Protein AF-0000000067832090 (afdb_homodimer)

InterPro domains:
  IPR000847 LysR, HTH, N-terminal domain [PF00126] (4-63)
  IPR000847 LysR, HTH, N-terminal domain [PR00039] (19-30)
  IPR000847 LysR, HTH, N-terminal domain [PR00039] (30-40)
  IPR000847 LysR, HTH, N-terminal domain [PR00039] (40-51)
  IPR000847 LysR, HTH, N-terminal domain [PS50931] (2-59)
  IPR005119 LysR, substrate-binding [PF03466] (88-282)
  IPR036388 Winged helix-like DNA-binding domain superfamily [G3DSA:1.10.10.10] (2-85)
  IPR036390 Winged helix DNA-binding domain superfamily [SSF46785] (2-112)

Nearest PDB structures (foldseek):
  3hhg-assembly1_D  TM=6.052E-01  e=5.624E-23  Neisseria meningitidis serogroup B
  3szp-assembly1_A-2  TM=5.549E-01  e=7.623E-22  Vibrio cholerae
  3t1b-assembly1_C  TM=5.434E-01  e=3.934E-20  Vibrio cholerae
  3t1b-assembly1_A  TM=5.426E-01  e=7.675E-20  Vibrio cholerae
  3szp-assembly1_B-2  TM=5.367E-01  e=1.310E-19  Vibrio cholerae

Radius of gyration: 25.95 Å; Cα contacts (8 Å, |Δi|>4): 1104; chains: 2; bounding box: 50×81×67 Å

Solvent-accessible surface area (backbone atoms only — not comparable to full-atom values): 29836 Å² total; per-residue (Å²): 131,91,46,70,71,51,42,51,50,53,50,35,28,68,74,52,32,32,56,56,55,19,11,61,72,67,73,51,44,40,70,57,46,51,50,48,48,50,49,49,24,59,76,68,72,42,66,40,62,40,82,50,98,88,33,52,40,70,31,74,60,21,50,56,46,48,55,54,41,52,51,49,48,49,51,51,50,47,48,51,31,56,72,67,66,42,85,58,70,50,66,50,75,46,37,35,37,23,38,58,57,52,37,32,73,57,42,22,52,56,50,21,56,50,35,74,78,27,70,50,37,29,39,32,48,39,59,40,91,66,84,71,44,40,86,75,56,70,29,53,34,38,44,38,73,54,81,57,78,52,88,56,38,45,56,43,81,43,33,73,46,53,31,36,38,29,28,38,63,89,60,79,70,71,52,59,68,38,18,69,90,38,39,24,33,45,55,23,79,93,43,51,80,35,67,57,49,50,48,44,46,64,39,26,61,52,38,41,71,37,35,23,23,74,38,65,57,33,42,50,38,20,14,48,52,67,42,20,34,27,75,34,50,40,85,56,44,76,67,36,80,58,42,35,79,49,80,59,87,62,83,48,63,62,42,53,31,20,39,31,30,31,56,87,49,66,77,38,62,61,55,45,53,49,50,53,51,48,44,70,75,63,42,105,130,89,46,70,71,52,42,50,51,53,50,34,28,68,73,53,32,31,56,56,54,19,12,60,74,68,74,51,44,40,69,58,45,51,51,49,48,50,50,49,24,59,77,68,72,43,66,41,60,41,81,50,97,88,32,53,41,70,30,75,60,21,50,56,46,48,54,54,42,51,53,49,49,49,51,51,50,48,48,52,29,55,71,66,66,41,87,58,70,51,66,51,75,48,38,35,34,22,39,58,55,51,36,30,71,57,43,22,52,56,49,20,55,50,35,73,77,28,69,49,36,30,40,33,48,38,57,40,92,67,83,72,46,40,86,74,56,70,26,54,34,38,43,39,73,54,82,57,77,53,89,56,37,45,55,42,81,44,33,73,46,54,32,35,39,30,29,38,62,89,60,80,70,71,53,61,68,37,18,70,91,37,41,25,33,44,56,23,79,93,43,50,79,36,66,57,47,50,49,44,45,64,39,26,60,51,37,42,70,35,34,23,23,75,39,65,58,33,43,50,39,20,13,48,53,67,40,20,33,27,75,35,50,38,84,56,44,76,68,35,80,60,43,35,78,50,81,59,87,61,83,49,63,63,42,52,32,20,40,30,30,30,55,88,48,67,77,39,61,59,54,46,53,49,51,54,49,48,44,71,74,62,42,105

Structure (mmCIF, N/CA/C/O backbone):
data_AF-0000000067832090-model_v1
#
loop_
_entity.id
_entity.type
_entity.pdbx_description
1 polymer 'Transcriptional regulator, LysR family'
#
loop_
_atom_site.group_PDB
_atom_site.id
_atom_site.type_symbol
_atom_site.label_atom_id
_atom_site.label_alt_id
_atom_site.label_comp_id
_atom_site.label_asym_id
_atom_site.label_entity_id
_atom_site.label_seq_id
_atom_site.pdbx_PDB_ins_code
_atom_site.Cartn_x
_atom_site.Cartn_y
_atom_site.Cartn_z
_atom_site.occupancy
_atom_site.B_iso_or_equiv
_atom_site.auth_seq_id
_atom_site.auth_comp_id
_atom_site.auth_asym_id
_atom_site.auth_atom_id
_atom_site.pdbx_PDB_model_num
ATOM 1 N N . MET A 1 1 ? -3.119 41.625 -11.742 1 54.34 1 MET A N 1
ATOM 2 C CA . MET A 1 1 ? -2.275 41.156 -10.641 1 54.34 1 MET A CA 1
ATOM 3 C C . MET A 1 1 ? -3.053 40.25 -9.703 1 54.34 1 MET A C 1
ATOM 5 O O . MET A 1 1 ? -4.246 40.469 -9.469 1 54.34 1 MET A O 1
ATOM 9 N N . ILE A 1 2 ? -2.529 39.125 -9.422 1 61.38 2 ILE A N 1
ATOM 10 C CA . ILE A 1 2 ? -3.164 38.188 -8.516 1 61.38 2 ILE A CA 1
ATOM 11 C C . ILE A 1 2 ? -3.139 38.719 -7.09 1 61.38 2 ILE A C 1
ATOM 13 O O . ILE A 1 2 ? -2.105 39.219 -6.621 1 61.38 2 ILE A O 1
ATOM 17 N N . GLU A 1 3 ? -4.332 39 -6.59 1 66.62 3 GLU A N 1
ATOM 18 C CA . GLU A 1 3 ? -4.445 39.469 -5.211 1 66.62 3 GLU A CA 1
ATOM 19 C C . GLU A 1 3 ? -4.523 38.281 -4.234 1 66.62 3 GLU A C 1
ATOM 21 O O . GLU A 1 3 ? -5.07 37.219 -4.566 1 66.62 3 GLU A O 1
ATOM 26 N N . TRP A 1 4 ? -3.934 38.594 -3.09 1 67.75 4 TRP A N 1
ATOM 27 C CA . TRP A 1 4 ? -3.943 37.594 -2.033 1 67.75 4 TRP A CA 1
ATOM 28 C C . TRP A 1 4 ? -5.363 37.094 -1.751 1 67.75 4 TRP A C 1
ATOM 30 O O . TRP A 1 4 ? -5.586 35.906 -1.529 1 67.75 4 TRP A O 1
ATOM 40 N N . SER A 1 5 ? -6.23 38 -1.771 1 76 5 SER A N 1
ATOM 41 C CA . SER A 1 5 ? -7.625 37.656 -1.489 1 76 5 SER A CA 1
ATOM 42 C C . SER A 1 5 ? -8.172 36.656 -2.51 1 76 5 SER A C 1
ATOM 44 O O . SER A 1 5 ? -8.969 35.781 -2.166 1 76 5 SER A O 1
ATOM 46 N N . ASP A 1 6 ? -7.66 36.75 -3.711 1 78 6 ASP A N 1
ATOM 47 C CA . ASP A 1 6 ? -8.094 35.844 -4.762 1 78 6 ASP A CA 1
ATOM 48 C C . ASP A 1 6 ? -7.512 34.438 -4.551 1 78 6 ASP A C 1
ATOM 50 O O . ASP A 1 6 ? -8.195 33.438 -4.766 1 78 6 ASP A O 1
ATOM 54 N N . LEU A 1 7 ? -6.328 34.469 -4.082 1 79.31 7 LEU A N 1
ATOM 55 C CA . LEU A 1 7 ? -5.672 33.188 -3.838 1 79.31 7 LEU A CA 1
ATOM 56 C C . LEU A 1 7 ? -6.312 32.438 -2.66 1 79.31 7 LEU A C 1
ATOM 58 O O . LEU A 1 7 ? -6.406 31.219 -2.658 1 79.31 7 LEU A O 1
ATOM 62 N N . ARG A 1 8 ? -6.758 33.188 -1.739 1 79.62 8 ARG A N 1
ATOM 63 C CA . ARG A 1 8 ? -7.465 32.594 -0.601 1 79.62 8 ARG A CA 1
ATOM 64 C C . ARG A 1 8 ? -8.773 31.953 -1.04 1 79.62 8 ARG A C 1
ATOM 66 O O . ARG A 1 8 ? -9.141 30.891 -0.546 1 79.62 8 ARG A O 1
ATOM 73 N N . ILE A 1 9 ? -9.383 32.562 -1.928 1 81.19 9 ILE A N 1
ATOM 74 C CA . ILE A 1 9 ? -10.617 32.031 -2.484 1 81.19 9 ILE A CA 1
ATOM 75 C C . ILE A 1 9 ? -10.328 30.719 -3.223 1 81.19 9 ILE A C 1
ATOM 77 O O . ILE A 1 9 ? -11.023 29.719 -3.023 1 81.19 9 ILE A O 1
ATOM 81 N N . PHE A 1 10 ? -9.336 30.734 -4.043 1 88 10 PHE A N 1
ATOM 82 C CA . PHE A 1 10 ? -8.891 29.562 -4.793 1 88 10 PHE A CA 1
ATOM 83 C C . PHE A 1 10 ? -8.578 28.406 -3.854 1 88 10 PHE A C 1
ATOM 85 O O . PHE A 1 10 ? -9.062 27.297 -4.047 1 88 10 PHE A O 1
ATOM 92 N N . LEU A 1 11 ? -7.844 28.75 -2.842 1 85.5 11 LEU A N 1
ATOM 93 C CA . LEU A 1 11 ? -7.461 27.734 -1.876 1 85.5 11 LEU A CA 1
ATOM 94 C C . LEU A 1 11 ? -8.68 27.203 -1.123 1 85.5 11 LEU A C 1
ATOM 96 O O . LEU A 1 11 ? -8.773 26.016 -0.823 1 85.5 11 LEU A O 1
ATOM 100 N N . GLY A 1 12 ? -9.586 28.062 -0.806 1 84 12 GLY A N 1
ATOM 101 C CA . GLY A 1 12 ? -10.828 27.656 -0.175 1 84 12 GLY A CA 1
ATOM 102 C C . GLY A 1 12 ? -11.617 26.656 -0.999 1 84 12 GLY A C 1
ATOM 103 O O . GLY A 1 12 ? -12.094 25.656 -0.47 1 84 12 GLY A O 1
ATOM 104 N N . ILE A 1 13 ? -11.633 26.906 -2.215 1 86.62 13 ILE A N 1
ATOM 105 C CA . ILE A 1 13 ? -12.367 26.031 -3.113 1 86.62 13 ILE A CA 1
ATOM 106 C C . ILE A 1 13 ? -11.656 24.672 -3.199 1 86.62 13 ILE A C 1
ATOM 108 O O . ILE A 1 13 ? -12.305 23.625 -3.191 1 86.62 13 ILE A O 1
ATOM 112 N N . THR A 1 14 ? -10.406 24.719 -3.279 1 84.25 14 THR A N 1
ATOM 113 C CA . THR A 1 14 ? -9.602 23.5 -3.365 1 84.25 14 THR A CA 1
ATOM 114 C C . THR A 1 14 ? -9.805 22.641 -2.127 1 84.25 14 THR A C 1
ATOM 116 O O . THR A 1 14 ? -9.906 21.406 -2.23 1 84.25 14 THR A O 1
ATOM 119 N N . ARG A 1 15 ? -9.898 23.25 -1.038 1 75.75 15 ARG A N 1
ATOM 120 C CA . ARG A 1 15 ? -9.961 22.562 0.245 1 75.75 15 ARG A CA 1
ATOM 121 C C . ARG A 1 15 ? -11.352 22 0.497 1 75.75 15 ARG A C 1
ATOM 123 O O . ARG A 1 15 ? -11.5 20.906 1.026 1 75.75 15 ARG A O 1
ATOM 130 N N . TYR A 1 16 ? -12.344 22.703 0.043 1 75.25 16 TYR A N 1
ATOM 131 C CA . TYR A 1 16 ? -13.703 22.359 0.428 1 75.25 16 TYR A CA 1
ATOM 132 C C . TYR A 1 16 ? -14.445 21.688 -0.724 1 75.25 16 TYR A C 1
ATOM 134 O O . TYR A 1 16 ? -15.508 21.094 -0.528 1 75.25 16 TYR A O 1
ATOM 142 N N . GLY A 1 17 ? -13.844 21.781 -1.936 1 78.25 17 GLY A N 1
ATOM 143 C CA . GLY A 1 17 ? -14.266 20.953 -3.055 1 78.25 17 GLY A CA 1
ATOM 144 C C . GLY A 1 17 ? -15.406 21.562 -3.848 1 78.25 17 GLY A C 1
ATOM 145 O O . GLY A 1 17 ? -15.664 21.156 -4.984 1 78.25 17 GLY A O 1
ATOM 146 N N . THR A 1 18 ? -16.25 22.391 -3.145 1 82.69 18 THR A N 1
ATOM 147 C CA . THR A 1 18 ? -17.344 23.047 -3.85 1 82.69 18 THR A CA 1
ATOM 148 C C . THR A 1 18 ? -17.328 24.547 -3.578 1 82.69 18 THR A C 1
ATOM 150 O O . THR A 1 18 ? -16.781 25 -2.572 1 82.69 18 THR A O 1
ATOM 153 N N . LEU A 1 19 ? -17.984 25.344 -4.469 1 86.25 19 LEU A N 1
ATOM 154 C CA . LEU A 1 19 ? -18.078 26.797 -4.32 1 86.25 19 LEU A CA 1
ATOM 155 C C . LEU A 1 19 ? -18.891 27.156 -3.076 1 86.25 19 LEU A C 1
ATOM 157 O O . LEU A 1 19 ? -18.531 28.078 -2.342 1 86.25 19 LEU A O 1
ATOM 161 N N . GLY A 1 20 ? -19.922 26.422 -2.951 1 86.25 20 GLY A N 1
ATOM 162 C CA . GLY A 1 20 ? -20.766 26.703 -1.805 1 86.25 20 GLY A CA 1
ATOM 163 C C . GLY A 1 20 ? -20.078 26.438 -0.477 1 86.25 20 GLY A C 1
ATOM 164 O O . GLY A 1 20 ? -20.172 27.25 0.442 1 86.25 20 GLY A O 1
ATOM 165 N N . ALA A 1 21 ? -19.469 25.344 -0.367 1 83.88 21 ALA A N 1
ATOM 166 C CA . ALA A 1 21 ? -18.766 25 0.864 1 83.88 21 ALA A CA 1
ATOM 167 C C . ALA A 1 21 ? -17.641 25.984 1.156 1 83.88 21 ALA A C 1
ATOM 169 O O . ALA A 1 21 ? -17.438 26.391 2.305 1 83.88 21 ALA A O 1
ATOM 170 N N . ALA A 1 22 ? -16.984 26.328 0.171 1 86.31 22 ALA A N 1
ATOM 171 C CA . ALA A 1 22 ? -15.906 27.312 0.306 1 86.31 22 ALA A CA 1
ATOM 172 C C . ALA A 1 22 ? -16.453 28.672 0.738 1 86.31 22 ALA A C 1
ATOM 174 O O . ALA A 1 22 ? -15.875 29.328 1.602 1 86.31 22 ALA A O 1
ATOM 175 N N . ALA A 1 23 ? -17.531 29.047 0.175 1 87.75 23 ALA A N 1
ATOM 176 C CA . ALA A 1 23 ? -18.156 30.328 0.503 1 87.75 23 ALA A CA 1
ATOM 177 C C . ALA A 1 23 ? -18.547 30.391 1.977 1 87.75 23 ALA A C 1
ATOM 179 O O . ALA A 1 23 ? -18.266 31.359 2.666 1 87.75 23 ALA A O 1
ATOM 180 N N . ARG A 1 24 ? -19.094 29.391 2.449 1 83.06 24 ARG A N 1
ATOM 181 C CA . ARG A 1 24 ? -19.5 29.297 3.846 1 83.06 24 ARG A CA 1
ATOM 182 C C . ARG A 1 24 ? -18.297 29.391 4.777 1 83.06 24 ARG A C 1
ATOM 184 O O . ARG A 1 24 ? -18.328 30.109 5.777 1 83.06 24 ARG A O 1
ATOM 191 N N . ALA A 1 25 ? -17.344 28.781 4.367 1 79.56 25 ALA A N 1
ATOM 192 C CA . ALA A 1 25 ? -16.141 28.703 5.211 1 79.56 25 ALA A CA 1
ATOM 193 C C . ALA A 1 25 ? -15.422 30.047 5.258 1 79.56 25 ALA A C 1
ATOM 195 O O . ALA A 1 25 ? -14.82 30.406 6.277 1 79.56 25 ALA A O 1
ATOM 196 N N . LEU A 1 26 ? -15.531 30.797 4.254 1 79.06 26 LEU A N 1
ATOM 197 C CA . LEU A 1 26 ? -14.758 32.031 4.145 1 79.06 26 LEU A CA 1
ATOM 198 C C . LEU A 1 26 ? -15.648 33.25 4.398 1 79.06 26 LEU A C 1
ATOM 200 O O . LEU A 1 26 ? -15.211 34.375 4.215 1 79.06 26 LEU A O 1
ATOM 204 N N . GLY A 1 27 ? -16.828 32.938 4.773 1 82.62 27 GLY A N 1
ATOM 205 C CA . GLY A 1 27 ? -17.734 34.031 5.094 1 82.62 27 GLY A CA 1
ATOM 206 C C . GLY A 1 27 ? -18.156 34.844 3.877 1 82.62 27 GLY A C 1
ATOM 207 O O . GLY A 1 27 ? -18.203 36.062 3.926 1 82.62 27 GLY A O 1
ATOM 208 N N . SER A 1 28 ? -18.297 34.219 2.838 1 85.5 28 SER A N 1
ATOM 209 C CA . SER A 1 28 ? -18.703 34.812 1.58 1 85.5 28 SER A CA 1
ATOM 210 C C . SER A 1 28 ? -19.922 34.094 0.994 1 85.5 28 SER A C 1
ATOM 212 O O . SER A 1 28 ? -20.578 33.312 1.678 1 85.5 28 SER A O 1
ATOM 214 N N . THR A 1 29 ? -20.453 34.562 -0.082 1 88.69 29 THR A N 1
ATOM 215 C CA . THR A 1 29 ? -21.562 33.938 -0.78 1 88.69 29 THR A CA 1
ATOM 216 C C . THR A 1 29 ? -21.062 33.188 -2.016 1 88.69 29 THR A C 1
ATOM 218 O O . THR A 1 29 ? -20 33.5 -2.561 1 88.69 29 THR A O 1
ATOM 221 N N . GLN A 1 30 ? -21.797 32.188 -2.312 1 89.44 30 GLN A N 1
ATOM 222 C CA . GLN A 1 30 ? -21.438 31.359 -3.459 1 89.44 30 GLN A CA 1
ATOM 223 C C . GLN A 1 30 ? -21.328 32.188 -4.727 1 89.44 30 GLN A C 1
ATOM 225 O O . GLN A 1 30 ? -20.375 32.062 -5.496 1 89.44 30 GLN A O 1
ATOM 230 N N . PRO A 1 31 ? -22.266 33.156 -5.012 1 89.31 31 PRO A N 1
ATOM 231 C CA . PRO A 1 31 ? -22.125 33.969 -6.215 1 89.31 31 PRO A CA 1
ATOM 232 C C . PRO A 1 31 ? -20.859 34.844 -6.203 1 89.31 31 PRO A C 1
ATOM 234 O O . PRO A 1 31 ? -20.188 34.969 -7.23 1 89.31 31 PRO A O 1
ATOM 237 N N . THR A 1 32 ? -20.562 35.312 -5.008 1 85.44 32 THR A N 1
ATOM 238 C CA . THR A 1 32 ? -19.344 36.125 -4.863 1 85.44 32 THR A CA 1
ATOM 239 C C . THR A 1 32 ? -18.109 35.25 -5.129 1 85.44 32 THR A C 1
ATOM 241 O O . THR A 1 32 ? -17.188 35.688 -5.848 1 85.44 32 THR A O 1
ATOM 244 N N . MET A 1 33 ? -18.141 34.062 -4.578 1 86.88 33 MET A N 1
ATOM 245 C CA . MET A 1 33 ? -17.031 33.125 -4.762 1 86.88 33 MET A CA 1
ATOM 246 C C . MET A 1 33 ? -16.859 32.781 -6.234 1 86.88 33 MET A C 1
ATOM 248 O O . MET A 1 33 ? -15.734 32.719 -6.734 1 86.88 33 MET A O 1
ATOM 252 N N . GLY A 1 34 ? -17.953 32.562 -6.883 1 89.94 34 GLY A N 1
ATOM 253 C CA . GLY A 1 34 ? -17.922 32.219 -8.305 1 89.94 34 GLY A CA 1
ATOM 254 C C . GLY A 1 34 ? -17.375 33.344 -9.156 1 89.94 34 GLY A C 1
ATOM 255 O O . GLY A 1 34 ? -16.547 33.125 -10.047 1 89.94 34 GLY A O 1
ATOM 256 N N . ARG A 1 35 ? -17.859 34.531 -8.906 1 86.56 35 ARG A N 1
ATOM 257 C CA . ARG A 1 35 ? -17.406 35.688 -9.648 1 86.56 35 ARG A CA 1
ATOM 258 C C . ARG A 1 35 ? -15.914 35.906 -9.461 1 86.56 35 ARG A C 1
ATOM 260 O O . ARG A 1 35 ? -15.195 36.188 -10.422 1 86.56 35 ARG A O 1
ATOM 267 N N . ARG A 1 36 ? -15.492 35.812 -8.258 1 85.31 36 ARG A N 1
ATOM 268 C CA . ARG A 1 36 ? -14.086 36.031 -7.934 1 85.31 36 ARG A CA 1
ATOM 269 C C . ARG A 1 36 ? -13.203 34.969 -8.578 1 85.31 36 ARG A C 1
ATOM 271 O O . ARG A 1 36 ? -12.102 35.25 -9.031 1 85.31 36 ARG A O 1
ATOM 278 N N . LEU A 1 37 ? -13.719 33.781 -8.586 1 89.5 37 LEU A N 1
ATOM 279 C CA . LEU A 1 37 ? -12.984 32.719 -9.258 1 89.5 37 LEU A CA 1
ATOM 280 C C . LEU A 1 37 ? -12.852 33.031 -10.75 1 89.5 37 LEU A C 1
ATOM 282 O O . LEU A 1 37 ? -11.766 32.875 -11.32 1 89.5 37 LEU A O 1
ATOM 286 N N . ARG A 1 38 ? -13.898 33.438 -11.312 1 88.69 38 ARG A N 1
ATOM 287 C CA . ARG A 1 38 ? -13.875 33.781 -12.727 1 88.69 38 ARG A CA 1
ATOM 288 C C . ARG A 1 38 ? -12.906 34.938 -13 1 88.69 38 ARG A C 1
ATOM 290 O O . ARG A 1 38 ? -12.188 34.906 -14 1 88.69 38 ARG A O 1
ATOM 297 N N . THR A 1 39 ? -12.977 35.875 -12.141 1 83.88 39 THR A N 1
ATOM 298 C CA . THR A 1 39 ? -12.055 37 -12.266 1 83.88 39 THR A CA 1
ATOM 299 C C . THR A 1 39 ? -10.602 36.5 -12.195 1 83.88 39 THR A C 1
ATOM 301 O O . THR A 1 39 ? -9.766 36.938 -12.984 1 83.88 39 THR A O 1
ATOM 304 N N . LEU A 1 40 ? -10.32 35.656 -11.25 1 85.31 40 LEU A N 1
ATOM 305 C CA . LEU A 1 40 ? -8.977 35.094 -11.094 1 85.31 40 LEU A CA 1
ATOM 306 C C . LEU A 1 40 ? -8.562 34.312 -12.336 1 85.31 40 LEU A C 1
ATOM 308 O O . LEU A 1 40 ? -7.457 34.5 -12.844 1 85.31 40 LEU A O 1
ATOM 312 N N . GLU A 1 41 ? -9.461 33.5 -12.805 1 89.06 41 GLU A N 1
ATOM 313 C CA . GLU A 1 41 ? -9.195 32.719 -14.008 1 89.06 41 GLU A CA 1
ATOM 314 C C . GLU A 1 41 ? -8.992 33.625 -15.219 1 89.06 41 GLU A C 1
ATOM 316 O O . GLU A 1 41 ? -8.117 33.375 -16.047 1 89.06 41 GLU A O 1
ATOM 321 N N . GLY A 1 42 ? -9.789 34.656 -15.305 1 83.88 42 GLY A N 1
ATOM 322 C CA . GLY A 1 42 ? -9.633 35.625 -16.344 1 83.88 42 GLY A CA 1
ATOM 323 C C . GLY A 1 42 ? -8.289 36.344 -16.312 1 83.88 42 GLY A C 1
ATOM 324 O O . GLY A 1 42 ? -7.645 36.531 -17.344 1 83.88 42 GLY A O 1
ATOM 325 N N . ALA A 1 43 ? -7.902 36.719 -15.148 1 78.62 43 ALA A N 1
ATOM 326 C CA . ALA A 1 43 ? -6.625 37.406 -14.969 1 78.62 43 ALA A CA 1
ATOM 327 C C . ALA A 1 43 ? -5.457 36.5 -15.344 1 78.62 43 ALA A C 1
ATOM 329 O O . ALA A 1 43 ? -4.453 36.969 -15.891 1 78.62 43 ALA A O 1
ATOM 330 N N . LEU A 1 44 ? -5.656 35.219 -15.055 1 80.62 44 LEU A N 1
ATOM 331 C CA . LEU A 1 44 ? -4.59 34.25 -15.297 1 80.62 44 LEU A CA 1
ATOM 332 C C . LEU A 1 44 ? -4.664 33.719 -16.719 1 80.62 44 LEU A C 1
ATOM 334 O O . LEU A 1 44 ? -3.691 33.125 -17.219 1 80.62 44 LEU A O 1
ATOM 338 N N . GLY A 1 45 ? -5.836 33.844 -17.328 1 85 45 GLY A N 1
ATOM 339 C CA . GLY A 1 45 ? -6.051 33.344 -18.672 1 85 45 GLY A CA 1
ATOM 340 C C . GLY A 1 45 ? -6.219 31.844 -18.719 1 85 45 GLY A C 1
ATOM 341 O O . GLY A 1 45 ? -6.012 31.219 -19.766 1 85 45 GLY A O 1
ATOM 342 N N . HIS A 1 46 ? -6.359 31.234 -17.516 1 87.25 46 HIS A N 1
ATOM 343 C CA . HIS A 1 46 ? -6.516 29.797 -17.406 1 87.25 46 HIS A CA 1
ATOM 344 C C . HIS A 1 46 ? -7.703 29.422 -16.516 1 87.25 46 HIS A C 1
ATOM 346 O O . HIS A 1 46 ? -7.992 30.125 -15.547 1 87.25 46 HIS A O 1
ATOM 352 N N . THR A 1 47 ? -8.344 28.344 -16.875 1 91 47 THR A N 1
ATOM 353 C CA . THR A 1 47 ? -9.297 27.719 -15.961 1 91 47 THR A CA 1
ATOM 354 C C . THR A 1 47 ? -8.578 26.891 -14.898 1 91 47 THR A C 1
ATOM 356 O O . THR A 1 47 ? -7.59 26.219 -15.195 1 91 47 THR A O 1
ATOM 359 N N . LEU A 1 48 ? -9.055 27.109 -13.672 1 90.62 48 LEU A N 1
ATOM 360 C CA . LEU A 1 48 ? -8.336 26.484 -12.562 1 90.62 48 LEU A CA 1
ATOM 361 C C . LEU A 1 48 ? -9.062 25.25 -12.062 1 90.62 48 LEU A C 1
ATOM 363 O O . LEU A 1 48 ? -8.469 24.391 -11.414 1 90.62 48 LEU A O 1
ATOM 367 N N . PHE A 1 49 ? -10.344 25.219 -12.328 1 90.81 49 PHE A N 1
ATOM 368 C CA . PHE A 1 49 ? -11.172 24.094 -11.906 1 90.81 49 PHE A CA 1
ATOM 369 C C . PHE A 1 49 ? -11.984 23.547 -13.07 1 90.81 49 PHE A C 1
ATOM 371 O O . PHE A 1 49 ? -12.336 24.281 -13.992 1 90.81 49 PHE A O 1
ATOM 378 N N . GLN A 1 50 ? -12.141 22.172 -13.023 1 87.44 50 GLN A N 1
ATOM 379 C CA . GLN A 1 50 ? -13.109 21.531 -13.914 1 87.44 50 GLN A CA 1
ATOM 380 C C . GLN A 1 50 ? -14.25 20.906 -13.125 1 87.44 50 GLN A C 1
ATOM 382 O O . GLN A 1 50 ? -14.031 20.344 -12.039 1 87.44 50 GLN A O 1
ATOM 387 N N . ARG A 1 51 ? -15.391 21.062 -13.578 1 80.56 51 ARG A N 1
ATOM 388 C CA . ARG A 1 51 ? -16.578 20.516 -12.922 1 80.56 51 ARG A CA 1
ATOM 389 C C . ARG A 1 51 ? -16.766 19.047 -13.258 1 80.56 51 ARG A C 1
ATOM 391 O O . ARG A 1 51 ? -16.641 18.641 -14.414 1 80.56 51 ARG A O 1
ATOM 398 N N . THR A 1 52 ? -16.812 18.344 -12.281 1 73.81 52 THR A N 1
ATOM 399 C CA . THR A 1 52 ? -17.141 16.938 -12.414 1 73.81 52 THR A CA 1
ATOM 400 C C . THR A 1 52 ? -18.422 16.594 -11.656 1 73.81 52 THR A C 1
ATOM 402 O O . THR A 1 52 ? -19.031 17.469 -11.039 1 73.81 52 THR A O 1
ATOM 405 N N . ALA A 1 53 ? -18.859 15.312 -11.82 1 72.31 53 ALA A N 1
ATOM 406 C CA . ALA A 1 53 ? -20.047 14.867 -11.094 1 72.31 53 ALA A CA 1
ATOM 407 C C . ALA A 1 53 ? -19.828 14.953 -9.586 1 72.31 53 ALA A C 1
ATOM 409 O O . ALA A 1 53 ? -20.781 15.172 -8.828 1 72.31 53 ALA A O 1
ATOM 410 N N . ASP A 1 54 ? -18.703 14.977 -9.227 1 66.25 54 ASP A N 1
ATOM 411 C CA . ASP A 1 54 ? -18.375 14.922 -7.809 1 66.25 54 ASP A CA 1
ATOM 412 C C . ASP A 1 54 ? -17.938 16.281 -7.285 1 66.25 54 ASP A C 1
ATOM 414 O O . ASP A 1 54 ? -17.484 16.406 -6.145 1 66.25 54 ASP A O 1
ATOM 418 N N . GLY A 1 55 ? -18 17.297 -8.164 1 74.88 55 GLY A N 1
ATOM 419 C CA . GLY A 1 55 ? -17.609 18.641 -7.734 1 74.88 55 GLY A CA 1
ATOM 420 C C . GLY A 1 55 ? -16.531 19.25 -8.609 1 74.88 55 GLY A C 1
ATOM 421 O O . GLY A 1 55 ? -16.453 18.953 -9.805 1 74.88 55 GLY A O 1
ATOM 422 N N . LEU A 1 56 ? -15.812 20.203 -7.934 1 81.62 56 LEU A N 1
ATOM 423 C CA . LEU A 1 56 ? -14.75 20.891 -8.656 1 81.62 56 LEU A CA 1
ATOM 424 C C . LEU A 1 56 ? -13.414 20.172 -8.461 1 81.62 56 LEU A C 1
ATOM 426 O O . LEU A 1 56 ? -13.047 19.844 -7.328 1 81.62 56 LEU A O 1
ATOM 430 N N . VAL A 1 57 ? -12.805 19.844 -9.594 1 82.31 57 VAL A N 1
ATOM 431 C CA . VAL A 1 57 ? -11.469 19.25 -9.539 1 82.31 57 VAL A CA 1
ATOM 432 C C . VAL A 1 57 ? -10.469 20.188 -10.219 1 82.31 57 VAL A C 1
ATOM 434 O O . VAL A 1 57 ? -10.812 20.875 -11.18 1 82.31 57 VAL A O 1
ATOM 437 N N . LEU A 1 58 ? -9.266 20.188 -9.68 1 83.62 58 LEU A N 1
ATOM 438 C CA . LEU A 1 58 ? -8.227 21.078 -10.188 1 83.62 58 LEU A CA 1
ATOM 439 C C . LEU A 1 58 ? -7.797 20.672 -11.594 1 83.62 58 LEU A C 1
ATOM 441 O O . LEU A 1 58 ? -7.68 19.484 -11.891 1 83.62 58 LEU A O 1
ATOM 445 N N . THR A 1 59 ? -7.668 21.734 -12.477 1 84.88 59 THR A N 1
ATOM 446 C CA . THR A 1 59 ? -6.957 21.531 -13.742 1 84.88 59 THR A CA 1
ATOM 447 C C . THR A 1 59 ? -5.449 21.453 -13.5 1 84.88 59 THR A C 1
ATOM 449 O O . THR A 1 59 ? -4.984 21.609 -12.375 1 84.88 59 THR A O 1
ATOM 452 N N . ASP A 1 60 ? -4.691 21.203 -14.578 1 78.81 60 ASP A N 1
ATOM 453 C CA . ASP A 1 60 ? -3.234 21.219 -14.477 1 78.81 60 ASP A CA 1
ATOM 454 C C . ASP A 1 60 ? -2.73 22.578 -14.008 1 78.81 60 ASP A C 1
ATOM 456 O O . ASP A 1 60 ? -1.842 22.672 -13.156 1 78.81 60 ASP A O 1
ATOM 460 N N . GLU A 1 61 ? -3.316 23.578 -14.555 1 79.5 61 GLU A N 1
ATOM 461 C CA . GLU A 1 61 ? -2.975 24.953 -14.164 1 79.5 61 GLU A CA 1
ATOM 462 C C . GLU A 1 61 ? -3.391 25.234 -12.727 1 79.5 61 GLU A C 1
ATOM 464 O O . GLU A 1 61 ? -2.686 25.922 -11.992 1 79.5 61 GLU A O 1
ATOM 469 N N . GLY A 1 62 ? -4.52 24.625 -12.414 1 84.69 62 GLY A N 1
ATOM 470 C CA . GLY A 1 62 ? -4.973 24.734 -11.039 1 84.69 62 GLY A CA 1
ATOM 471 C C . GLY A 1 62 ? -4.023 24.109 -10.047 1 84.69 62 GLY A C 1
ATOM 472 O O . GLY A 1 62 ? -3.791 24.641 -8.961 1 84.69 62 GLY A O 1
ATOM 473 N N . GLN A 1 63 ? -3.471 23.078 -10.477 1 79.44 63 GLN A N 1
ATOM 474 C CA . GLN A 1 63 ? -2.52 22.391 -9.609 1 79.44 63 GLN A CA 1
ATOM 475 C C . GLN A 1 63 ? -1.258 23.219 -9.406 1 79.44 63 GLN A C 1
ATOM 477 O O . GLN A 1 63 ? -0.742 23.312 -8.289 1 79.44 63 GLN A O 1
ATOM 482 N N . VAL A 1 64 ? -0.837 23.844 -10.453 1 72.38 64 VAL A N 1
ATOM 483 C CA . VAL A 1 64 ? 0.333 24.719 -10.383 1 72.38 64 VAL A CA 1
ATOM 484 C C . VAL A 1 64 ? 0.048 25.891 -9.445 1 72.38 64 VAL A C 1
ATOM 486 O O . VAL A 1 64 ? 0.865 26.219 -8.586 1 72.38 64 VAL A O 1
ATOM 489 N N . LEU A 1 65 ? -1.122 26.453 -9.586 1 79.25 65 LEU A N 1
ATOM 490 C CA . LEU A 1 65 ? -1.472 27.594 -8.758 1 79.25 65 LEU A CA 1
ATOM 491 C C . LEU A 1 65 ? -1.598 27.188 -7.293 1 79.25 65 LEU A C 1
ATOM 493 O O . LEU A 1 65 ? -1.223 27.953 -6.395 1 79.25 65 LEU A O 1
ATOM 497 N N . ARG A 1 66 ? -2.178 26.016 -7.141 1 80.12 66 ARG A N 1
ATOM 498 C CA . ARG A 1 66 ? -2.363 25.547 -5.77 1 80.12 66 ARG A CA 1
ATOM 499 C C . ARG A 1 66 ? -1.037 25.516 -5.016 1 80.12 66 ARG A C 1
ATOM 501 O O . ARG A 1 66 ? -0.957 25.984 -3.877 1 80.12 66 ARG A O 1
ATOM 508 N N . GLU A 1 67 ? -0.093 25.234 -5.66 1 69.69 67 GLU A N 1
ATOM 509 C CA . GLU A 1 67 ? 1.229 25.141 -5.051 1 69.69 67 GLU A CA 1
ATOM 510 C C . GLU A 1 67 ? 1.744 26.5 -4.617 1 69.69 67 GLU A C 1
ATOM 512 O O . GLU A 1 67 ? 2.223 26.672 -3.492 1 69.69 67 GLU A O 1
ATOM 517 N N . HIS A 1 68 ? 1.625 27.344 -5.477 1 69.25 68 HIS A N 1
ATOM 518 C CA . HIS A 1 68 ? 2.094 28.703 -5.199 1 69.25 68 HIS A CA 1
ATOM 519 C C . HIS A 1 68 ? 1.211 29.391 -4.164 1 69.25 68 HIS A C 1
ATOM 521 O O . HIS A 1 68 ? 1.715 30.062 -3.264 1 69.25 68 HIS A O 1
ATOM 527 N N . ALA A 1 69 ? -0.041 29.141 -4.328 1 77.69 69 ALA A N 1
ATOM 528 C CA . ALA A 1 69 ? -0.987 29.781 -3.41 1 77.69 69 ALA A CA 1
ATOM 529 C C . ALA A 1 69 ? -0.785 29.281 -1.983 1 77.69 69 ALA A C 1
ATOM 531 O O . ALA A 1 69 ? -0.839 30.062 -1.03 1 77.69 69 ALA A O 1
ATOM 532 N N . GLU A 1 70 ? -0.52 28.031 -1.896 1 72.88 70 GLU A N 1
ATOM 533 C CA . GLU A 1 70 ? -0.287 27.453 -0.577 1 72.88 70 GLU A CA 1
ATOM 534 C C . GLU A 1 70 ? 0.982 28.016 0.057 1 72.88 70 GLU A C 1
ATOM 536 O O . GLU A 1 70 ? 1.009 28.297 1.256 1 72.88 70 GLU A O 1
ATOM 541 N N . ARG A 1 71 ? 1.929 28.25 -0.714 1 65.38 71 ARG A N 1
ATOM 542 C CA . ARG A 1 71 ? 3.164 28.844 -0.222 1 65.38 71 ARG A CA 1
ATOM 543 C C . ARG A 1 71 ? 2.926 30.281 0.254 1 65.38 71 ARG A C 1
ATOM 545 O O . ARG A 1 71 ? 3.434 30.672 1.304 1 65.38 71 ARG A O 1
ATOM 552 N N . MET A 1 72 ? 2.211 30.938 -0.505 1 65 72 MET A N 1
ATOM 553 C CA . MET A 1 72 ? 1.886 32.312 -0.146 1 65 72 MET A CA 1
ATOM 554 C C . MET A 1 72 ? 1.069 32.375 1.142 1 65 72 MET A C 1
ATOM 556 O O . MET A 1 72 ? 1.305 33.219 1.999 1 65 72 MET A O 1
ATOM 560 N N . GLU A 1 73 ? 0.19 31.5 1.217 1 67.5 73 GLU A N 1
ATOM 561 C CA . GLU A 1 73 ? -0.625 31.438 2.426 1 67.5 73 GLU A CA 1
ATOM 562 C C . GLU A 1 73 ? 0.231 31.141 3.656 1 67.5 73 GLU A C 1
ATOM 564 O O . GLU A 1 73 ? 0.051 31.766 4.707 1 67.5 73 GLU A O 1
ATOM 569 N N . GLU A 1 74 ? 1.079 30.391 3.49 1 64.25 74 GLU A N 1
ATOM 570 C CA . GLU A 1 74 ? 1.987 30.031 4.578 1 64.25 74 GLU A CA 1
ATOM 571 C C . GLU A 1 74 ? 2.811 31.25 5.02 1 64.25 74 GLU A C 1
ATOM 573 O O . GLU A 1 74 ? 2.984 31.484 6.219 1 64.25 74 GLU A O 1
ATOM 578 N N . GLU A 1 75 ? 3.244 31.875 4.039 1 60.41 75 GLU A N 1
ATOM 579 C CA . GLU A 1 75 ? 4.031 33.062 4.348 1 60.41 75 GLU A CA 1
ATOM 580 C C . GLU A 1 75 ? 3.178 34.125 5.031 1 60.41 75 GLU A C 1
ATOM 582 O O . GLU A 1 75 ? 3.621 34.75 5.988 1 60.41 75 GLU A O 1
ATOM 587 N N . ALA A 1 76 ? 2.021 34.281 4.504 1 59.91 76 ALA A N 1
ATOM 588 C CA . ALA A 1 76 ? 1.104 35.25 5.082 1 59.91 76 ALA A CA 1
ATOM 589 C C . ALA A 1 76 ? 0.772 34.906 6.531 1 59.91 76 ALA A C 1
ATOM 591 O O . ALA A 1 76 ? 0.781 35.781 7.398 1 59.91 76 ALA A O 1
ATOM 592 N N . LEU A 1 77 ? 0.554 33.656 6.695 1 60 77 LEU A N 1
ATOM 593 C CA . LEU A 1 77 ? 0.218 33.219 8.039 1 60 77 LEU A CA 1
ATOM 594 C C . LEU A 1 77 ? 1.417 33.344 8.969 1 60 77 LEU A C 1
ATOM 596 O O . LEU A 1 77 ? 1.265 33.688 10.141 1 60 77 LEU A O 1
ATOM 600 N N . ALA A 1 78 ? 2.506 33.062 8.422 1 58.22 78 ALA A N 1
ATOM 601 C CA . ALA A 1 78 ? 3.736 33.219 9.195 1 58.22 78 ALA A CA 1
ATOM 602 C C . ALA A 1 78 ? 3.941 34.656 9.633 1 58.22 78 ALA A C 1
ATOM 604 O O . ALA A 1 78 ? 4.332 34.938 10.773 1 58.22 78 ALA A O 1
ATOM 605 N N . ILE A 1 79 ? 3.654 35.531 8.75 1 52.59 79 ILE A N 1
ATOM 606 C CA . ILE A 1 79 ? 3.77 36.938 9.031 1 52.59 79 ILE A CA 1
ATOM 607 C C . ILE A 1 79 ? 2.791 37.344 10.133 1 52.59 79 ILE A C 1
ATOM 609 O O . ILE A 1 79 ? 3.162 38.031 11.086 1 52.59 79 ILE A O 1
ATOM 613 N N . GLU A 1 80 ? 1.623 36.906 9.914 1 54.12 80 GLU A N 1
ATOM 614 C CA . GLU A 1 80 ? 0.595 37.25 10.898 1 54.12 80 GLU A CA 1
ATOM 615 C C . GLU A 1 80 ? 0.966 36.719 12.281 1 54.12 80 GLU A C 1
ATOM 617 O O . GLU A 1 80 ? 0.784 37.438 13.281 1 54.12 80 GLU A O 1
ATOM 622 N N . ARG A 1 81 ? 1.378 35.594 12.289 1 55.25 81 ARG A N 1
ATOM 623 C CA . ARG A 1 81 ? 1.776 35 13.562 1 55.25 81 ARG A CA 1
ATOM 624 C C . ARG A 1 81 ? 2.951 35.75 14.18 1 55.25 81 ARG A C 1
ATOM 626 O O . ARG A 1 81 ? 2.967 36 15.383 1 55.25 81 ARG A O 1
ATOM 633 N N . ARG A 1 82 ? 3.951 35.938 13.391 1 51 82 ARG A N 1
ATOM 634 C CA . ARG A 1 82 ? 5.102 36.719 13.867 1 51 82 ARG A CA 1
ATOM 635 C C . ARG A 1 82 ? 4.672 38.062 14.43 1 51 82 ARG A C 1
ATOM 637 O O . ARG A 1 82 ? 5.16 38.5 15.477 1 51 82 ARG A O 1
ATOM 644 N N . LEU A 1 83 ? 3.947 38.688 13.703 1 50.34 83 LEU A N 1
ATOM 645 C CA . LEU A 1 83 ? 3.504 40.031 14.109 1 50.34 83 LEU A CA 1
ATOM 646 C C . LEU A 1 83 ? 2.639 39.938 15.367 1 50.34 83 LEU A C 1
ATOM 648 O O . LEU A 1 83 ? 2.645 40.875 16.188 1 50.34 83 LEU A O 1
ATOM 652 N N . ALA A 1 84 ? 1.866 38.969 15.414 1 50.75 84 ALA A N 1
ATOM 653 C CA . ALA A 1 84 ? 1.017 38.812 16.594 1 50.75 84 ALA A CA 1
ATOM 654 C C . ALA A 1 84 ? 1.841 38.438 17.812 1 50.75 84 ALA A C 1
ATOM 656 O O . ALA A 1 84 ? 1.309 38.312 18.922 1 50.75 84 ALA A O 1
ATOM 657 N N . GLY A 1 85 ? 3.186 38.438 17.719 1 49.91 85 GLY A N 1
ATOM 658 C CA . GLY A 1 85 ? 4.039 38.062 18.844 1 49.91 85 GLY A CA 1
ATOM 659 C C . GLY A 1 85 ? 3.936 36.594 19.203 1 49.91 85 GLY A C 1
ATOM 660 O O . GLY A 1 85 ? 4.438 36.188 20.25 1 49.91 85 GLY A O 1
ATOM 661 N N . ARG A 1 86 ? 2.975 35.906 18.812 1 48.41 86 ARG A N 1
ATOM 662 C CA . ARG A 1 86 ? 2.707 34.5 19.172 1 48.41 86 ARG A CA 1
ATOM 663 C C . ARG A 1 86 ? 3.713 33.562 18.5 1 48.41 86 ARG A C 1
ATOM 665 O O . ARG A 1 86 ? 3.889 33.594 17.281 1 48.41 86 ARG A O 1
ATOM 672 N N . SER A 1 87 ? 5.012 33.469 18.922 1 50.06 87 SER A N 1
ATOM 673 C CA . SER A 1 87 ? 5.926 32.406 18.5 1 50.06 87 SER A CA 1
ATOM 674 C C . SER A 1 87 ? 5.164 31.203 17.969 1 50.06 87 SER A C 1
ATOM 676 O O . SER A 1 87 ? 4.906 30.25 18.703 1 50.06 87 SER A O 1
ATOM 678 N N . GLY A 1 88 ? 4.176 31.438 17.281 1 57.25 88 GLY A N 1
ATOM 679 C CA . GLY A 1 88 ? 3.135 30.469 16.953 1 57.25 88 GLY A CA 1
ATOM 680 C C . GLY A 1 88 ? 3.666 29.219 16.297 1 57.25 88 GLY A C 1
ATOM 681 O O . GLY A 1 88 ? 4.75 29.234 15.703 1 57.25 88 GLY A O 1
ATOM 682 N N . GLY A 1 89 ? 3.428 28.109 16.859 1 76.56 89 GLY A N 1
ATOM 683 C CA . GLY A 1 89 ? 3.775 26.766 16.422 1 76.56 89 GLY A CA 1
ATOM 684 C C . GLY A 1 89 ? 3.615 26.578 14.922 1 76.56 89 GLY A C 1
ATOM 685 O O . GLY A 1 89 ? 3.107 27.469 14.227 1 76.56 89 GLY A O 1
ATOM 6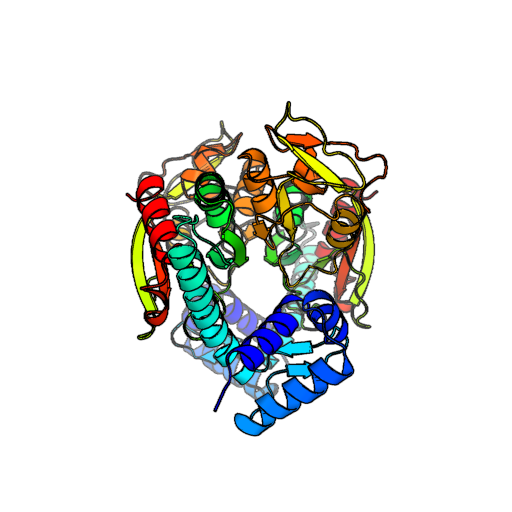86 N N . LEU A 1 90 ? 4.398 25.828 14.211 1 86.12 90 LEU A N 1
ATOM 687 C CA . LEU A 1 90 ? 4.301 25.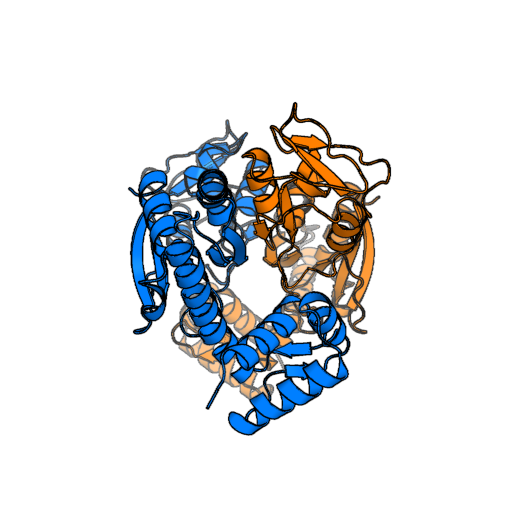469 12.805 1 86.12 90 LEU A CA 1
ATOM 688 C C . LEU A 1 90 ? 2.859 25.125 12.438 1 86.12 90 LEU A C 1
ATOM 690 O O . LEU A 1 90 ? 2.135 24.516 13.227 1 86.12 90 LEU A O 1
ATOM 694 N N . THR A 1 91 ? 2.418 25.766 11.289 1 84.81 91 THR A N 1
ATOM 695 C CA . THR A 1 91 ? 1.083 25.438 10.797 1 84.81 91 THR A CA 1
ATOM 696 C C . THR A 1 91 ? 1.128 25.078 9.32 1 84.81 91 THR A C 1
ATOM 698 O O . THR A 1 91 ? 2.125 25.328 8.641 1 84.81 91 THR A O 1
ATOM 701 N N . GLY A 1 92 ? -0.009 24.391 8.836 1 88.19 92 GLY A N 1
ATOM 702 C CA . GLY A 1 92 ? -0.134 24.031 7.43 1 88.19 92 GLY A CA 1
ATOM 703 C C . GLY A 1 92 ? -0.128 22.531 7.191 1 88.19 92 GLY A C 1
ATOM 704 O O . GLY A 1 92 ? -0.375 21.75 8.117 1 88.19 92 GLY A O 1
ATOM 705 N N . SER A 1 93 ? 0.087 22.25 5.898 1 90.25 93 SER A N 1
ATOM 706 C CA . SER A 1 93 ? 0.006 20.844 5.527 1 90.25 93 SER A CA 1
ATOM 707 C C . SER A 1 93 ? 1.258 20.391 4.777 1 90.25 93 SER A C 1
ATOM 709 O O . SER A 1 93 ? 1.915 21.203 4.117 1 90.25 93 SER A O 1
ATOM 711 N N . LEU A 1 94 ? 1.623 19.156 5.008 1 94.12 94 LEU A N 1
ATOM 712 C CA . LEU A 1 94 ? 2.691 18.5 4.27 1 94.12 94 LEU A CA 1
ATOM 713 C C . LEU A 1 94 ? 2.215 17.156 3.709 1 94.12 94 LEU A C 1
ATOM 715 O O . LEU A 1 94 ? 1.594 16.375 4.422 1 94.12 94 LEU A O 1
ATOM 719 N N . ARG A 1 95 ? 2.457 16.984 2.42 1 94.81 95 ARG A N 1
ATOM 720 C CA . ARG A 1 95 ? 2.131 15.727 1.748 1 94.81 95 ARG A CA 1
ATOM 721 C C . ARG A 1 95 ? 3.383 14.891 1.508 1 94.81 95 ARG A C 1
ATOM 723 O O . ARG A 1 95 ? 4.277 15.305 0.764 1 94.81 95 ARG A O 1
ATOM 730 N N . LEU A 1 96 ? 3.4 13.688 2.143 1 97.5 96 LEU A N 1
ATOM 731 C CA . LEU A 1 96 ? 4.527 12.766 2.027 1 97.5 96 LEU A CA 1
ATOM 732 C C . LEU A 1 96 ? 4.125 11.523 1.245 1 97.5 96 LEU A C 1
ATOM 734 O O . LEU A 1 96 ? 2.955 11.141 1.236 1 97.5 96 LEU A O 1
ATOM 738 N N . THR A 1 97 ? 5.125 10.914 0.571 1 96.94 97 THR A N 1
ATOM 739 C CA . THR A 1 97 ? 4.879 9.641 -0.083 1 96.94 97 THR A CA 1
ATOM 740 C C . THR A 1 97 ? 6.051 8.68 0.141 1 96.94 97 THR A C 1
ATOM 742 O O . THR A 1 97 ? 7.199 9.117 0.245 1 96.94 97 THR A O 1
ATOM 745 N N . SER A 1 98 ? 5.77 7.414 0.256 1 96.88 98 SER A N 1
ATOM 746 C CA . SER A 1 98 ? 6.742 6.34 0.443 1 96.88 98 SER A CA 1
ATOM 747 C C . SER A 1 98 ? 6.172 4.996 0.007 1 96.88 98 SER A C 1
ATOM 749 O O . SER A 1 98 ? 5.039 4.922 -0.473 1 96.88 98 SER A O 1
ATOM 751 N N . SER A 1 99 ? 7.039 3.979 0.041 1 94.38 99 SER A N 1
ATOM 752 C CA . SER A 1 99 ? 6.504 2.625 -0.059 1 94.38 99 SER A CA 1
ATOM 753 C C . SER A 1 99 ? 5.66 2.273 1.16 1 94.38 99 SER A C 1
ATOM 755 O O . SER A 1 99 ? 5.707 2.969 2.178 1 94.38 99 SER A O 1
ATOM 757 N N . ASP A 1 100 ? 4.953 1.2 1.075 1 94.19 100 ASP A N 1
ATOM 758 C CA . ASP A 1 100 ? 3.982 0.826 2.1 1 94.19 100 ASP A CA 1
ATOM 759 C C . ASP A 1 100 ? 4.676 0.493 3.418 1 94.19 100 ASP A C 1
ATOM 761 O O . ASP A 1 100 ? 4.371 1.087 4.453 1 94.19 100 ASP A O 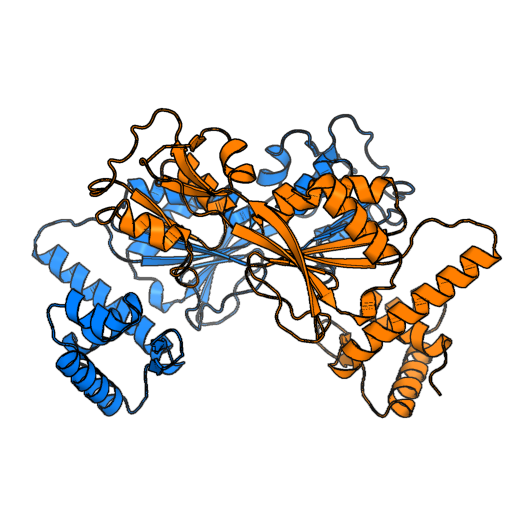1
ATOM 765 N N . TRP A 1 101 ? 5.617 -0.442 3.359 1 95.75 101 TRP A N 1
ATOM 766 C CA . TRP A 1 101 ? 6.242 -0.908 4.594 1 95.75 101 TRP A CA 1
ATOM 767 C C . TRP A 1 101 ? 7.016 0.217 5.27 1 95.75 101 TRP A C 1
ATOM 769 O O . TRP A 1 101 ? 7 0.336 6.496 1 95.75 101 TRP A O 1
ATOM 779 N N . PHE A 1 102 ? 7.734 1.062 4.508 1 97.25 102 PHE A N 1
ATOM 780 C CA . PHE A 1 102 ? 8.531 2.154 5.055 1 97.25 102 PHE A CA 1
ATOM 781 C C . PHE A 1 102 ? 7.637 3.191 5.727 1 97.25 102 PHE A C 1
ATOM 783 O O . PHE A 1 102 ? 7.957 3.682 6.812 1 97.25 102 PHE A O 1
ATOM 790 N N . GLY A 1 103 ? 6.562 3.547 5.027 1 97.69 103 GLY A N 1
ATOM 791 C CA . GLY A 1 103 ? 5.594 4.465 5.609 1 97.69 103 GLY A CA 1
ATOM 792 C C . GLY A 1 103 ? 5.039 3.982 6.938 1 97.69 103 GLY A C 1
ATOM 793 O O . GLY A 1 103 ? 4.961 4.746 7.898 1 97.69 103 GLY A O 1
ATOM 794 N N . ARG A 1 104 ? 4.668 2.75 6.984 1 96.69 104 ARG A N 1
ATOM 795 C CA . ARG A 1 104 ? 4.047 2.197 8.188 1 96.69 104 ARG A CA 1
ATOM 796 C C . ARG A 1 104 ? 5.07 2 9.297 1 96.69 104 ARG A C 1
ATOM 798 O O . ARG A 1 104 ? 4.891 2.494 10.414 1 96.69 104 ARG A O 1
ATOM 805 N N . ALA A 1 105 ? 6.188 1.388 8.984 1 96.44 105 ALA A N 1
ATOM 806 C CA . ALA A 1 105 ? 7.098 0.897 10.016 1 96.44 105 ALA A CA 1
ATOM 807 C C . ALA A 1 105 ? 8.102 1.975 10.422 1 96.44 105 ALA A C 1
ATOM 809 O O . ALA A 1 105 ? 8.531 2.023 11.578 1 96.44 105 ALA A O 1
ATOM 810 N N . MET A 1 106 ? 8.438 2.811 9.438 1 96.75 106 MET A N 1
ATOM 811 C CA . MET A 1 106 ? 9.523 3.75 9.711 1 96.75 106 MET A CA 1
ATOM 812 C C . MET A 1 106 ? 8.984 5.164 9.906 1 96.75 106 MET A C 1
ATOM 814 O O . MET A 1 106 ? 9.336 5.836 10.875 1 96.75 106 MET A O 1
ATOM 818 N N . LEU A 1 107 ? 8.078 5.605 9.07 1 98.19 107 LEU A N 1
ATOM 819 C CA . LEU A 1 107 ? 7.668 7.008 9.078 1 98.19 107 LEU A CA 1
ATOM 820 C C . LEU A 1 107 ? 6.562 7.246 10.102 1 98.19 107 LEU A C 1
ATOM 822 O O . LEU A 1 107 ? 6.609 8.219 10.852 1 98.19 107 LEU A O 1
ATOM 826 N N . ALA A 1 108 ? 5.582 6.367 10.156 1 97.94 108 ALA A N 1
ATOM 827 C CA . ALA A 1 108 ? 4.379 6.605 10.953 1 97.94 108 ALA A CA 1
ATOM 828 C C . ALA A 1 108 ? 4.727 6.871 12.414 1 97.94 108 ALA A C 1
ATOM 830 O O . ALA A 1 108 ? 4.285 7.867 12.992 1 97.94 108 ALA A O 1
ATOM 831 N N . PRO A 1 109 ? 5.602 6.098 13.07 1 96.62 109 PRO A N 1
ATOM 832 C CA . PRO A 1 109 ? 5.949 6.387 14.461 1 96.62 109 PRO A CA 1
ATOM 833 C C . PRO A 1 109 ? 6.648 7.73 14.625 1 96.62 109 PRO A C 1
ATOM 835 O O . PRO A 1 109 ? 6.34 8.484 15.555 1 96.62 109 PRO A O 1
ATOM 838 N N . ALA A 1 110 ? 7.543 7.996 13.742 1 97.56 110 ALA A N 1
ATOM 839 C CA . ALA A 1 110 ? 8.289 9.25 13.812 1 97.56 110 ALA A CA 1
ATOM 840 C C . ALA A 1 110 ? 7.371 10.445 13.57 1 97.56 110 ALA A C 1
ATOM 842 O O . ALA A 1 110 ? 7.512 11.492 14.211 1 97.56 110 ALA A O 1
ATOM 843 N N . LEU A 1 111 ? 6.438 10.312 12.617 1 98.19 111 LEU A N 1
ATOM 844 C CA . LEU A 1 111 ? 5.508 11.383 12.289 1 98.19 111 LEU A CA 1
ATOM 845 C C . LEU A 1 111 ? 4.547 11.641 13.445 1 98.19 111 LEU A C 1
ATOM 847 O O . LEU A 1 111 ? 4.156 12.781 13.695 1 98.19 111 LEU A O 1
ATOM 851 N N . ALA A 1 112 ? 4.137 10.562 14.117 1 97 112 ALA A N 1
ATOM 852 C CA . ALA A 1 112 ? 3.273 10.719 15.289 1 97 112 ALA A CA 1
ATOM 853 C C . ALA A 1 112 ? 3.945 11.578 16.359 1 97 112 ALA A C 1
ATOM 855 O O . ALA A 1 112 ? 3.32 12.469 16.922 1 97 112 ALA A O 1
ATOM 856 N N . ARG A 1 113 ? 5.207 11.367 16.578 1 95.94 113 ARG A N 1
ATOM 857 C CA . ARG A 1 113 ? 5.961 12.141 17.547 1 95.94 113 ARG A CA 1
ATOM 858 C C . ARG A 1 113 ? 6.109 13.586 17.109 1 95.94 113 ARG A C 1
ATOM 860 O O . ARG A 1 113 ? 5.992 14.508 17.922 1 95.94 113 ARG A O 1
ATOM 867 N N . PHE A 1 114 ? 6.367 13.773 15.867 1 97 114 PHE A N 1
ATOM 868 C CA . PHE A 1 114 ? 6.48 15.125 15.328 1 97 114 PHE A CA 1
ATOM 869 C C . PHE A 1 114 ? 5.188 15.898 15.547 1 97 114 PHE A C 1
ATOM 871 O O . PHE A 1 114 ? 5.227 17.078 15.914 1 97 114 PHE A O 1
ATOM 878 N N . SER A 1 115 ? 4.074 15.227 15.305 1 94.56 115 SER A N 1
ATOM 879 C CA . SER A 1 115 ? 2.768 15.875 15.359 1 94.56 115 SER A CA 1
ATOM 880 C C . SER A 1 115 ? 2.428 16.312 16.781 1 94.56 115 SER A C 1
ATOM 882 O O . SER A 1 115 ? 1.681 17.266 16.969 1 94.56 115 SER A O 1
ATOM 884 N N . ARG A 1 116 ? 2.918 15.641 17.781 1 89.5 116 ARG A N 1
ATOM 885 C CA . ARG A 1 116 ? 2.711 16.031 19.172 1 89.5 116 ARG A CA 1
ATOM 886 C C . ARG A 1 116 ? 3.402 17.359 19.484 1 89.5 116 ARG A C 1
ATOM 888 O O . ARG A 1 116 ? 2.883 18.172 20.25 1 89.5 116 ARG A O 1
ATOM 895 N N . ARG A 1 117 ? 4.523 17.594 18.844 1 90.38 117 ARG A N 1
ATOM 896 C CA . ARG A 1 117 ? 5.305 18.797 19.047 1 90.38 117 ARG A CA 1
ATOM 897 C C . ARG A 1 117 ? 4.777 19.953 18.188 1 90.38 117 ARG A C 1
ATOM 899 O O . ARG A 1 117 ? 4.902 21.125 18.562 1 90.38 117 ARG A O 1
ATOM 906 N N . HIS A 1 118 ? 4.195 19.531 17.141 1 93.19 118 HIS A N 1
ATOM 907 C CA . HIS A 1 118 ? 3.715 20.531 16.188 1 93.19 118 HIS A CA 1
ATOM 908 C C . HIS A 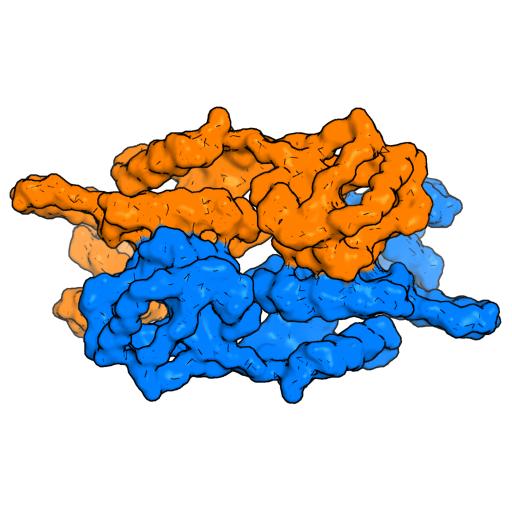1 118 ? 2.283 20.234 15.75 1 93.19 118 HIS A C 1
ATOM 910 O O . HIS A 1 118 ? 2.029 19.938 14.578 1 93.19 118 HIS A O 1
ATOM 916 N N . PRO A 1 119 ? 1.328 20.406 16.625 1 90.62 119 PRO A N 1
ATOM 917 C CA . PRO A 1 119 ? -0.059 20.016 16.359 1 90.62 119 PRO A CA 1
ATOM 918 C C . PRO A 1 119 ? -0.709 20.844 15.258 1 90.62 119 PRO A C 1
ATOM 920 O O . PRO A 1 119 ? -1.772 20.484 14.75 1 90.62 119 PRO A O 1
ATOM 923 N N . GLY A 1 120 ? -0.106 21.922 14.898 1 90.56 120 GLY A N 1
ATOM 924 C CA . GLY A 1 120 ? -0.664 22.781 13.859 1 90.56 120 GLY A CA 1
ATOM 925 C C . GLY A 1 120 ? -0.345 22.297 12.461 1 90.56 120 GLY A C 1
ATOM 926 O O . GLY A 1 120 ? -0.891 22.828 11.484 1 90.56 120 GLY A O 1
ATOM 927 N N . VAL A 1 121 ? 0.493 21.328 12.32 1 92.56 121 VAL A N 1
ATOM 928 C CA . VAL A 1 121 ? 0.875 20.781 11.016 1 92.56 121 VAL A CA 1
ATOM 929 C C . VAL A 1 121 ? 0.046 19.547 10.703 1 92.56 121 VAL A C 1
ATOM 931 O O . VAL A 1 121 ? 0.074 18.562 11.453 1 92.56 121 VAL A O 1
ATOM 934 N N . GLU A 1 122 ? -0.742 19.625 9.625 1 92.75 122 GLU A N 1
ATOM 935 C CA . GLU A 1 122 ? -1.446 18.438 9.125 1 92.75 122 GLU A CA 1
ATOM 936 C C . GLU A 1 122 ? -0.576 17.656 8.148 1 92.75 122 GLU A C 1
ATOM 938 O O . GLU A 1 122 ? 0.005 18.234 7.223 1 92.75 122 GLU A O 1
ATOM 943 N N . ILE A 1 123 ? -0.484 16.344 8.383 1 96.94 123 ILE A N 1
ATOM 944 C CA . ILE A 1 123 ? 0.383 15.523 7.539 1 96.94 123 ILE A CA 1
ATOM 945 C C . ILE A 1 123 ? -0.457 14.516 6.754 1 96.94 123 ILE A C 1
ATOM 947 O O . ILE A 1 123 ? -1.336 13.859 7.32 1 96.94 123 ILE A O 1
ATOM 951 N N . GLU A 1 124 ? -0.266 14.5 5.484 1 95.94 124 GLU A N 1
ATOM 952 C CA . GLU A 1 124 ? -0.811 13.461 4.613 1 95.94 124 GLU A CA 1
ATOM 953 C C . GLU A 1 124 ? 0.281 12.5 4.148 1 95.94 124 GLU A C 1
ATOM 955 O O . GLU A 1 124 ? 1.221 12.906 3.461 1 95.94 124 GLU A O 1
ATOM 960 N N . LEU A 1 125 ? 0.2 11.234 4.594 1 97.06 125 LEU A N 1
ATOM 961 C CA . LEU A 1 125 ? 1.158 10.219 4.188 1 97.06 125 LEU A CA 1
ATOM 962 C C . LEU A 1 125 ? 0.528 9.25 3.189 1 97.06 125 LEU A C 1
ATOM 964 O O . LEU A 1 125 ? -0.308 8.422 3.564 1 97.06 125 LEU A O 1
ATOM 968 N N . LEU A 1 126 ? 0.985 9.336 1.958 1 94.94 126 LEU A N 1
ATOM 969 C CA . LEU A 1 126 ? 0.513 8.469 0.888 1 94.94 126 LEU A CA 1
ATOM 970 C C . LEU A 1 126 ? 1.52 7.355 0.608 1 94.94 126 LEU A C 1
ATOM 972 O O . LEU A 1 126 ? 2.707 7.621 0.413 1 94.94 126 LEU A O 1
ATOM 976 N N . THR A 1 127 ? 1.035 6.137 0.619 1 94.38 127 THR A N 1
ATOM 977 C CA . THR A 1 127 ? 1.896 5.023 0.24 1 94.38 127 THR A CA 1
ATOM 978 C C . THR A 1 127 ? 1.515 4.488 -1.138 1 94.38 127 THR A C 1
ATOM 980 O O . THR A 1 127 ? 0.33 4.406 -1.472 1 94.38 127 THR A O 1
ATOM 983 N N . ASP A 1 128 ? 2.568 4.273 -1.899 1 91.12 128 ASP A N 1
ATOM 984 C CA . ASP A 1 128 ? 2.383 3.814 -3.273 1 91.12 128 ASP A CA 1
ATOM 985 C C . ASP A 1 128 ? 3.664 3.191 -3.82 1 91.12 128 ASP A C 1
ATOM 987 O O . ASP A 1 128 ? 4.766 3.623 -3.479 1 91.12 128 ASP A O 1
ATOM 991 N N . ALA A 1 129 ? 3.479 2.119 -4.609 1 84.69 129 ALA A N 1
ATOM 992 C CA . ALA A 1 129 ? 4.645 1.561 -5.289 1 84.69 129 ALA A CA 1
ATOM 993 C C . ALA A 1 129 ? 5.105 2.473 -6.422 1 84.69 129 ALA A C 1
ATOM 995 O O . ALA A 1 129 ? 6.293 2.508 -6.754 1 84.69 129 ALA A O 1
ATOM 996 N N . ARG A 1 130 ? 4.23 3.207 -6.934 1 80.81 130 ARG A N 1
ATOM 997 C CA . ARG A 1 130 ? 4.543 4.141 -8.008 1 80.81 130 ARG A CA 1
ATOM 998 C C . ARG A 1 130 ? 5.172 5.418 -7.465 1 80.81 130 ARG A C 1
ATOM 1000 O O . ARG A 1 130 ? 4.945 5.785 -6.312 1 80.81 130 ARG A O 1
ATOM 1007 N N . LEU A 1 131 ? 5.859 6.031 -8.406 1 82.69 131 LEU A N 1
ATOM 1008 C CA . LEU A 1 131 ? 6.543 7.262 -8.023 1 82.69 131 LEU A CA 1
ATOM 1009 C C . LEU A 1 131 ? 5.652 8.477 -8.273 1 82.69 131 LEU A C 1
ATOM 1011 O O . LEU A 1 131 ? 5.082 8.617 -9.359 1 82.69 131 LEU A O 1
ATOM 1015 N N . TYR A 1 132 ? 5.531 9.25 -7.238 1 86.06 132 TYR A N 1
ATOM 1016 C CA . TYR A 1 132 ? 4.902 10.555 -7.375 1 86.06 132 TYR A CA 1
ATOM 1017 C C . TYR A 1 132 ? 5.898 11.586 -7.902 1 86.06 132 TYR A C 1
ATOM 1019 O O . TYR A 1 132 ? 7.082 11.547 -7.562 1 86.06 132 TYR A O 1
ATOM 1027 N N . SER A 1 133 ? 5.387 12.508 -8.703 1 85.19 133 SER A N 1
ATOM 1028 C CA . SER A 1 133 ? 6.254 13.531 -9.281 1 85.19 133 SER A CA 1
ATOM 1029 C C . SER A 1 133 ? 6.469 14.688 -8.305 1 85.19 133 SER A C 1
ATOM 1031 O O . SER A 1 133 ? 5.531 15.422 -7.992 1 85.19 133 SER A O 1
ATOM 1033 N N . LEU A 1 134 ? 7.656 14.938 -7.898 1 89 134 LEU A N 1
ATOM 1034 C CA . LEU A 1 134 ? 7.992 16.047 -7.02 1 89 134 LEU A CA 1
ATOM 1035 C C . LEU A 1 134 ? 8.047 17.359 -7.801 1 89 134 LEU A C 1
ATOM 1037 O O . LEU A 1 134 ? 7.59 18.391 -7.316 1 89 134 LEU A O 1
ATOM 1041 N N . PRO A 1 135 ? 8.539 17.25 -9.039 1 82.88 135 PRO A N 1
ATOM 1042 C CA . PRO A 1 135 ? 8.516 18.484 -9.836 1 82.88 135 PRO A CA 1
ATOM 1043 C C . PRO A 1 135 ? 7.098 19.016 -10.07 1 82.88 135 PRO A C 1
ATOM 1045 O O . PRO A 1 135 ? 6.879 20.219 -10.078 1 82.88 135 PRO A O 1
ATOM 1048 N N . ARG A 1 136 ? 6.207 18.016 -10.141 1 79.06 136 ARG A N 1
ATOM 1049 C CA . ARG A 1 136 ? 4.82 18.406 -10.383 1 79.06 136 ARG A CA 1
ATOM 1050 C C . ARG A 1 136 ? 4.07 18.594 -9.07 1 79.06 136 ARG A C 1
ATOM 1052 O O . ARG A 1 136 ? 2.846 18.734 -9.062 1 79.06 136 ARG A O 1
ATOM 1059 N N . ARG A 1 137 ? 4.762 18.422 -8.039 1 81.12 137 ARG A N 1
ATOM 1060 C CA . ARG A 1 137 ? 4.266 18.688 -6.688 1 81.12 137 ARG A CA 1
ATOM 1061 C C . ARG A 1 137 ? 3.121 17.734 -6.34 1 81.12 137 ARG A C 1
ATOM 1063 O O . ARG A 1 137 ? 2.162 18.141 -5.676 1 81.12 137 ARG A O 1
ATOM 1070 N N . GLU A 1 138 ? 3.215 16.531 -6.875 1 85.38 138 GLU A N 1
ATOM 1071 C CA . GLU A 1 138 ? 2.26 15.516 -6.465 1 85.38 138 GLU A CA 1
ATOM 1072 C C . GLU A 1 138 ? 2.451 15.133 -5 1 85.38 138 GLU A C 1
ATOM 1074 O O . GLU A 1 138 ? 1.531 14.617 -4.363 1 85.38 138 GLU A O 1
ATOM 1079 N N . ALA A 1 139 ? 3.623 15.383 -4.504 1 93.06 139 ALA A N 1
ATOM 1080 C CA . ALA A 1 139 ? 4.004 15.266 -3.102 1 93.06 139 ALA A CA 1
ATOM 1081 C C . ALA A 1 139 ? 5.055 16.312 -2.729 1 93.06 139 ALA A C 1
ATOM 1083 O O . ALA A 1 139 ? 5.789 16.797 -3.59 1 93.06 139 ALA A O 1
ATOM 1084 N N . ASP A 1 140 ? 5.066 16.703 -1.473 1 93.06 140 ASP A N 1
ATOM 1085 C CA . ASP A 1 140 ? 6.074 17.641 -0.99 1 93.06 140 ASP A CA 1
ATOM 1086 C C . ASP A 1 140 ? 7.391 16.922 -0.688 1 93.06 140 ASP A C 1
ATOM 1088 O O . ASP A 1 140 ? 8.469 17.469 -0.942 1 93.06 140 ASP A O 1
ATOM 1092 N N . ILE A 1 141 ? 7.297 15.766 -0.091 1 96.75 141 ILE A N 1
ATOM 1093 C CA . ILE A 1 141 ? 8.453 14.961 0.28 1 96.75 141 ILE A CA 1
ATOM 1094 C C . ILE A 1 141 ? 8.234 13.516 -0.156 1 96.75 141 ILE A C 1
ATOM 1096 O O . ILE A 1 141 ? 7.141 12.969 0.012 1 96.75 141 ILE A O 1
ATOM 1100 N N . ALA A 1 142 ? 9.266 12.93 -0.739 1 97.88 142 ALA A N 1
ATOM 1101 C CA . ALA A 1 142 ? 9.211 11.523 -1.133 1 97.88 142 ALA A CA 1
ATOM 1102 C C . ALA A 1 142 ? 10.367 10.734 -0.527 1 97.88 142 ALA A C 1
ATOM 1104 O O . ALA A 1 142 ? 11.477 11.25 -0.406 1 97.88 142 ALA A O 1
ATOM 1105 N N . PHE A 1 143 ? 10.125 9.516 -0.098 1 97.56 143 PHE A N 1
ATOM 1106 C CA . PHE A 1 143 ? 11.117 8.562 0.382 1 97.56 143 PHE A CA 1
ATOM 1107 C C . PHE A 1 143 ? 11.18 7.336 -0.523 1 97.56 143 PHE A C 1
ATOM 1109 O O . PHE A 1 143 ? 10.188 6.613 -0.66 1 97.56 143 PHE A O 1
ATOM 1116 N N . ARG A 1 144 ? 12.359 7.137 -1.125 1 96.31 144 ARG A N 1
ATOM 1117 C CA . ARG A 1 144 ? 12.508 6.031 -2.062 1 96.31 144 ARG A CA 1
ATOM 1118 C C . ARG A 1 144 ? 13.906 5.414 -1.961 1 96.31 144 ARG A C 1
ATOM 1120 O O . ARG A 1 144 ? 14.82 6.031 -1.415 1 96.31 144 ARG A O 1
ATOM 1127 N N . ILE A 1 145 ? 14.031 4.195 -2.455 1 93.94 145 ILE A N 1
ATOM 1128 C CA . ILE A 1 145 ? 15.305 3.486 -2.404 1 93.94 145 ILE A CA 1
ATOM 1129 C C . ILE A 1 145 ? 16.125 3.799 -3.658 1 93.94 145 ILE A C 1
ATOM 1131 O O . ILE A 1 145 ? 16.906 2.965 -4.121 1 93.94 145 ILE A O 1
ATOM 1135 N N . LYS A 1 146 ? 15.867 4.84 -4.262 1 91.81 146 LYS A N 1
ATOM 1136 C CA . LYS A 1 146 ? 16.625 5.375 -5.395 1 91.81 146 LYS A CA 1
ATOM 1137 C C . LYS A 1 146 ? 16.812 6.883 -5.266 1 91.81 146 LYS A C 1
ATOM 1139 O O . LYS A 1 146 ? 15.906 7.594 -4.812 1 91.81 146 LYS A O 1
ATOM 1144 N N . ARG A 1 147 ? 17.875 7.336 -5.781 1 93.88 147 ARG A N 1
ATOM 1145 C CA . ARG A 1 147 ? 18.172 8.766 -5.781 1 93.88 147 ARG A CA 1
ATOM 1146 C C . ARG A 1 147 ? 17.234 9.516 -6.738 1 93.88 147 ARG A C 1
ATOM 1148 O O . ARG A 1 147 ? 16.875 8.992 -7.793 1 93.88 147 ARG A O 1
ATOM 1155 N N . PHE A 1 148 ? 16.875 10.727 -6.332 1 94.56 148 PHE A N 1
ATOM 1156 C CA . PHE A 1 148 ? 16.094 11.586 -7.223 1 94.56 148 PHE A CA 1
ATOM 1157 C C . PHE A 1 148 ? 17.016 12.367 -8.156 1 94.56 148 PHE A C 1
ATOM 1159 O O . PHE A 1 148 ? 17.875 13.125 -7.699 1 94.56 148 PHE A O 1
ATOM 1166 N N . ASP A 1 149 ? 16.734 12.297 -9.422 1 93.12 149 ASP A N 1
ATOM 1167 C CA . ASP A 1 149 ? 17.703 12.852 -10.375 1 93.12 149 ASP A CA 1
ATOM 1168 C C . ASP A 1 149 ? 17.141 14.094 -11.062 1 93.12 149 ASP A C 1
ATOM 1170 O O . ASP A 1 149 ? 17.859 14.773 -11.797 1 93.12 149 ASP A O 1
ATOM 1174 N N . GLU A 1 150 ? 15.938 14.336 -10.82 1 92.81 150 GLU A N 1
ATOM 1175 C CA . GLU A 1 150 ? 15.375 15.547 -11.422 1 92.81 150 GLU A CA 1
ATOM 1176 C C . GLU A 1 150 ? 16.062 16.797 -10.906 1 92.81 150 GLU A C 1
ATOM 1178 O O . GLU A 1 150 ? 16.297 16.938 -9.703 1 92.81 150 GLU A O 1
ATOM 1183 N N . PRO A 1 151 ? 16.375 17.75 -11.781 1 90.88 151 PRO A N 1
ATOM 1184 C CA . PRO A 1 151 ? 17.109 18.953 -11.367 1 90.88 151 PRO A CA 1
ATOM 1185 C C . PRO A 1 151 ? 16.359 19.781 -10.336 1 90.88 151 PRO A C 1
ATOM 1187 O O . PRO A 1 151 ? 16.984 20.484 -9.523 1 90.88 151 PRO A O 1
ATOM 1190 N N . GLU A 1 152 ? 15.102 19.703 -10.367 1 91.5 152 GLU A N 1
ATOM 1191 C CA . GLU A 1 152 ? 14.281 20.516 -9.469 1 91.5 152 GLU A CA 1
ATOM 1192 C C . GLU A 1 152 ? 14.172 19.875 -8.094 1 91.5 152 GLU A C 1
ATOM 1194 O O . GLU A 1 152 ? 13.609 20.469 -7.168 1 91.5 152 GLU A O 1
ATOM 1199 N N . VAL A 1 153 ? 14.766 18.719 -7.977 1 95.12 153 VAL A N 1
ATOM 1200 C CA . VAL A 1 153 ? 14.562 17.953 -6.75 1 95.12 153 VAL A CA 1
ATOM 1201 C C . VAL A 1 153 ? 15.875 17.875 -5.969 1 95.12 153 VAL A C 1
ATOM 1203 O O . VAL A 1 153 ? 16.922 17.547 -6.527 1 95.12 153 VAL A O 1
ATOM 1206 N N . ILE A 1 154 ? 15.805 18.281 -4.742 1 94.12 154 ILE A N 1
ATOM 1207 C CA . ILE A 1 154 ? 16.906 18.016 -3.816 1 94.12 154 ILE A CA 1
ATOM 1208 C C . ILE A 1 154 ? 16.797 16.578 -3.297 1 94.12 154 ILE A C 1
ATOM 1210 O O . ILE A 1 154 ? 15.742 16.172 -2.814 1 94.12 154 ILE A O 1
ATOM 1214 N N . SER A 1 155 ? 17.828 15.875 -3.455 1 96.56 155 SER A N 1
ATOM 1215 C CA . SER A 1 155 ? 17.891 14.477 -3.043 1 96.56 155 SER A CA 1
ATOM 1216 C C . SER A 1 155 ? 18.984 14.266 -1.994 1 96.56 155 SER A C 1
ATOM 1218 O O . SER A 1 155 ? 20.125 14.664 -2.191 1 96.56 155 SER A O 1
ATOM 1220 N N . ARG A 1 156 ? 18.609 13.594 -0.849 1 94.69 156 ARG A N 1
ATOM 1221 C CA . ARG A 1 156 ? 19.562 13.289 0.214 1 94.69 156 ARG A CA 1
ATOM 1222 C C . ARG A 1 156 ? 19.406 11.852 0.688 1 94.69 156 ARG A C 1
ATOM 1224 O O . ARG A 1 156 ? 18.297 11.344 0.812 1 94.69 156 ARG A O 1
ATOM 1231 N N . ARG A 1 157 ? 20.547 11.273 0.907 1 95.31 157 ARG A N 1
ATOM 1232 C CA . ARG A 1 157 ? 20.484 9.953 1.521 1 95.31 157 ARG A CA 1
ATOM 1233 C C . ARG A 1 157 ? 20.078 10.047 2.984 1 95.31 157 ARG A C 1
ATOM 1235 O O . ARG A 1 157 ? 20.672 10.789 3.76 1 95.31 157 ARG A O 1
ATOM 1242 N N . LEU A 1 158 ? 19.078 9.328 3.355 1 96.06 158 LEU A N 1
ATOM 1243 C CA . LEU A 1 158 ? 18.562 9.367 4.719 1 96.06 158 LEU A CA 1
ATOM 1244 C C . LEU A 1 158 ? 19.172 8.258 5.566 1 96.06 158 LEU A C 1
ATOM 1246 O O . LEU A 1 158 ? 19.703 8.516 6.652 1 96.06 158 LEU A O 1
ATOM 1250 N N . LEU A 1 159 ? 19.109 7.047 5.09 1 96.31 159 LEU A N 1
ATOM 1251 C CA . LEU A 1 159 ? 19.625 5.902 5.832 1 96.31 159 LEU A CA 1
ATOM 1252 C C . LEU A 1 159 ? 19.828 4.703 4.91 1 96.31 159 LEU A C 1
ATOM 1254 O O . LEU A 1 159 ? 19.375 4.707 3.77 1 96.31 159 LEU A O 1
ATOM 1258 N N . THR A 1 160 ? 20.594 3.721 5.414 1 96.31 160 THR A N 1
ATOM 1259 C CA . THR A 1 160 ? 20.766 2.428 4.762 1 96.31 160 THR A CA 1
ATOM 1260 C C . THR A 1 160 ? 20 1.339 5.516 1 96.31 160 THR A C 1
ATOM 1262 O O . THR A 1 160 ? 20.125 1.231 6.738 1 96.31 160 THR A O 1
ATOM 1265 N N . ILE A 1 161 ? 19.203 0.625 4.758 1 96.69 161 ILE A N 1
ATOM 1266 C CA . ILE A 1 161 ? 18.422 -0.45 5.352 1 96.69 161 ILE A CA 1
ATOM 1267 C C . ILE A 1 161 ? 19.016 -1.801 4.961 1 96.69 161 ILE A C 1
ATOM 1269 O O . ILE A 1 161 ? 19.203 -2.086 3.777 1 96.69 161 ILE A O 1
ATOM 1273 N N . ASP A 1 162 ? 19.281 -2.623 5.969 1 96.69 162 ASP A N 1
ATOM 1274 C CA . ASP A 1 162 ? 19.719 -3.992 5.723 1 96.69 162 ASP A CA 1
ATOM 1275 C C . ASP A 1 162 ? 18.547 -4.91 5.434 1 96.69 162 ASP A C 1
ATOM 1277 O O . ASP A 1 162 ? 17.438 -4.668 5.914 1 96.69 162 ASP A O 1
ATOM 1281 N N . TYR A 1 163 ? 18.812 -5.922 4.602 1 97.06 163 TYR A N 1
ATOM 1282 C CA . TYR A 1 163 ? 17.844 -6.957 4.266 1 97.06 163 TYR A CA 1
ATOM 1283 C C . TYR A 1 163 ? 18.344 -8.336 4.68 1 97.06 163 TYR A C 1
ATOM 1285 O O . TYR A 1 163 ? 19.547 -8.531 4.855 1 97.06 163 TYR A O 1
ATOM 1293 N N . ALA A 1 164 ? 17.438 -9.258 4.824 1 97.62 164 ALA A N 1
ATOM 1294 C CA . ALA A 1 164 ? 17.781 -10.641 5.141 1 97.62 164 ALA A CA 1
ATOM 1295 C C . ALA A 1 164 ? 16.719 -11.602 4.609 1 97.62 164 ALA A C 1
ATOM 1297 O O . ALA A 1 164 ? 15.625 -11.18 4.242 1 97.62 164 ALA A O 1
ATOM 1298 N N . LEU A 1 165 ? 17.109 -12.836 4.469 1 97.88 165 LEU A N 1
ATOM 1299 C CA . LEU A 1 165 ? 16.172 -13.898 4.141 1 97.88 165 LEU A CA 1
ATOM 1300 C C . LEU A 1 165 ? 15.398 -14.352 5.383 1 97.88 165 LEU A C 1
ATOM 1302 O O . LEU A 1 165 ? 16 -14.664 6.41 1 97.88 165 LEU A O 1
ATOM 1306 N N . TYR A 1 166 ? 14.094 -14.383 5.277 1 98.25 166 TYR A N 1
ATOM 1307 C CA . TYR A 1 166 ? 13.266 -14.781 6.41 1 98.25 166 TYR A CA 1
ATOM 1308 C C . TYR A 1 166 ? 12.422 -16 6.066 1 98.25 166 TYR A C 1
ATOM 1310 O O . TYR A 1 166 ? 12.062 -16.203 4.902 1 98.25 166 TYR A O 1
ATOM 1318 N N . GLY A 1 167 ? 12.133 -16.781 7.016 1 97.44 167 GLY A N 1
ATOM 1319 C CA . GLY A 1 167 ? 11.188 -17.891 7.031 1 97.44 167 GLY A CA 1
ATOM 1320 C C . GLY A 1 167 ? 10.562 -18.109 8.391 1 97.44 167 GLY A C 1
ATOM 1321 O O . GLY A 1 167 ? 10.898 -17.422 9.359 1 97.44 167 GLY A O 1
ATOM 1322 N N . PRO A 1 168 ? 9.531 -19.016 8.398 1 95.62 168 PRO A N 1
ATOM 1323 C CA . PRO A 1 168 ? 8.953 -19.328 9.711 1 95.62 168 PRO A CA 1
ATOM 1324 C C . PRO A 1 168 ? 10 -19.828 10.711 1 95.62 168 PRO A C 1
ATOM 1326 O O . PRO A 1 168 ? 10.961 -20.5 10.32 1 95.62 168 PRO A O 1
ATOM 1329 N N . VAL A 1 169 ? 9.805 -19.484 11.961 1 94.75 169 VAL A N 1
ATOM 1330 C CA . VAL A 1 169 ? 10.688 -19.938 13.031 1 94.75 169 VAL A CA 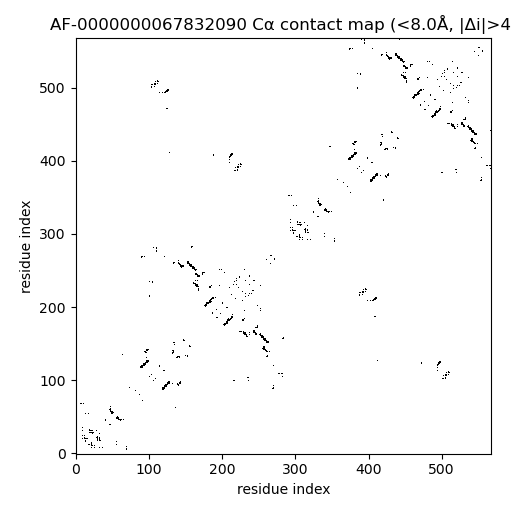1
ATOM 1331 C C . VAL A 1 169 ? 10.727 -21.453 13.062 1 94.75 169 VAL A C 1
ATOM 1333 O O . VAL A 1 169 ? 9.688 -22.109 12.906 1 94.75 169 VAL A O 1
ATOM 1336 N N . GLY A 1 170 ? 11.906 -22 13.172 1 91.25 170 GLY A N 1
ATOM 1337 C CA . GLY A 1 170 ? 12.047 -23.438 13.375 1 91.25 170 GLY A CA 1
ATOM 1338 C C . GLY A 1 170 ? 12.266 -24.203 12.086 1 91.25 170 GLY A C 1
ATOM 1339 O O . GLY A 1 170 ? 12.438 -25.422 12.102 1 91.25 170 GLY A O 1
ATOM 1340 N N . GLN A 1 171 ? 12.25 -23.578 11.008 1 90.31 171 GLN A N 1
ATOM 1341 C CA . GLN A 1 171 ? 12.5 -24.25 9.742 1 90.31 171 GLN A CA 1
ATOM 1342 C C . GLN A 1 171 ? 14 -24.406 9.492 1 90.31 171 GLN A C 1
ATOM 1344 O O . GLN A 1 171 ? 14.805 -23.656 10.047 1 90.31 171 GLN A O 1
ATOM 1349 N N . ASP A 1 172 ? 14.289 -25.344 8.695 1 89.56 172 ASP A N 1
ATOM 1350 C CA . ASP A 1 172 ? 15.672 -25.484 8.25 1 89.56 172 ASP A CA 1
ATOM 1351 C C . ASP A 1 172 ? 16.047 -24.422 7.23 1 89.56 172 ASP A C 1
ATOM 1353 O O . ASP A 1 172 ? 15.234 -24.078 6.367 1 89.56 172 ASP A O 1
ATOM 1357 N N . ALA A 1 173 ? 17.234 -24.016 7.355 1 90.19 173 ALA A N 1
ATOM 1358 C CA . ALA A 1 173 ? 17.719 -23.047 6.363 1 90.19 173 ALA A CA 1
ATOM 1359 C C . ALA A 1 173 ? 17.891 -23.719 5 1 90.19 173 ALA A C 1
ATOM 1361 O O . ALA A 1 173 ? 18.312 -24.875 4.91 1 90.19 173 ALA A O 1
ATOM 1362 N N . PRO A 1 174 ? 17.547 -22.938 3.986 1 93.62 174 PRO A N 1
ATOM 1363 C CA . PRO A 1 174 ? 17.859 -23.484 2.66 1 93.62 174 PRO A CA 1
ATOM 1364 C C . PRO A 1 174 ? 19.359 -23.656 2.436 1 93.62 174 PRO A C 1
ATOM 1366 O O . PRO A 1 174 ? 20.172 -22.969 3.072 1 93.62 174 PRO A O 1
ATOM 1369 N N . ILE A 1 175 ? 19.625 -24.531 1.563 1 91.12 175 ILE A N 1
ATOM 1370 C CA . ILE A 1 175 ? 21.016 -24.766 1.2 1 91.12 175 ILE A CA 1
ATOM 1371 C C . ILE A 1 175 ? 21.422 -23.828 0.063 1 91.12 175 ILE A C 1
ATOM 1373 O O . ILE A 1 175 ? 20.859 -23.891 -1.032 1 91.12 175 ILE A O 1
ATOM 1377 N N . SER A 1 176 ? 22.406 -23.031 0.356 1 93.12 176 SER A N 1
ATOM 1378 C CA . SER A 1 176 ? 22.891 -22.078 -0.646 1 93.12 176 SER A CA 1
ATOM 1379 C C . SER A 1 176 ? 23.391 -22.797 -1.89 1 93.12 176 SER A C 1
ATOM 1381 O O . SER A 1 176 ? 24.031 -23.859 -1.786 1 93.12 176 SER A O 1
ATOM 1383 N N . GLY A 1 177 ? 23.156 -22.234 -3.039 1 91.88 177 GLY A N 1
ATOM 1384 C CA . GLY A 1 177 ? 23.672 -22.766 -4.293 1 91.88 177 GLY A CA 1
ATOM 1385 C C . GLY A 1 177 ? 22.75 -23.797 -4.914 1 91.88 177 GLY A C 1
ATOM 1386 O O . GLY A 1 177 ? 23.047 -24.328 -5.988 1 91.88 177 GLY A O 1
ATOM 1387 N N . ASP A 1 178 ? 21.75 -24.234 -4.445 1 92.25 178 ASP A N 1
ATOM 1388 C CA . ASP A 1 178 ? 20.828 -25.203 -5.004 1 92.25 178 ASP A CA 1
ATOM 1389 C C . ASP A 1 178 ? 19.391 -24.703 -4.93 1 92.25 178 ASP A C 1
ATOM 1391 O O . ASP A 1 178 ? 18.984 -23.844 -5.727 1 92.25 178 ASP A O 1
ATOM 1395 N N . GLY A 1 179 ? 18.734 -24.875 -3.648 1 92.81 179 GLY A N 1
ATOM 1396 C CA . GLY A 1 179 ? 17.391 -24.359 -3.428 1 92.81 179 GLY A CA 1
ATOM 1397 C C . GLY A 1 179 ? 16.297 -25.328 -3.84 1 92.81 179 GLY A C 1
ATOM 1398 O O . GLY A 1 179 ? 15.117 -24.984 -3.844 1 92.81 179 GLY A O 1
ATOM 1399 N N . THR A 1 180 ? 16.688 -26.516 -4.293 1 93.62 180 THR A N 1
ATOM 1400 C CA . THR A 1 180 ? 15.688 -27.531 -4.645 1 93.62 180 THR A CA 1
ATOM 1401 C C . THR A 1 180 ? 14.75 -27.781 -3.475 1 93.62 180 THR A C 1
ATOM 1403 O O . THR A 1 180 ? 15.195 -27.984 -2.342 1 93.62 180 THR A O 1
ATOM 1406 N N . GLY A 1 181 ? 13.508 -27.703 -3.762 1 91.88 181 GLY A N 1
ATOM 1407 C CA . GLY A 1 181 ? 12.516 -27.969 -2.727 1 91.88 181 GLY A CA 1
ATOM 1408 C C . GLY A 1 181 ? 12.164 -26.719 -1.922 1 91.88 181 GLY A C 1
ATOM 1409 O O . GLY A 1 181 ? 11.266 -26.766 -1.085 1 91.88 181 GLY A O 1
ATOM 1410 N N . VAL A 1 182 ? 12.852 -25.656 -2.178 1 94.69 182 VAL A N 1
ATOM 1411 C CA . VAL A 1 182 ? 12.625 -24.391 -1.469 1 94.69 182 VAL A CA 1
ATOM 1412 C C . VAL A 1 182 ? 11.594 -23.562 -2.223 1 94.69 182 VAL A C 1
ATOM 1414 O O . VAL A 1 182 ? 11.648 -23.453 -3.449 1 94.69 182 VAL A O 1
ATOM 1417 N N . ARG A 1 183 ? 10.656 -23.031 -1.461 1 95.69 183 ARG A N 1
ATOM 1418 C CA . ARG A 1 183 ? 9.664 -22.109 -2.021 1 95.69 183 ARG A CA 1
ATOM 1419 C C . ARG A 1 183 ? 9.969 -20.672 -1.634 1 95.69 183 ARG A C 1
ATOM 1421 O O . ARG A 1 183 ? 10.398 -20.391 -0.509 1 95.69 183 ARG A O 1
ATOM 1428 N N . LEU A 1 184 ? 9.68 -19.766 -2.666 1 95.88 184 LEU A N 1
ATOM 1429 C CA . LEU A 1 184 ? 10.039 -18.375 -2.453 1 95.88 184 LEU A CA 1
ATOM 1430 C C . LEU A 1 184 ? 8.828 -17.469 -2.607 1 95.88 184 LEU A C 1
ATOM 1432 O O . LEU A 1 184 ? 7.949 -17.734 -3.43 1 95.88 184 LEU A O 1
ATOM 1436 N N . VAL A 1 185 ? 8.789 -16.484 -1.744 1 96.56 185 VAL A N 1
ATOM 1437 C CA . VAL A 1 185 ? 7.969 -15.289 -1.904 1 96.56 185 VAL A CA 1
ATOM 1438 C C . VAL A 1 185 ? 8.852 -14.117 -2.318 1 96.56 185 VAL A C 1
ATOM 1440 O O . VAL A 1 185 ? 9.773 -13.734 -1.59 1 96.56 185 VAL A O 1
ATOM 1443 N N . THR A 1 186 ? 8.609 -13.523 -3.508 1 93.75 186 THR A N 1
ATOM 1444 C CA . THR A 1 186 ? 9.523 -12.5 -4 1 93.75 186 THR A CA 1
ATOM 1445 C C . THR A 1 186 ? 8.758 -11.328 -4.598 1 93.75 186 THR A C 1
ATOM 1447 O O . THR A 1 186 ? 7.527 -11.266 -4.492 1 93.75 186 THR A O 1
ATOM 1450 N N . MET A 1 187 ? 9.438 -10.375 -5.047 1 88.56 187 MET A N 1
ATOM 1451 C CA . MET A 1 187 ? 8.852 -9.172 -5.625 1 88.56 187 MET A CA 1
ATOM 1452 C C . MET A 1 187 ? 8.102 -9.492 -6.914 1 88.56 187 MET A C 1
ATOM 1454 O O . MET A 1 187 ? 8.422 -10.461 -7.598 1 88.56 187 MET A O 1
ATOM 1458 N N . ASP A 1 188 ? 7.137 -8.648 -7.129 1 81.19 188 ASP A N 1
ATOM 1459 C CA . ASP A 1 188 ? 6.359 -8.852 -8.344 1 81.19 188 ASP A CA 1
ATOM 1460 C C . ASP A 1 188 ? 7.23 -8.703 -9.586 1 81.19 188 ASP A C 1
ATOM 1462 O O . ASP A 1 188 ? 8.383 -8.281 -9.492 1 81.19 188 ASP A O 1
ATOM 1466 N N . ALA A 1 189 ? 6.648 -8.945 -10.727 1 70.06 189 ALA A N 1
ATOM 1467 C CA . ALA A 1 189 ? 7.414 -9.023 -11.969 1 70.06 189 ALA A CA 1
ATOM 1468 C C . ALA A 1 189 ? 8.023 -7.676 -12.32 1 70.06 189 ALA A C 1
ATOM 1470 O O . ALA A 1 189 ? 9.141 -7.609 -12.836 1 70.06 189 ALA A O 1
ATOM 1471 N N . ALA A 1 190 ? 7.332 -6.621 -11.992 1 69.25 190 ALA A N 1
ATOM 1472 C CA . ALA A 1 190 ? 7.82 -5.281 -12.305 1 69.25 190 ALA A CA 1
ATOM 1473 C C . ALA A 1 190 ? 9.078 -4.957 -11.508 1 69.25 190 ALA A C 1
ATOM 1475 O O . ALA A 1 190 ? 9.875 -4.105 -11.906 1 69.25 190 ALA A O 1
ATOM 1476 N N . PHE A 1 191 ? 9.297 -5.754 -10.508 1 72.19 191 PHE A N 1
ATOM 1477 C CA . PHE A 1 191 ? 10.422 -5.5 -9.625 1 72.19 191 PHE A CA 1
ATOM 1478 C C . PHE A 1 191 ? 11.398 -6.668 -9.641 1 72.19 191 PHE A C 1
ATOM 1480 O O . PHE A 1 191 ? 12.141 -6.883 -8.68 1 72.19 191 PHE A O 1
ATOM 1487 N N . SER A 1 192 ? 11.383 -7.426 -10.742 1 72.62 192 SER A N 1
ATOM 1488 C CA . SER A 1 192 ? 12.203 -8.625 -10.828 1 72.62 192 SER A CA 1
ATOM 1489 C C . SER A 1 192 ? 13.688 -8.273 -10.93 1 72.62 192 SER A C 1
ATOM 1491 O O . SER A 1 192 ? 14.547 -9.117 -10.688 1 72.62 192 SER A O 1
ATOM 1493 N N . ALA A 1 193 ? 13.961 -7.023 -11.195 1 73.5 193 ALA A N 1
ATOM 1494 C CA . ALA A 1 193 ? 15.352 -6.605 -11.336 1 73.5 193 ALA A CA 1
ATOM 1495 C C . ALA A 1 193 ? 15.883 -6.008 -10.031 1 73.5 193 ALA A C 1
ATOM 1497 O O . ALA A 1 193 ? 17.031 -5.547 -9.977 1 73.5 193 ALA A O 1
ATOM 1498 N N . MET A 1 194 ? 15.094 -6.121 -9.055 1 83.69 194 MET A N 1
ATOM 1499 C CA . MET A 1 194 ? 15.547 -5.629 -7.754 1 83.69 194 MET A CA 1
ATOM 1500 C C . MET A 1 194 ? 16.719 -6.449 -7.242 1 83.69 194 MET A C 1
ATOM 1502 O O . MET A 1 194 ? 16.797 -7.66 -7.469 1 83.69 194 MET A O 1
ATOM 1506 N N . PRO A 1 195 ? 17.656 -5.844 -6.496 1 86.44 195 PRO A N 1
ATOM 1507 C CA . PRO A 1 195 ? 18.875 -6.516 -6.027 1 86.44 195 PRO A CA 1
ATOM 1508 C C . PRO A 1 195 ? 18.578 -7.789 -5.238 1 86.44 195 PRO A C 1
ATOM 1510 O O . PRO A 1 195 ? 19.297 -8.781 -5.367 1 86.44 195 PRO A O 1
ATOM 1513 N N . ASP A 1 196 ? 17.516 -7.789 -4.488 1 90.25 196 ASP A N 1
ATOM 1514 C CA . ASP A 1 196 ? 17.219 -8.961 -3.672 1 90.25 196 ASP A CA 1
ATOM 1515 C C . ASP A 1 196 ? 16.703 -10.109 -4.531 1 90.25 196 ASP A C 1
ATOM 1517 O O . ASP A 1 196 ? 17 -11.281 -4.27 1 90.25 196 ASP A O 1
ATOM 1521 N N . ALA A 1 197 ? 15.945 -9.766 -5.523 1 87 197 ALA A N 1
ATOM 1522 C CA . ALA A 1 197 ? 15.453 -10.797 -6.43 1 87 197 ALA A CA 1
ATOM 1523 C C . ALA A 1 197 ? 16.609 -11.461 -7.18 1 87 197 ALA A C 1
ATOM 1525 O O . ALA A 1 197 ? 16.641 -12.688 -7.312 1 87 197 ALA A O 1
ATOM 1526 N N . ILE A 1 198 ? 17.562 -10.664 -7.633 1 87.81 198 ILE A N 1
ATOM 1527 C CA . ILE A 1 198 ? 18.75 -11.172 -8.312 1 87.81 198 ILE A CA 1
ATOM 1528 C C . ILE A 1 198 ? 19.562 -12.023 -7.352 1 87.81 198 ILE A C 1
ATOM 1530 O O . ILE A 1 198 ? 20 -13.125 -7.703 1 87.81 198 ILE A O 1
ATOM 1534 N N . TRP A 1 199 ? 19.766 -11.516 -6.191 1 93.69 199 TRP A N 1
ATOM 1535 C CA . TRP A 1 199 ? 20.5 -12.219 -5.145 1 93.69 199 TRP A CA 1
ATOM 1536 C C . TRP A 1 199 ? 19.859 -13.57 -4.852 1 93.69 199 TRP A C 1
ATOM 1538 O O . TRP A 1 199 ? 20.562 -14.586 -4.766 1 93.69 199 TRP A O 1
ATOM 1548 N N . LEU A 1 200 ? 18.547 -13.664 -4.797 1 92.5 200 LEU A N 1
ATOM 1549 C CA . LEU A 1 200 ? 17.812 -14.891 -4.496 1 92.5 200 LEU A CA 1
ATOM 1550 C C . LEU A 1 200 ? 18.031 -15.93 -5.594 1 92.5 200 LEU A C 1
ATOM 1552 O O . LEU A 1 200 ? 18.25 -17.109 -5.301 1 92.5 200 LEU A O 1
ATOM 1556 N N . ARG A 1 201 ? 17.969 -15.461 -6.793 1 89 201 ARG A N 1
ATOM 1557 C CA . ARG A 1 201 ? 18.141 -16.375 -7.918 1 89 201 ARG A CA 1
ATOM 1558 C C . ARG A 1 201 ? 19.562 -16.953 -7.938 1 89 201 ARG A C 1
ATOM 1560 O O . ARG A 1 201 ? 19.75 -18.109 -8.312 1 89 201 ARG A O 1
ATOM 1567 N N . ARG A 1 202 ? 20.484 -16.094 -7.562 1 92.75 202 ARG A N 1
ATOM 1568 C CA . ARG A 1 202 ? 21.859 -16.547 -7.512 1 92.75 202 ARG A CA 1
ATOM 1569 C C . ARG A 1 202 ? 22.078 -17.531 -6.363 1 92.75 202 ARG A C 1
ATOM 1571 O O . ARG A 1 202 ? 22.703 -18.578 -6.539 1 92.75 202 ARG A O 1
ATOM 1578 N N . MET A 1 203 ? 21.5 -17.266 -5.188 1 95.19 203 MET A N 1
ATOM 1579 C CA . MET A 1 203 ? 21.734 -18.062 -3.979 1 95.19 203 MET A CA 1
ATOM 1580 C C . MET A 1 203 ? 20.938 -19.359 -4.016 1 95.19 203 MET A C 1
ATOM 1582 O O . MET A 1 203 ? 21.359 -20.375 -3.465 1 95.19 203 MET A O 1
ATOM 1586 N N . LEU A 1 204 ? 19.75 -19.281 -4.625 1 95.94 204 LEU A N 1
ATOM 1587 C CA . LEU A 1 204 ? 18.828 -20.406 -4.668 1 95.94 204 LEU A CA 1
ATOM 1588 C C . LEU A 1 204 ? 18.297 -20.625 -6.078 1 95.94 204 LEU A C 1
ATOM 1590 O O . LEU A 1 204 ? 17.094 -20.516 -6.309 1 95.94 204 LEU A O 1
ATOM 1594 N N . PRO A 1 205 ? 19.141 -21.031 -7.008 1 93.44 205 PRO A N 1
ATOM 1595 C CA . PRO A 1 205 ? 18.797 -21.047 -8.43 1 93.44 205 PRO A CA 1
ATOM 1596 C C . PRO A 1 205 ? 17.688 -22.047 -8.758 1 93.44 205 PRO A C 1
ATOM 1598 O O . PRO A 1 205 ? 16.969 -21.875 -9.742 1 93.44 205 PRO A O 1
ATOM 1601 N N . ASN A 1 206 ? 17.5 -23.094 -7.906 1 94 206 ASN A N 1
ATOM 1602 C CA . ASN A 1 206 ? 16.5 -24.125 -8.219 1 94 206 ASN A CA 1
ATOM 1603 C C . ASN A 1 206 ? 15.258 -23.984 -7.348 1 94 206 ASN A C 1
ATOM 1605 O O . ASN A 1 206 ? 14.406 -24.875 -7.328 1 94 206 ASN A O 1
ATOM 1609 N N . ALA A 1 207 ? 15.18 -22.891 -6.645 1 94.25 207 ALA A N 1
ATOM 1610 C CA . ALA A 1 207 ? 14 -22.641 -5.82 1 94.25 207 ALA A CA 1
ATOM 1611 C C . ALA A 1 207 ? 12.781 -22.328 -6.684 1 94.25 207 ALA A C 1
ATOM 1613 O O . ALA A 1 207 ? 12.922 -21.844 -7.809 1 94.25 207 ALA A O 1
ATOM 1614 N N . GLN A 1 208 ? 11.68 -22.641 -6.141 1 92.38 208 GLN A N 1
ATOM 1615 C CA . GLN A 1 208 ? 10.43 -22.359 -6.828 1 92.38 208 GLN A CA 1
ATOM 1616 C C . GLN A 1 208 ? 9.789 -21.062 -6.316 1 92.38 208 GLN A C 1
ATOM 1618 O O . GLN A 1 208 ? 9.609 -20.891 -5.109 1 92.38 208 GLN A O 1
ATOM 1623 N N . VAL A 1 209 ? 9.43 -20.203 -7.238 1 91.62 209 VAL A N 1
ATOM 1624 C CA . VAL A 1 209 ? 8.68 -19.016 -6.848 1 91.62 209 VAL A CA 1
ATOM 1625 C C . VAL A 1 209 ? 7.203 -19.359 -6.684 1 91.62 209 VAL A C 1
ATOM 1627 O O . VAL A 1 209 ? 6.52 -19.672 -7.664 1 91.62 209 VAL A O 1
ATOM 1630 N N . ALA A 1 210 ? 6.727 -19.266 -5.488 1 94.5 210 ALA A N 1
ATOM 1631 C CA . ALA A 1 210 ? 5.328 -19.578 -5.191 1 94.5 210 ALA A CA 1
ATOM 1632 C C . ALA A 1 210 ? 4.465 -18.312 -5.246 1 94.5 210 ALA A C 1
ATOM 1634 O O . ALA A 1 210 ? 3.303 -18.375 -5.652 1 94.5 210 ALA A O 1
ATOM 1635 N N . PHE A 1 211 ? 5.078 -17.188 -4.785 1 96.12 211 PHE A N 1
ATOM 1636 C CA . PHE A 1 211 ? 4.328 -15.938 -4.707 1 96.12 211 PHE A CA 1
ATOM 1637 C C . PHE A 1 211 ? 5.184 -14.766 -5.172 1 96.12 211 PHE A C 1
ATOM 1639 O O . PHE A 1 211 ? 6.395 -14.75 -4.945 1 96.12 211 PHE A O 1
ATOM 1646 N N . ARG A 1 212 ? 4.445 -13.828 -5.758 1 94.69 212 ARG A N 1
ATOM 1647 C CA . ARG A 1 212 ? 5 -12.5 -6.023 1 94.69 212 ARG A CA 1
ATOM 1648 C C . ARG A 1 212 ? 4.098 -11.406 -5.461 1 94.69 212 ARG A C 1
ATOM 1650 O O . ARG A 1 212 ? 2.871 -11.547 -5.453 1 94.69 212 ARG A O 1
ATOM 1657 N N . SER A 1 213 ? 4.734 -10.359 -4.957 1 95.88 213 SER A N 1
ATOM 1658 C CA . SER A 1 213 ? 3.963 -9.219 -4.488 1 95.88 213 SER A CA 1
ATOM 1659 C C . SER A 1 213 ? 4.793 -7.938 -4.52 1 95.88 213 SER A C 1
ATOM 1661 O O . SER A 1 213 ? 6.012 -7.98 -4.324 1 95.88 213 SER A O 1
ATOM 1663 N N . ASN A 1 214 ? 4.117 -6.832 -4.723 1 92.88 214 ASN A N 1
ATOM 1664 C CA . ASN A 1 214 ? 4.762 -5.523 -4.656 1 92.88 214 ASN A CA 1
ATOM 1665 C C . ASN A 1 214 ? 4.781 -4.98 -3.23 1 92.88 214 ASN A C 1
ATOM 1667 O O . ASN A 1 214 ? 5.242 -3.863 -2.994 1 92.88 214 ASN A O 1
ATOM 1671 N N . ASN A 1 215 ? 4.27 -5.691 -2.314 1 95.25 215 ASN A N 1
ATOM 1672 C CA . ASN A 1 215 ? 4.066 -5.27 -0.933 1 95.25 215 ASN A CA 1
ATOM 1673 C C . ASN A 1 215 ? 4.836 -6.156 0.042 1 95.25 215 ASN A C 1
ATOM 1675 O O . ASN A 1 215 ? 4.484 -7.32 0.237 1 95.25 215 ASN A O 1
ATOM 1679 N N . ARG A 1 216 ? 5.816 -5.562 0.716 1 95.94 216 ARG A N 1
ATOM 1680 C CA . ARG A 1 216 ? 6.691 -6.324 1.602 1 95.94 216 ARG A CA 1
ATOM 1681 C C . ARG A 1 216 ? 5.922 -6.859 2.805 1 95.94 216 ARG A C 1
ATOM 1683 O O . ARG A 1 216 ? 6.258 -7.914 3.348 1 95.94 216 ARG A O 1
ATOM 1690 N N . GLU A 1 217 ? 4.902 -6.188 3.215 1 96.44 217 GLU A N 1
ATOM 1691 C CA . GLU A 1 217 ? 4.094 -6.68 4.328 1 96.44 217 GLU A CA 1
ATOM 1692 C C . GLU A 1 217 ? 3.312 -7.93 3.932 1 96.44 217 GLU A C 1
ATOM 1694 O O . GLU A 1 217 ? 3.156 -8.852 4.738 1 96.44 217 GLU A O 1
ATOM 1699 N N . VAL A 1 218 ? 2.805 -7.91 2.76 1 96.94 218 VAL A N 1
ATOM 1700 C CA . VAL A 1 218 ? 2.143 -9.102 2.232 1 96.94 218 VAL A CA 1
ATOM 1701 C C . VAL A 1 218 ? 3.135 -10.258 2.168 1 96.94 218 VAL A C 1
ATOM 1703 O O . VAL A 1 218 ? 2.811 -11.383 2.557 1 96.94 218 VAL A O 1
ATOM 1706 N N . GLN A 1 219 ? 4.32 -9.953 1.698 1 97.31 219 GLN A N 1
ATOM 1707 C CA . GLN A 1 219 ? 5.352 -10.984 1.621 1 97.31 219 GLN A CA 1
ATOM 1708 C C . GLN A 1 219 ? 5.648 -11.57 3 1 97.31 219 GLN A C 1
ATOM 1710 O O . GLN A 1 219 ? 5.777 -12.789 3.15 1 97.31 219 GLN A O 1
ATOM 1715 N N . ALA A 1 220 ? 5.734 -10.719 3.98 1 97.81 220 ALA A N 1
ATOM 1716 C CA . ALA A 1 220 ? 5.984 -11.18 5.348 1 97.81 220 ALA A CA 1
ATOM 1717 C C . ALA A 1 220 ? 4.859 -12.078 5.84 1 97.81 220 ALA A C 1
ATOM 1719 O O . ALA A 1 220 ? 5.113 -13.109 6.473 1 97.81 220 ALA A O 1
ATOM 1720 N N . GLU A 1 221 ? 3.639 -11.68 5.551 1 97 221 GLU A N 1
ATOM 1721 C CA . GLU A 1 221 ? 2.484 -12.453 5.996 1 97 221 GLU A CA 1
ATOM 1722 C C . GLU A 1 221 ? 2.443 -13.82 5.316 1 97 221 GLU A C 1
ATOM 1724 O O . GLU A 1 221 ? 2.158 -14.828 5.961 1 97 221 GLU A O 1
ATOM 1729 N N . LEU A 1 222 ? 2.719 -13.82 4.035 1 97.56 222 LEU A N 1
ATOM 1730 C CA . LEU A 1 222 ? 2.793 -15.086 3.305 1 97.56 222 LEU A CA 1
ATOM 1731 C C . LEU A 1 222 ? 3.877 -15.984 3.885 1 97.56 222 LEU A C 1
ATOM 1733 O O . LEU A 1 222 ? 3.648 -17.172 4.102 1 97.56 222 LEU A O 1
ATOM 1737 N N . CYS A 1 223 ? 5.008 -15.383 4.152 1 96.94 223 CYS A N 1
ATOM 1738 C CA . CYS A 1 223 ? 6.125 -16.109 4.746 1 96.94 223 CYS A CA 1
ATOM 1739 C C . CYS A 1 223 ? 5.734 -16.703 6.094 1 96.94 223 CYS A C 1
ATOM 1741 O O . CYS A 1 223 ? 5.961 -17.891 6.344 1 96.94 223 CYS A O 1
ATOM 1743 N N . ARG A 1 224 ? 5.105 -15.914 6.902 1 96 224 ARG A N 1
ATOM 1744 C CA . ARG A 1 224 ? 4.68 -16.328 8.234 1 96 224 ARG A CA 1
ATOM 1745 C C . ARG A 1 224 ? 3.727 -17.516 8.164 1 96 224 ARG A C 1
ATOM 1747 O O . ARG A 1 224 ? 3.729 -18.375 9.047 1 96 224 ARG A O 1
ATOM 1754 N N . ASN A 1 225 ? 2.988 -17.562 7.117 1 95.38 225 ASN A N 1
ATOM 1755 C CA . ASN A 1 225 ? 1.979 -18.609 6.953 1 95.38 225 ASN A CA 1
ATOM 1756 C C . ASN A 1 225 ? 2.525 -19.797 6.176 1 95.38 225 ASN A C 1
ATOM 1758 O O . ASN A 1 225 ? 1.758 -20.609 5.656 1 95.38 225 ASN A O 1
ATOM 1762 N N . GLY A 1 226 ? 3.805 -19.812 5.969 1 93.94 226 GLY A N 1
ATOM 1763 C CA . GLY A 1 226 ? 4.469 -21 5.453 1 93.94 226 GLY A CA 1
ATOM 1764 C C . GLY A 1 226 ? 4.477 -21.062 3.938 1 93.94 226 GLY A C 1
ATOM 1765 O O . GLY A 1 226 ? 4.695 -22.141 3.359 1 93.94 226 GLY A O 1
ATOM 1766 N N . ALA A 1 227 ? 4.262 -19.984 3.287 1 96.25 227 ALA A N 1
ATOM 1767 C CA . ALA A 1 227 ? 4.184 -19.969 1.829 1 96.25 227 ALA A CA 1
ATOM 1768 C C . ALA A 1 227 ? 5.57 -20.062 1.204 1 96.25 227 ALA A C 1
ATOM 1770 O O . ALA A 1 227 ? 5.707 -20.438 0.036 1 96.25 227 ALA A O 1
ATOM 1771 N N . GLY A 1 228 ? 6.582 -19.703 1.91 1 96.06 228 GLY A N 1
ATOM 1772 C CA . GLY A 1 228 ? 7.953 -19.719 1.422 1 96.06 228 GLY A CA 1
ATOM 1773 C C . GLY A 1 228 ? 8.836 -18.688 2.115 1 96.06 228 GLY A C 1
ATOM 1774 O O . GLY A 1 228 ? 8.367 -17.906 2.939 1 96.06 228 GLY A O 1
ATOM 1775 N N . PHE A 1 229 ? 10.133 -18.719 1.744 1 97.19 229 PHE A N 1
ATOM 1776 C CA . PHE A 1 229 ? 11.086 -17.75 2.264 1 97.19 229 PHE A CA 1
ATOM 1777 C C . PHE A 1 229 ? 11 -16.438 1.496 1 97.19 229 PHE A C 1
ATOM 1779 O O . PHE A 1 229 ? 10.703 -16.422 0.301 1 97.19 229 PHE A O 1
ATOM 1786 N N . ALA A 1 230 ? 11.266 -15.352 2.15 1 97.25 230 ALA A N 1
ATOM 1787 C CA . ALA A 1 230 ? 11.219 -14.031 1.533 1 97.25 230 ALA A CA 1
ATOM 1788 C C . ALA A 1 230 ? 12.383 -13.164 2.01 1 97.25 230 ALA A C 1
ATOM 1790 O O . ALA A 1 230 ? 12.812 -13.266 3.164 1 97.25 230 ALA A O 1
ATOM 1791 N N . VAL A 1 231 ? 12.938 -12.336 1.131 1 97.38 231 VAL A N 1
ATOM 1792 C CA . VAL A 1 231 ? 13.867 -11.297 1.541 1 97.38 231 VAL A CA 1
ATOM 1793 C C . VAL A 1 231 ? 13.102 -10.055 1.976 1 97.38 231 VAL A C 1
ATOM 1795 O O . VAL A 1 231 ? 12.305 -9.508 1.204 1 97.38 231 VAL A O 1
ATOM 1798 N N . LEU A 1 232 ? 13.32 -9.641 3.201 1 97.75 232 LEU A N 1
ATOM 1799 C CA . LEU A 1 232 ? 12.609 -8.5 3.775 1 97.75 232 LEU A CA 1
ATOM 1800 C C . LEU A 1 232 ? 13.586 -7.5 4.383 1 97.75 232 LEU A C 1
ATOM 1802 O O . LEU A 1 232 ? 14.68 -7.871 4.812 1 97.75 232 LEU A O 1
ATOM 1806 N N . PRO A 1 233 ? 13.164 -6.172 4.359 1 97.25 233 PRO A N 1
ATOM 1807 C CA . PRO A 1 233 ? 13.945 -5.254 5.195 1 97.25 233 PRO A CA 1
ATOM 1808 C C . PRO A 1 233 ? 13.969 -5.672 6.664 1 97.25 233 PRO A C 1
ATOM 1810 O O . PRO A 1 233 ? 12.945 -6.07 7.215 1 97.25 233 PRO A O 1
ATOM 1813 N N . ARG A 1 234 ? 15.094 -5.551 7.285 1 97.44 234 ARG A N 1
ATOM 1814 C CA . ARG A 1 234 ? 15.273 -6.07 8.641 1 97.44 234 ARG A CA 1
ATOM 1815 C C . ARG A 1 234 ? 14.312 -5.391 9.609 1 97.44 234 ARG A C 1
ATOM 1817 O O . ARG A 1 234 ? 13.719 -6.051 10.469 1 97.44 234 ARG A O 1
ATOM 1824 N N . PRO A 1 235 ? 14.062 -4.051 9.508 1 96.69 235 PRO A N 1
ATOM 1825 C CA . PRO A 1 235 ? 13.117 -3.441 10.445 1 96.69 235 PRO A CA 1
ATOM 1826 C C . PRO A 1 235 ? 11.719 -4.051 10.352 1 96.69 235 PRO A C 1
ATOM 1828 O O . PRO A 1 235 ? 10.953 -3.994 11.32 1 96.69 235 PRO A O 1
ATOM 1831 N N . LEU A 1 236 ? 11.375 -4.613 9.25 1 97.06 236 LEU A N 1
ATOM 1832 C CA . LEU A 1 236 ? 10.086 -5.277 9.086 1 97.06 236 LEU A CA 1
ATOM 1833 C C . LEU A 1 236 ? 10.172 -6.738 9.523 1 97.06 236 LEU A C 1
ATOM 1835 O O . LEU A 1 236 ? 9.375 -7.188 10.352 1 97.06 236 LEU A O 1
ATOM 1839 N N . GLY A 1 237 ? 11.125 -7.484 8.984 1 97.81 237 GLY A N 1
ATOM 1840 C CA . GLY A 1 237 ? 11.258 -8.906 9.273 1 97.81 237 GLY A CA 1
ATOM 1841 C C . GLY A 1 237 ? 11.562 -9.195 10.734 1 97.81 237 GLY A C 1
ATOM 1842 O O . GLY A 1 237 ? 11 -10.125 11.32 1 97.81 237 GLY A O 1
ATOM 1843 N N . ASP A 1 238 ? 12.406 -8.375 11.383 1 96.75 238 ASP A N 1
ATOM 1844 C CA . ASP A 1 238 ? 12.836 -8.594 12.758 1 96.75 238 ASP A CA 1
ATOM 1845 C C . ASP A 1 238 ? 11.68 -8.398 13.734 1 96.75 238 ASP A C 1
ATOM 1847 O O . ASP A 1 238 ? 11.688 -8.953 14.836 1 96.75 238 ASP A O 1
ATOM 1851 N N . THR A 1 239 ? 10.695 -7.645 13.289 1 92.62 239 THR A N 1
ATOM 1852 C CA . THR A 1 239 ? 9.602 -7.34 14.203 1 92.62 239 THR A CA 1
ATOM 1853 C C . THR A 1 239 ? 8.352 -8.141 13.836 1 92.62 239 THR A C 1
ATOM 1855 O O . THR A 1 239 ? 7.289 -7.949 14.422 1 92.62 239 THR A O 1
ATOM 1858 N N . SER A 1 240 ? 8.438 -8.938 12.828 1 94.19 240 SER A N 1
ATOM 1859 C CA . SER A 1 240 ? 7.305 -9.766 12.438 1 94.19 240 SER A CA 1
ATOM 1860 C C . SER A 1 240 ? 7.234 -11.039 13.266 1 94.19 240 SER A C 1
ATOM 1862 O O . SER A 1 240 ? 8.148 -11.867 13.227 1 94.19 240 SER A O 1
ATOM 1864 N N . PRO A 1 241 ? 6.121 -11.188 13.961 1 91.62 241 PRO A N 1
ATOM 1865 C CA . PRO A 1 241 ? 6.012 -12.398 14.781 1 91.62 241 PRO A CA 1
ATOM 1866 C C . PRO A 1 241 ? 6.043 -13.68 13.953 1 91.62 241 PRO A C 1
ATOM 1868 O O . PRO A 1 241 ? 5.465 -13.727 12.859 1 91.62 241 PRO A O 1
ATOM 1871 N N . GLY A 1 242 ? 6.777 -14.641 14.453 1 94.44 242 GLY A N 1
ATOM 1872 C CA . GLY A 1 242 ? 6.777 -15.953 13.828 1 94.44 242 GLY A CA 1
ATOM 1873 C C . GLY A 1 242 ? 7.809 -16.094 12.727 1 94.44 242 GLY A C 1
ATOM 1874 O O . GLY A 1 242 ? 7.914 -17.141 12.094 1 94.44 242 GLY A O 1
ATOM 1875 N N . LEU A 1 243 ? 8.562 -15.031 12.477 1 97.38 243 LEU A N 1
ATOM 1876 C CA . LEU A 1 243 ? 9.586 -15.07 11.438 1 97.38 243 LEU A CA 1
ATOM 1877 C C . LEU A 1 243 ? 10.984 -15.055 12.047 1 97.38 243 LEU A C 1
ATOM 1879 O O . LEU A 1 243 ? 11.195 -14.469 13.109 1 97.38 243 LEU A O 1
ATOM 1883 N N . ALA A 1 244 ? 11.898 -15.711 11.406 1 97.44 244 ALA A N 1
ATOM 1884 C CA . ALA A 1 244 ? 13.32 -15.68 11.75 1 97.44 244 ALA A CA 1
ATOM 1885 C C . ALA A 1 244 ? 14.18 -15.438 10.516 1 97.44 244 ALA A C 1
ATOM 1887 O O . ALA A 1 244 ? 13.812 -15.828 9.406 1 97.44 244 ALA A O 1
ATOM 1888 N N . ALA A 1 245 ? 15.32 -14.828 10.758 1 97.62 245 ALA A N 1
ATOM 1889 C CA . ALA A 1 245 ? 16.281 -14.617 9.68 1 97.62 245 ALA A CA 1
ATOM 1890 C C . ALA A 1 245 ? 17.156 -15.852 9.477 1 97.62 245 ALA A C 1
ATOM 1892 O O . ALA A 1 245 ? 17.562 -16.5 10.438 1 97.62 245 ALA A O 1
ATOM 1893 N N . TYR A 1 246 ? 17.391 -16.188 8.258 1 96.75 246 TYR A N 1
ATOM 1894 C CA . TYR A 1 246 ? 18.234 -17.312 7.902 1 96.75 246 TYR A CA 1
ATOM 1895 C C . TYR A 1 246 ? 19.453 -16.875 7.125 1 96.75 246 TYR A C 1
ATOM 1897 O O . TYR A 1 246 ? 19.375 -15.984 6.27 1 96.75 246 TYR A O 1
ATOM 1905 N N . ASP A 1 247 ? 20.578 -17.438 7.418 1 94.25 247 ASP A N 1
ATOM 1906 C CA . ASP A 1 247 ? 21.859 -17.094 6.816 1 94.25 247 ASP A CA 1
ATOM 1907 C C . ASP A 1 247 ? 22.234 -18.078 5.707 1 94.25 247 ASP A C 1
ATOM 1909 O O . ASP A 1 247 ? 22.375 -19.281 5.953 1 94.25 247 ASP A O 1
ATOM 1913 N N . LEU A 1 248 ? 22.438 -17.516 4.516 1 94.94 248 LEU A N 1
ATOM 1914 C CA . LEU A 1 248 ? 22.828 -18.344 3.389 1 94.94 248 LEU A CA 1
ATOM 1915 C C . LEU A 1 248 ? 24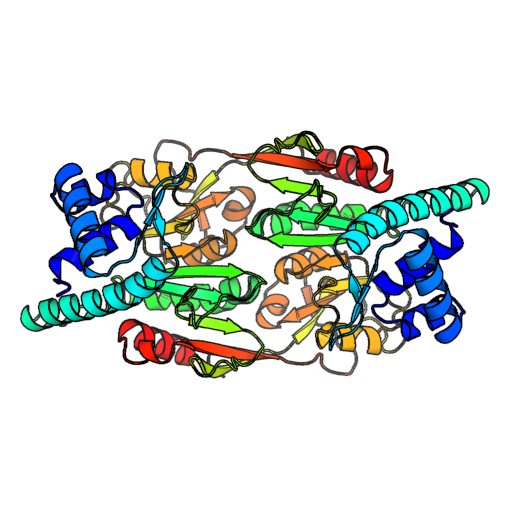.328 -18.219 3.113 1 94.94 248 LEU A C 1
ATOM 1917 O O . LEU A 1 248 ? 24.812 -18.688 2.074 1 94.94 248 LEU A O 1
ATOM 1921 N N . GLY A 1 249 ? 25.031 -17.578 4.051 1 93.44 249 GLY A N 1
ATOM 1922 C CA . GLY A 1 249 ? 26.484 -17.422 3.914 1 93.44 249 GLY A CA 1
ATOM 1923 C C . GLY A 1 249 ? 26.875 -16.078 3.348 1 93.44 249 GLY A C 1
ATOM 1924 O O . GLY A 1 249 ? 28.031 -15.664 3.484 1 93.44 249 GLY A O 1
ATOM 1925 N N . GLU A 1 250 ? 26.031 -15.398 2.613 1 93.38 250 GLU A N 1
ATOM 1926 C CA . GLU A 1 250 ? 26.203 -14.062 2.051 1 93.38 250 GLU A CA 1
ATOM 1927 C C . GLU A 1 250 ? 25.031 -13.164 2.408 1 93.38 250 GLU A C 1
ATOM 1929 O O . GLU A 1 250 ? 23.859 -13.555 2.254 1 93.38 250 GLU A O 1
ATOM 1934 N N . PRO A 1 251 ? 25.375 -12.031 2.904 1 93.88 251 PRO A N 1
ATOM 1935 C CA . PRO A 1 251 ? 24.25 -11.156 3.248 1 93.88 251 PRO A CA 1
ATOM 1936 C C . PRO A 1 251 ? 23.453 -10.695 2.021 1 93.88 251 PRO A C 1
ATOM 1938 O O . PRO A 1 251 ? 24.047 -10.477 0.958 1 93.88 251 PRO A O 1
ATOM 1941 N N . ALA A 1 252 ? 22.125 -10.594 2.207 1 95.69 252 ALA A N 1
ATOM 1942 C CA . ALA A 1 252 ? 21.328 -9.961 1.161 1 95.69 252 ALA A CA 1
ATOM 1943 C C . ALA A 1 252 ? 21.719 -8.5 0.971 1 95.69 252 ALA A C 1
ATOM 1945 O O . ALA A 1 252 ? 22.156 -7.844 1.916 1 95.69 252 ALA A O 1
ATOM 1946 N N . PRO A 1 253 ? 21.531 -7.949 -0.197 1 95.25 253 PRO A N 1
ATOM 1947 C CA . PRO A 1 253 ? 21.969 -6.574 -0.456 1 95.25 253 PRO A CA 1
ATOM 1948 C C . PRO A 1 253 ? 21.141 -5.547 0.318 1 95.25 253 PRO A C 1
ATOM 1950 O O . PRO A 1 253 ? 19.906 -5.648 0.374 1 95.25 253 PRO A O 1
ATOM 1953 N N . SER A 1 254 ? 21.859 -4.559 0.854 1 95.88 254 SER A N 1
ATOM 1954 C CA . SER A 1 254 ? 21.203 -3.436 1.512 1 95.88 254 SER A CA 1
ATOM 1955 C C . SER A 1 254 ? 20.688 -2.42 0.494 1 95.88 254 SER A C 1
ATOM 1957 O O . SER A 1 254 ? 20.969 -2.537 -0.701 1 95.88 254 SER A O 1
ATOM 1959 N N . ARG A 1 255 ? 19.828 -1.51 1.021 1 95.38 255 ARG A N 1
ATOM 1960 C CA . ARG A 1 255 ? 19.312 -0.421 0.195 1 95.38 255 ARG A CA 1
ATOM 1961 C C . ARG A 1 255 ? 19.516 0.927 0.881 1 95.38 255 ARG A C 1
ATOM 1963 O O . ARG A 1 255 ? 19.297 1.053 2.088 1 95.38 255 ARG A O 1
ATOM 1970 N N . ASP A 1 256 ? 19.984 1.857 0.055 1 95.12 256 ASP A N 1
ATOM 1971 C CA . ASP A 1 256 ? 19.953 3.24 0.522 1 95.12 256 ASP A CA 1
ATOM 1972 C C . ASP A 1 256 ? 18.578 3.863 0.293 1 95.12 256 ASP A C 1
ATOM 1974 O O . ASP A 1 256 ? 18 3.723 -0.787 1 95.12 256 ASP A O 1
ATOM 1978 N N . THR A 1 257 ? 18.078 4.445 1.347 1 96.88 257 THR A N 1
ATOM 1979 C CA . THR A 1 257 ? 16.844 5.199 1.225 1 96.88 257 THR A CA 1
ATOM 1980 C C . THR A 1 257 ? 17.125 6.695 1.129 1 96.88 257 THR A C 1
ATOM 1982 O O . THR A 1 257 ? 17.891 7.238 1.928 1 96.88 257 THR A O 1
ATOM 1985 N N . PHE A 1 258 ? 16.516 7.289 0.142 1 96.88 258 PHE A N 1
ATOM 1986 C CA . PHE A 1 258 ? 16.719 8.711 -0.099 1 96.88 258 PHE A CA 1
ATOM 1987 C C . PHE A 1 258 ? 15.445 9.492 0.218 1 96.88 258 PHE A C 1
ATOM 1989 O O . PHE A 1 258 ? 14.336 8.961 0.092 1 96.88 258 PHE A O 1
ATOM 1996 N N . VAL A 1 259 ? 15.617 10.688 0.69 1 97.44 259 VAL A N 1
ATOM 1997 C CA . VAL A 1 259 ? 14.531 11.656 0.815 1 97.44 259 VAL A CA 1
ATOM 1998 C C . VAL A 1 259 ? 14.688 12.742 -0.245 1 97.44 259 VAL A C 1
ATOM 2000 O O . VAL A 1 259 ? 15.805 13.188 -0.524 1 97.44 259 VAL A O 1
ATOM 2003 N N . GLY A 1 260 ? 13.586 13.055 -0.896 1 97.5 260 GLY A N 1
ATOM 2004 C CA . GLY A 1 260 ? 13.57 14.086 -1.918 1 97.5 260 GLY A CA 1
ATOM 2005 C C . GLY A 1 260 ? 12.477 15.117 -1.711 1 97.5 260 GLY A C 1
ATOM 2006 O O . GLY A 1 260 ? 11.391 14.781 -1.219 1 97.5 260 GLY A O 1
ATOM 2007 N N . TYR A 1 261 ? 12.688 16.328 -2.084 1 95.69 261 TYR A N 1
ATOM 2008 C CA . TYR A 1 261 ? 11.688 17.391 -2.092 1 95.69 261 TYR A CA 1
ATOM 2009 C C . TYR A 1 261 ? 12.047 18.469 -3.111 1 95.69 261 TYR A C 1
ATOM 2011 O O . TYR A 1 261 ? 13.203 18.578 -3.537 1 95.69 261 TYR A O 1
ATOM 2019 N N . HIS A 1 262 ? 11.047 19.172 -3.572 1 90.69 262 HIS A N 1
ATOM 2020 C CA . HIS A 1 262 ? 11.273 20.234 -4.547 1 90.69 262 HIS A CA 1
ATOM 2021 C C . HIS A 1 262 ? 12.148 21.344 -3.959 1 90.69 262 HIS A C 1
ATOM 2023 O O . HIS A 1 262 ? 11.938 21.766 -2.822 1 90.69 262 HIS A O 1
ATOM 2029 N N . ARG A 1 263 ? 13.047 21.891 -4.699 1 88.69 263 ARG A N 1
ATOM 2030 C CA . ARG A 1 263 ? 14.023 22.859 -4.238 1 88.69 263 ARG A CA 1
ATOM 2031 C C . ARG A 1 263 ? 13.336 24.125 -3.74 1 88.69 263 ARG A C 1
ATOM 2033 O O . ARG A 1 263 ? 13.828 24.797 -2.82 1 88.69 263 ARG A O 1
ATOM 2040 N N . ASP A 1 264 ? 12.195 24.422 -4.309 1 80.94 264 ASP A N 1
ATOM 2041 C CA . ASP A 1 264 ? 11.469 25.641 -3.941 1 80.94 264 ASP A CA 1
ATOM 2042 C C . ASP A 1 264 ? 10.922 25.547 -2.52 1 80.94 264 ASP A C 1
ATOM 2044 O O . ASP A 1 264 ? 10.562 26.547 -1.917 1 80.94 264 ASP A O 1
ATOM 2048 N N . LEU A 1 265 ? 10.875 24.312 -2 1 85.75 265 LEU A N 1
ATOM 2049 C CA . LEU A 1 265 ? 10.312 24.109 -0.671 1 85.75 265 LEU A CA 1
ATOM 2050 C C . LEU A 1 265 ? 11.406 24.141 0.393 1 85.75 265 LEU A C 1
ATOM 2052 O O . LEU A 1 265 ? 11.117 24.031 1.588 1 85.75 265 LEU A O 1
ATOM 2056 N N . ARG A 1 266 ? 12.586 24.391 0.045 1 82.5 266 ARG A N 1
ATOM 2057 C CA . ARG A 1 266 ? 13.742 24.281 0.928 1 82.5 266 ARG A CA 1
ATOM 2058 C C . ARG A 1 266 ? 13.625 25.234 2.109 1 82.5 266 ARG A C 1
ATOM 2060 O O . ARG A 1 266 ? 14.086 24.922 3.209 1 82.5 266 ARG A O 1
ATOM 2067 N N . ARG A 1 267 ? 12.922 26.328 1.931 1 79.44 267 ARG A N 1
ATOM 2068 C CA . ARG A 1 267 ? 12.875 27.344 2.98 1 79.44 267 ARG A CA 1
ATOM 2069 C C . ARG A 1 267 ? 11.578 27.25 3.779 1 79.44 267 ARG A C 1
ATOM 2071 O O . ARG A 1 267 ? 11.383 28 4.742 1 79.44 267 ARG A O 1
ATOM 2078 N N . LEU A 1 268 ? 10.758 26.344 3.367 1 83.19 268 LEU A N 1
ATOM 2079 C CA . LEU A 1 268 ? 9.5 26.156 4.082 1 83.19 268 LEU A CA 1
ATOM 2080 C C . LEU A 1 268 ? 9.742 25.609 5.484 1 83.19 268 LEU A C 1
ATOM 2082 O O . LEU A 1 268 ? 10.258 24.5 5.645 1 83.19 268 LEU A O 1
ATOM 2086 N N . ALA A 1 269 ? 9.383 26.312 6.492 1 85 269 ALA A N 1
ATOM 2087 C CA . ALA A 1 269 ? 9.734 26.047 7.883 1 85 269 ALA A CA 1
ATOM 2088 C C . ALA A 1 269 ? 9.227 24.672 8.32 1 85 269 ALA A C 1
ATOM 2090 O O . ALA A 1 269 ? 9.945 23.922 8.984 1 85 269 ALA A O 1
ATOM 2091 N N . ARG A 1 270 ? 7.965 24.391 8.023 1 91.94 270 ARG A N 1
ATOM 2092 C CA . ARG A 1 270 ? 7.402 23.109 8.461 1 91.94 270 ARG A CA 1
ATOM 2093 C C . ARG A 1 270 ? 8.125 21.938 7.797 1 91.94 270 ARG A C 1
ATOM 2095 O O . ARG A 1 270 ? 8.289 20.875 8.406 1 91.94 270 ARG A O 1
ATOM 2102 N N . LEU A 1 271 ? 8.562 22.125 6.551 1 93.88 271 LEU A N 1
ATOM 2103 C CA . LEU A 1 271 ? 9.305 21.078 5.855 1 93.88 271 LEU A CA 1
ATOM 2104 C C . LEU A 1 271 ? 10.672 20.875 6.508 1 93.88 271 LEU A C 1
ATOM 2106 O O . LEU A 1 271 ? 11.07 19.734 6.766 1 93.88 271 LEU A O 1
ATOM 2110 N N . ARG A 1 272 ? 11.344 21.922 6.793 1 90.81 272 ARG A N 1
ATOM 2111 C CA . ARG A 1 272 ? 12.656 21.844 7.426 1 90.81 272 ARG A CA 1
ATOM 2112 C C . ARG A 1 272 ? 12.562 21.203 8.805 1 90.81 272 ARG A C 1
ATOM 2114 O O . ARG A 1 272 ? 13.383 20.344 9.148 1 90.81 272 ARG A O 1
ATOM 2121 N N . ALA A 1 273 ? 11.586 21.641 9.523 1 93.81 273 ALA A N 1
ATOM 2122 C CA . ALA A 1 273 ? 11.391 21.078 10.859 1 93.81 273 ALA A CA 1
ATOM 2123 C C . ALA A 1 273 ? 11.148 19.562 10.781 1 93.81 273 ALA A C 1
ATOM 2125 O O . ALA A 1 273 ? 11.695 18.797 11.578 1 93.81 273 ALA A O 1
ATOM 2126 N N . LEU A 1 274 ? 10.328 19.172 9.828 1 96.81 274 LEU A N 1
ATOM 2127 C CA . LEU A 1 274 ? 10.023 17.75 9.672 1 96.81 274 LEU A CA 1
ATOM 2128 C C . LEU A 1 274 ? 11.266 16.984 9.25 1 96.81 274 LEU A C 1
ATOM 2130 O O . LEU A 1 274 ? 11.555 15.914 9.805 1 96.81 274 LEU A O 1
ATOM 2134 N N . LEU A 1 275 ? 12.008 17.5 8.312 1 95.94 275 LEU A N 1
ATOM 2135 C CA . LEU A 1 275 ? 13.211 16.828 7.84 1 95.94 275 LEU A CA 1
ATOM 2136 C C . LEU A 1 275 ? 14.227 16.672 8.977 1 95.94 275 LEU A C 1
ATOM 2138 O O . LEU A 1 275 ? 14.82 15.609 9.133 1 95.94 275 LEU A O 1
ATOM 2142 N N . ASN A 1 276 ? 14.414 17.734 9.711 1 93.19 276 ASN A N 1
ATOM 2143 C CA . ASN A 1 276 ? 15.32 17.641 10.859 1 93.19 276 ASN A CA 1
ATOM 2144 C C . ASN A 1 276 ? 14.875 16.562 11.844 1 93.19 276 ASN A C 1
ATOM 2146 O O . ASN A 1 276 ? 15.695 15.789 12.328 1 93.19 276 ASN A O 1
ATOM 2150 N N . HIS A 1 277 ? 13.633 16.531 12.117 1 96 277 HIS A N 1
ATOM 2151 C CA . HIS A 1 277 ? 13.07 15.531 13.023 1 96 277 HIS A CA 1
ATOM 2152 C C . HIS A 1 277 ? 13.305 14.117 12.508 1 96 277 HIS A C 1
ATOM 2154 O O . HIS A 1 277 ? 13.75 13.242 13.258 1 96 277 HIS A O 1
ATOM 2160 N N . LEU A 1 278 ? 13.047 13.859 11.203 1 97.06 278 LEU A N 1
ATOM 2161 C CA . LEU A 1 278 ? 13.172 12.531 10.625 1 97.06 278 LEU A CA 1
ATOM 2162 C C . LEU A 1 278 ? 14.633 12.102 10.547 1 97.06 278 LEU A C 1
ATOM 2164 O O . LEU A 1 278 ? 14.945 10.922 10.742 1 97.06 278 LEU A O 1
ATOM 2168 N N . ILE A 1 279 ? 15.484 13.031 10.297 1 92.69 279 ILE A N 1
ATOM 2169 C CA . ILE A 1 279 ? 16.906 12.734 10.258 1 92.69 279 ILE A CA 1
ATOM 2170 C C . ILE A 1 279 ? 17.391 12.344 11.656 1 92.69 279 ILE A C 1
ATOM 2172 O O . ILE A 1 279 ? 18.172 11.398 11.805 1 92.69 279 ILE A O 1
ATOM 2176 N N . GLU A 1 280 ? 16.922 13 12.641 1 91.75 280 GLU A N 1
ATOM 2177 C CA . GLU A 1 280 ? 17.297 12.703 14.023 1 91.75 280 GLU A CA 1
ATOM 2178 C C . GLU A 1 280 ? 16.766 11.344 14.453 1 91.75 280 GLU A C 1
ATOM 2180 O O . GLU A 1 280 ? 17.453 10.586 15.125 1 91.75 280 GLU A O 1
ATOM 2185 N N . GLU A 1 281 ? 15.562 11.031 14.055 1 94.19 281 GLU A N 1
ATOM 2186 C CA . GLU A 1 281 ? 14.883 9.828 14.523 1 94.19 281 GLU A CA 1
ATOM 2187 C C . GLU A 1 281 ? 15.328 8.594 13.734 1 94.19 281 GLU A C 1
ATOM 2189 O O . GLU A 1 281 ? 15.398 7.492 14.281 1 94.19 281 GLU A O 1
ATOM 2194 N N . LEU A 1 282 ? 15.539 8.781 12.422 1 92.81 282 LEU A N 1
ATOM 2195 C CA . LEU A 1 282 ? 15.711 7.633 11.539 1 92.81 282 LEU A CA 1
ATOM 2196 C C . LEU A 1 282 ? 17.125 7.59 10.977 1 92.81 282 LEU A C 1
ATOM 2198 O O . LEU A 1 282 ? 17.594 6.543 10.516 1 92.81 282 LEU A O 1
ATOM 2202 N N . GLY A 1 283 ? 17.781 8.695 10.945 1 85.12 283 GLY A N 1
ATOM 2203 C CA . GLY A 1 283 ? 19.047 8.836 10.242 1 85.12 283 GLY A CA 1
ATOM 2204 C C . GLY A 1 283 ? 20.141 7.926 10.773 1 85.12 283 GLY A C 1
ATOM 2205 O O . GLY A 1 283 ? 20.188 7.656 11.977 1 85.12 283 GLY A O 1
ATOM 2206 N N . SER A 1 284 ? 20.719 7.219 9.789 1 72.38 284 SER A N 1
ATOM 2207 C CA . SER A 1 284 ? 21.922 6.469 10.125 1 72.38 284 SER A CA 1
ATOM 2208 C C . SER A 1 284 ? 23.188 7.27 9.805 1 72.38 284 SER A C 1
ATOM 2210 O O . SER A 1 284 ? 23.156 8.156 8.953 1 72.38 284 SER A O 1
ATOM 2212 N N . MET B 1 1 ? -2.312 -18.516 -39.844 1 54.75 1 MET B N 1
ATOM 2213 C CA . MET B 1 1 ? -2.885 -19.156 -38.656 1 54.75 1 MET B CA 1
ATOM 2214 C C . MET B 1 1 ? -1.894 -19.156 -37.5 1 54.75 1 MET B C 1
ATOM 2216 O O . MET B 1 1 ? -0.688 -19.312 -37.719 1 54.75 1 MET B O 1
ATOM 2220 N N . ILE B 1 2 ? -2.307 -18.734 -36.406 1 61.34 2 ILE B N 1
ATOM 2221 C CA . ILE B 1 2 ? -1.46 -18.703 -35.219 1 61.34 2 ILE B CA 1
ATOM 2222 C C . ILE B 1 2 ? -1.208 -20.125 -34.719 1 61.34 2 ILE B C 1
ATOM 2224 O O . ILE B 1 2 ? -2.141 -20.922 -34.594 1 61.34 2 ILE B O 1
ATOM 2228 N N . GLU B 1 3 ? 0.045 -20.531 -34.781 1 66.62 3 GLU B N 1
ATOM 2229 C CA . GLU B 1 3 ? 0.424 -21.844 -34.312 1 66.62 3 GLU B CA 1
ATOM 2230 C C . GLU B 1 3 ? 0.765 -21.812 -32.812 1 66.62 3 GLU B C 1
ATOM 2232 O O . GLU B 1 3 ? 1.27 -20.797 -32.312 1 66.62 3 GLU B O 1
ATOM 2237 N N . TRP B 1 4 ? 0.423 -22.922 -32.219 1 67.44 4 TRP B N 1
ATOM 2238 C CA . TRP B 1 4 ? 0.704 -23.062 -30.797 1 67.44 4 TRP B CA 1
ATOM 2239 C C . TRP B 1 4 ? 2.172 -22.766 -30.5 1 67.44 4 TRP B C 1
ATOM 2241 O O . TRP B 1 4 ? 2.494 -22.125 -29.5 1 67.44 4 TRP B O 1
ATOM 2251 N N . SER B 1 5 ? 2.98 -23.203 -31.312 1 75.81 5 SER B N 1
ATOM 2252 C CA . SER B 1 5 ? 4.414 -23.016 -31.125 1 75.81 5 SER B CA 1
ATOM 2253 C C . SER B 1 5 ? 4.777 -21.531 -31.125 1 75.81 5 SER B C 1
ATOM 2255 O O . SER B 1 5 ? 5.668 -21.109 -30.375 1 75.81 5 SER B O 1
ATOM 2257 N N . ASP B 1 6 ? 4.016 -20.766 -31.875 1 77.75 6 ASP B N 1
ATOM 2258 C CA . ASP B 1 6 ? 4.258 -19.328 -31.922 1 77.75 6 ASP B CA 1
ATOM 2259 C C . ASP B 1 6 ? 3.801 -18.656 -30.625 1 77.75 6 ASP B C 1
ATOM 2261 O O . ASP B 1 6 ? 4.465 -17.75 -30.125 1 77.75 6 ASP B O 1
ATOM 2265 N N . LEU B 1 7 ? 2.744 -19.172 -30.125 1 79.06 7 LEU B N 1
ATOM 2266 C CA . LEU B 1 7 ? 2.215 -18.609 -28.891 1 79.06 7 LEU B CA 1
ATOM 2267 C C . LEU B 1 7 ? 3.123 -18.938 -27.703 1 79.06 7 LEU B C 1
ATOM 2269 O O . LEU B 1 7 ? 3.271 -18.125 -26.797 1 79.06 7 LEU B O 1
ATOM 2273 N N . ARG B 1 8 ? 3.73 -20.031 -27.766 1 79.5 8 ARG B N 1
ATOM 2274 C CA . ARG B 1 8 ? 4.688 -20.422 -26.734 1 79.5 8 ARG B CA 1
ATOM 2275 C C . ARG B 1 8 ? 5.902 -19.5 -26.75 1 79.5 8 ARG B C 1
ATOM 2277 O O . ARG B 1 8 ? 6.414 -19.109 -25.688 1 79.5 8 ARG B O 1
ATOM 2284 N N . ILE B 1 9 ? 6.273 -19.141 -27.859 1 81.19 9 ILE B N 1
ATOM 2285 C CA . ILE B 1 9 ? 7.387 -18.219 -28.016 1 81.19 9 ILE B CA 1
ATOM 2286 C C . ILE B 1 9 ? 7.008 -16.859 -27.453 1 81.19 9 ILE B C 1
ATOM 2288 O O . ILE B 1 9 ? 7.773 -16.266 -26.688 1 81.19 9 ILE B O 1
ATOM 2292 N N . PHE B 1 10 ? 5.852 -16.391 -27.812 1 88.19 10 PHE B N 1
ATOM 2293 C CA . PHE B 1 10 ? 5.32 -15.117 -27.328 1 88.19 10 PHE B CA 1
ATOM 2294 C C . PHE B 1 10 ? 5.262 -15.109 -25.812 1 88.19 10 PHE B C 1
ATOM 2296 O O . PHE B 1 10 ? 5.742 -14.172 -25.172 1 88.19 10 PHE B O 1
ATOM 2303 N N . LEU B 1 11 ? 4.75 -16.188 -25.281 1 85.44 11 LEU B N 1
ATOM 2304 C CA . LEU B 1 11 ? 4.633 -16.281 -23.844 1 85.44 11 LEU B CA 1
ATOM 2305 C C . LEU B 1 11 ? 6.008 -16.344 -23.172 1 85.44 11 LEU B C 1
ATOM 2307 O O . LEU B 1 11 ? 6.211 -15.781 -22.109 1 85.44 11 LEU B O 1
ATOM 2311 N N . GLY B 1 12 ? 6.918 -17.016 -23.781 1 84.19 12 GLY B N 1
ATOM 2312 C CA . GLY B 1 12 ? 8.289 -17.062 -23.281 1 84.19 12 GLY B CA 1
ATOM 2313 C C . GLY B 1 12 ? 8.922 -15.688 -23.188 1 84.19 12 GLY B C 1
ATOM 2314 O O . GLY B 1 12 ? 9.547 -15.359 -22.172 1 84.19 12 GLY B O 1
ATOM 2315 N N . ILE B 1 13 ? 8.672 -14.945 -24.156 1 86.62 13 ILE B N 1
ATOM 2316 C CA . ILE B 1 13 ? 9.234 -13.602 -24.172 1 86.62 13 ILE B CA 1
ATOM 2317 C C . ILE B 1 13 ? 8.586 -12.75 -23.094 1 86.62 13 ILE B C 1
ATOM 2319 O O . ILE B 1 13 ? 9.273 -11.984 -22.406 1 86.62 13 ILE B O 1
ATOM 2323 N N . THR B 1 14 ? 7.344 -12.883 -22.953 1 84.19 14 THR B N 1
ATOM 2324 C CA . THR B 1 14 ? 6.602 -12.133 -21.953 1 84.19 14 THR B CA 1
ATOM 2325 C C . THR B 1 14 ? 7.105 -12.461 -20.547 1 84.19 14 THR B C 1
ATOM 2327 O O . THR B 1 14 ? 7.242 -11.57 -19.703 1 84.19 14 THR B O 1
ATOM 2330 N N . ARG B 1 15 ? 7.398 -13.664 -20.344 1 75.75 15 ARG B N 1
ATOM 2331 C CA . ARG B 1 15 ? 7.766 -14.164 -19.031 1 75.75 15 ARG B CA 1
ATOM 2332 C C . ARG B 1 15 ? 9.203 -13.805 -18.688 1 75.75 15 ARG B C 1
ATOM 2334 O O . ARG B 1 15 ? 9.508 -13.461 -17.547 1 75.75 15 ARG B O 1
ATOM 2341 N N . TYR B 1 16 ? 10.047 -13.797 -19.672 1 75.5 16 TYR B N 1
ATOM 2342 C CA . TYR B 1 16 ? 11.477 -13.672 -19.391 1 75.5 16 TYR B CA 1
ATOM 2343 C C . TYR B 1 16 ? 11.977 -12.281 -19.75 1 75.5 16 TYR B C 1
ATOM 2345 O O . TYR B 1 16 ? 13.086 -11.898 -19.359 1 75.5 16 TYR B O 1
ATOM 2353 N N . GLY B 1 17 ? 11.133 -11.508 -20.484 1 78.19 17 GLY B N 1
ATOM 2354 C CA . GLY B 1 17 ? 11.344 -10.078 -20.641 1 78.19 17 GLY B CA 1
ATOM 2355 C C . GLY B 1 17 ? 12.266 -9.734 -21.781 1 78.19 17 GLY B C 1
ATOM 2356 O O . GLY B 1 17 ? 12.289 -8.586 -22.25 1 78.19 17 GLY B O 1
ATOM 2357 N N . THR B 1 18 ? 13.195 -10.688 -22.109 1 82.69 18 THR B N 1
ATOM 2358 C CA . THR B 1 18 ? 14.078 -10.453 -23.25 1 82.69 18 THR B CA 1
ATOM 2359 C C . THR B 1 18 ? 14.062 -11.633 -24.219 1 82.69 18 THR B C 1
ATOM 2361 O O . THR B 1 18 ? 13.711 -12.75 -23.828 1 82.69 18 THR B O 1
ATOM 2364 N N . LEU B 1 19 ? 14.469 -11.414 -25.5 1 86.25 19 LEU B N 1
ATOM 2365 C CA . LEU B 1 19 ? 14.531 -12.453 -26.516 1 86.25 19 LEU B CA 1
ATOM 2366 C C . LEU B 1 19 ? 15.562 -13.516 -26.141 1 86.25 19 LEU B C 1
ATOM 2368 O O . LEU B 1 19 ? 15.32 -14.711 -26.312 1 86.25 19 LEU B O 1
ATOM 2372 N N . GLY B 1 20 ? 16.641 -12.992 -25.688 1 86.25 20 GLY B N 1
ATOM 2373 C CA . GLY B 1 20 ? 17.703 -13.914 -25.312 1 86.25 20 GLY B CA 1
ATOM 2374 C C . GLY B 1 20 ? 17.328 -14.82 -24.156 1 86.25 20 GLY B C 1
ATOM 2375 O O . GLY B 1 20 ? 17.562 -16.031 -24.203 1 86.25 20 GLY B O 1
ATOM 2376 N N . ALA B 1 21 ? 16.797 -14.273 -23.156 1 83.62 21 ALA B N 1
ATOM 2377 C CA . ALA B 1 21 ? 16.391 -15.047 -21.984 1 83.62 21 ALA B CA 1
ATOM 2378 C C . ALA B 1 21 ? 15.305 -16.062 -22.344 1 83.62 21 ALA B C 1
ATOM 2380 O O . ALA B 1 21 ? 15.344 -17.203 -21.906 1 83.62 21 ALA B O 1
ATOM 2381 N N . ALA B 1 22 ? 14.438 -15.641 -23.125 1 86.19 22 ALA B N 1
ATOM 2382 C CA . ALA B 1 22 ? 13.367 -16.531 -23.594 1 86.19 22 ALA B CA 1
ATOM 2383 C C . ALA B 1 22 ? 13.93 -17.656 -24.453 1 86.19 22 ALA B C 1
ATOM 2385 O O . ALA B 1 22 ? 13.516 -18.812 -24.297 1 86.19 22 ALA B O 1
ATOM 2386 N N . ALA B 1 23 ? 14.844 -17.344 -25.281 1 87.69 23 ALA B N 1
ATOM 2387 C CA . ALA B 1 23 ? 15.461 -18.344 -26.156 1 87.69 23 ALA B CA 1
ATOM 2388 C C . ALA B 1 23 ? 16.156 -19.422 -25.328 1 87.69 23 ALA B C 1
ATOM 2390 O O . ALA B 1 23 ? 15.977 -20.609 -25.594 1 87.69 23 ALA B O 1
ATOM 2391 N N . ARG B 1 24 ? 16.844 -19.047 -24.375 1 82.88 24 ARG B N 1
ATOM 2392 C CA . ARG B 1 24 ? 17.547 -19.984 -23.5 1 82.88 24 ARG B CA 1
ATOM 2393 C C . ARG B 1 24 ? 16.562 -20.891 -22.766 1 82.88 24 ARG B C 1
ATOM 2395 O O . ARG B 1 24 ? 16.766 -22.109 -22.688 1 82.88 24 ARG B O 1
ATOM 2402 N N . ALA B 1 25 ? 15.57 -20.328 -22.391 1 79.31 25 ALA B N 1
ATOM 2403 C CA . ALA B 1 25 ? 14.586 -21.062 -21.609 1 79.31 25 ALA B CA 1
ATOM 2404 C C . ALA B 1 25 ? 13.828 -22.062 -22.469 1 79.31 25 ALA B C 1
ATOM 2406 O O . ALA B 1 25 ? 13.438 -23.125 -21.984 1 79.31 25 ALA B O 1
ATOM 2407 N N . LEU B 1 26 ? 13.688 -21.781 -23.688 1 79.06 26 LEU B N 1
ATOM 2408 C CA . LEU B 1 26 ? 12.852 -22.609 -24.547 1 79.06 26 LEU B CA 1
ATOM 2409 C C . LEU B 1 26 ? 13.719 -23.469 -25.469 1 79.06 26 LEU B C 1
ATOM 2411 O O . LEU B 1 26 ? 13.195 -24.125 -26.375 1 79.06 26 LEU B O 1
ATOM 2415 N N . GLY B 1 27 ? 14.977 -23.406 -25.203 1 82.62 27 GLY B N 1
ATOM 2416 C CA . GLY B 1 27 ? 15.875 -24.25 -25.984 1 82.62 27 GLY B CA 1
ATOM 2417 C C . GLY B 1 27 ? 15.992 -23.797 -27.438 1 82.62 27 GLY B C 1
ATOM 2418 O O . GLY B 1 27 ? 15.984 -24.641 -28.344 1 82.62 27 GLY B O 1
ATOM 2419 N N . SER B 1 28 ? 15.945 -22.578 -27.641 1 85.5 28 SER B N 1
ATOM 2420 C CA . SER B 1 28 ? 16.062 -21.984 -28.969 1 85.5 28 SER B CA 1
ATOM 2421 C C . SER B 1 28 ? 17.156 -20.922 -29 1 85.5 28 SER B C 1
ATOM 2423 O O . SER B 1 28 ? 17.969 -20.828 -28.094 1 85.5 28 SER B O 1
ATOM 2425 N N . THR B 1 29 ? 17.406 -20.344 -30.125 1 88.75 29 THR B N 1
ATOM 2426 C CA . THR B 1 29 ? 18.375 -19.266 -30.281 1 88.75 29 THR B CA 1
ATOM 2427 C C . THR B 1 29 ? 17.656 -17.922 -30.406 1 88.75 29 THR B C 1
ATOM 2429 O O . THR B 1 29 ? 16.5 -17.859 -30.812 1 88.75 29 THR B O 1
ATOM 2432 N N . GLN B 1 30 ? 18.359 -16.953 -29.953 1 89.5 30 GLN B N 1
ATOM 2433 C CA . GLN B 1 30 ? 17.797 -15.617 -29.984 1 89.5 30 GLN B CA 1
ATOM 2434 C C . GLN B 1 30 ? 17.391 -15.227 -31.406 1 89.5 30 GLN B C 1
ATOM 2436 O O . GLN B 1 30 ? 16.297 -14.695 -31.625 1 89.5 30 GLN B O 1
ATOM 2441 N N . PRO B 1 31 ? 18.188 -15.508 -32.469 1 89.44 31 PRO B N 1
ATOM 2442 C CA . PRO B 1 31 ? 17.766 -15.172 -33.844 1 89.44 31 PRO B CA 1
ATOM 2443 C C . PRO B 1 31 ? 16.484 -15.906 -34.25 1 89.44 31 PRO B C 1
ATOM 2445 O O . PRO B 1 31 ? 15.609 -15.312 -34.875 1 89.44 31 PRO B O 1
ATOM 2448 N N . THR B 1 32 ? 16.422 -17.156 -33.812 1 85.75 32 THR B N 1
ATOM 2449 C CA . THR B 1 32 ? 15.227 -17.938 -34.125 1 85.75 32 THR B CA 1
ATOM 2450 C C . THR B 1 32 ? 14 -17.359 -33.438 1 85.75 32 THR B C 1
ATOM 2452 O O . THR B 1 32 ? 12.938 -17.219 -34.031 1 85.75 32 THR B O 1
ATOM 2455 N N . MET B 1 33 ? 14.211 -16.984 -32.188 1 86.88 33 MET B N 1
ATOM 2456 C CA . MET B 1 33 ? 13.125 -16.391 -31.391 1 86.88 33 MET B CA 1
ATOM 2457 C C . MET B 1 33 ? 12.664 -15.086 -32.031 1 86.88 33 MET B C 1
ATOM 2459 O O . MET B 1 33 ? 11.461 -14.82 -32.094 1 86.88 33 MET B O 1
ATOM 2463 N N . GLY B 1 34 ? 13.586 -14.297 -32.469 1 89.94 34 GLY B N 1
ATOM 2464 C CA . GLY B 1 34 ? 13.266 -13.031 -33.125 1 89.94 34 GLY B CA 1
ATOM 2465 C C . GLY B 1 34 ? 12.5 -13.203 -34.406 1 89.94 34 GLY B C 1
ATOM 2466 O O . GLY B 1 34 ? 11.516 -12.5 -34.656 1 89.94 34 GLY B O 1
ATOM 2467 N N . ARG B 1 35 ? 12.984 -14.078 -35.219 1 86.75 35 ARG B N 1
ATOM 2468 C CA . ARG B 1 35 ? 12.336 -14.352 -36.469 1 86.75 35 ARG B CA 1
ATOM 2469 C C . ARG B 1 35 ? 10.906 -14.844 -36.281 1 86.75 35 ARG B C 1
ATOM 2471 O O . ARG B 1 35 ? 9.984 -14.398 -36.969 1 86.75 35 ARG B O 1
ATOM 2478 N N . ARG B 1 36 ? 10.758 -15.719 -35.375 1 85.31 36 ARG B N 1
ATOM 2479 C CA . ARG B 1 36 ? 9.445 -16.297 -35.094 1 85.31 36 ARG B CA 1
ATOM 2480 C C . ARG B 1 36 ? 8.492 -15.234 -34.531 1 85.31 36 ARG B C 1
ATOM 2482 O O . ARG B 1 36 ? 7.305 -15.234 -34.875 1 85.31 36 ARG B O 1
ATOM 2489 N N . LEU B 1 37 ? 9.039 -14.398 -33.75 1 89.56 37 LEU B N 1
ATOM 2490 C CA . LEU B 1 37 ? 8.227 -13.297 -33.25 1 89.56 37 LEU B CA 1
ATOM 2491 C C . LEU B 1 37 ? 7.762 -12.398 -34.375 1 89.56 37 LEU B C 1
ATOM 2493 O O . LEU B 1 37 ? 6.59 -12.016 -34.438 1 89.56 37 LEU B O 1
ATOM 2497 N N . ARG B 1 38 ? 8.648 -12.102 -35.25 1 88.75 38 ARG B N 1
ATOM 2498 C CA . ARG B 1 38 ? 8.305 -11.273 -36.406 1 88.75 38 ARG B CA 1
ATOM 2499 C C . ARG B 1 38 ? 7.246 -11.945 -37.25 1 88.75 38 ARG B C 1
ATOM 2501 O O . ARG B 1 38 ? 6.332 -11.289 -37.75 1 88.75 38 ARG B O 1
ATOM 2508 N N . THR B 1 39 ? 7.461 -13.195 -37.438 1 84.12 39 THR B N 1
ATOM 2509 C CA . THR B 1 39 ? 6.484 -13.961 -38.188 1 84.12 39 THR B CA 1
ATOM 2510 C C . THR B 1 39 ? 5.109 -13.891 -37.531 1 84.12 39 THR B C 1
ATOM 2512 O O . THR B 1 39 ? 4.102 -13.688 -38.219 1 84.12 39 THR B O 1
ATOM 2515 N N . LEU B 1 40 ? 5.062 -14.07 -36.25 1 85.38 40 LEU B N 1
ATOM 2516 C CA . LEU B 1 40 ? 3.812 -14 -35.5 1 85.38 40 LEU B CA 1
ATOM 2517 C C . LEU B 1 40 ? 3.182 -12.617 -35.625 1 85.38 40 LEU B C 1
ATOM 2519 O O . LEU B 1 40 ? 1.983 -12.5 -35.875 1 85.38 40 LEU B O 1
ATOM 2523 N N . GLU B 1 41 ? 3.99 -11.617 -35.469 1 89.19 41 GLU B N 1
ATOM 2524 C CA . GLU B 1 41 ? 3.514 -10.242 -35.562 1 89.19 41 GLU B CA 1
ATOM 2525 C C . GLU B 1 41 ? 3.018 -9.953 -37 1 89.19 41 GLU B C 1
ATOM 2527 O O . GLU B 1 41 ? 1.997 -9.289 -37.156 1 89.19 41 GLU B O 1
ATOM 2532 N N . GLY B 1 42 ? 3.715 -10.438 -37.969 1 84.12 42 GLY B N 1
ATOM 2533 C CA . GLY B 1 42 ? 3.293 -10.328 -39.344 1 84.12 42 GLY B CA 1
ATOM 2534 C C . GLY B 1 42 ? 1.961 -11 -39.625 1 84.12 42 GLY B C 1
ATOM 2535 O O . GLY B 1 42 ? 1.102 -10.438 -40.312 1 84.12 42 GLY B O 1
ATOM 2536 N N . ALA B 1 43 ? 1.812 -12.156 -39.094 1 78.5 43 ALA B N 1
ATOM 2537 C CA . ALA B 1 43 ? 0.573 -12.906 -39.281 1 78.5 43 ALA B CA 1
ATOM 2538 C C . ALA B 1 43 ? -0.606 -12.188 -38.625 1 78.5 43 ALA B C 1
ATOM 2540 O O . ALA B 1 43 ? -1.724 -12.219 -39.156 1 78.5 43 ALA B O 1
ATOM 2541 N N . LEU B 1 44 ? -0.284 -11.547 -37.5 1 80.56 44 LEU B N 1
ATOM 2542 C CA . LEU B 1 44 ? -1.333 -10.875 -36.75 1 80.56 44 LEU B CA 1
ATOM 2543 C C . LEU B 1 44 ? -1.533 -9.445 -37.25 1 80.56 44 LEU B C 1
ATOM 2545 O O . LEU B 1 44 ? -2.564 -8.828 -36.969 1 80.56 44 LEU B O 1
ATOM 2549 N N . GLY B 1 45 ? -0.536 -8.93 -37.938 1 84.94 45 GLY B N 1
ATOM 2550 C CA . GLY B 1 45 ? -0.584 -7.562 -38.438 1 84.94 45 GLY B CA 1
ATOM 2551 C C . GLY B 1 45 ? -0.359 -6.523 -37.375 1 84.94 45 GLY B C 1
ATOM 2552 O O . GLY B 1 45 ? -0.752 -5.363 -37.531 1 84.94 45 GLY B O 1
ATOM 2553 N N . HIS B 1 46 ? 0.073 -7.027 -36.156 1 87.44 46 HIS B N 1
ATOM 2554 C CA . HIS B 1 46 ? 0.315 -6.145 -35.031 1 87.44 46 HIS B CA 1
ATOM 2555 C C . HIS B 1 46 ? 1.679 -6.414 -34.406 1 87.44 46 HIS B C 1
ATOM 2557 O O . HIS B 1 46 ? 2.139 -7.559 -34.375 1 87.44 46 HIS B O 1
ATOM 2563 N N . THR B 1 47 ? 2.281 -5.359 -33.906 1 91.19 47 THR B N 1
ATOM 2564 C CA . THR B 1 47 ? 3.438 -5.516 -33.031 1 91.19 47 THR B CA 1
ATOM 2565 C C . THR B 1 47 ? 2.998 -5.867 -31.625 1 91.19 47 THR B C 1
ATOM 2567 O O . THR B 1 47 ? 2.008 -5.332 -31.125 1 91.19 47 THR B O 1
ATOM 2570 N N . LEU B 1 48 ? 3.715 -6.848 -31.078 1 90.69 48 LEU B N 1
ATOM 2571 C CA . LEU B 1 48 ? 3.277 -7.375 -29.797 1 90.69 48 LEU B CA 1
ATOM 2572 C C . LEU B 1 48 ? 4.152 -6.84 -28.672 1 90.69 48 LEU B C 1
ATOM 2574 O O . LEU B 1 48 ? 3.748 -6.848 -27.5 1 90.69 48 LEU B O 1
ATOM 2578 N N . PHE B 1 49 ? 5.355 -6.457 -29.031 1 91 49 PHE B N 1
ATOM 2579 C CA . PHE B 1 49 ? 6.301 -5.934 -28.047 1 91 49 PHE B CA 1
ATOM 2580 C C . PHE B 1 49 ? 6.879 -4.602 -28.516 1 91 49 PHE B C 1
ATOM 2582 O O . PHE B 1 49 ? 6.992 -4.355 -29.719 1 91 49 PHE B O 1
ATOM 2589 N N . GLN B 1 50 ? 7.094 -3.721 -27.469 1 87.56 50 GLN B N 1
ATOM 2590 C CA . GLN B 1 50 ? 7.875 -2.516 -27.719 1 87.56 50 GLN B CA 1
ATOM 2591 C C . GLN B 1 50 ? 9.188 -2.537 -26.938 1 87.56 50 GLN B C 1
ATOM 2593 O O . GLN B 1 50 ? 9.227 -3.016 -25.812 1 87.56 50 GLN B O 1
ATOM 2598 N N . ARG B 1 51 ? 10.203 -2.141 -27.547 1 80.69 51 ARG B N 1
ATOM 2599 C CA . ARG B 1 51 ? 11.531 -2.125 -26.922 1 80.69 51 ARG B CA 1
ATOM 2600 C C . ARG B 1 51 ? 11.711 -0.887 -26.047 1 80.69 51 ARG B C 1
ATOM 2602 O O . ARG B 1 51 ? 11.359 0.222 -26.453 1 80.69 51 ARG B O 1
ATOM 2609 N N . THR B 1 52 ? 11.984 -1.143 -24.906 1 73.5 52 THR B N 1
ATOM 2610 C CA . THR B 1 52 ? 12.336 -0.076 -23.984 1 73.5 52 THR B CA 1
ATOM 2611 C C . THR B 1 52 ? 13.758 -0.255 -23.453 1 73.5 52 THR B C 1
ATOM 2613 O O . THR B 1 52 ? 14.445 -1.205 -23.844 1 73.5 52 THR B O 1
ATOM 2616 N N . ALA B 1 53 ? 14.219 0.745 -22.672 1 72 53 ALA B N 1
ATOM 2617 C CA . ALA B 1 53 ? 15.547 0.654 -22.078 1 72 53 ALA B CA 1
ATOM 2618 C C . ALA B 1 53 ? 15.648 -0.556 -21.141 1 72 53 ALA B C 1
ATOM 2620 O O . ALA B 1 53 ? 16.719 -1.132 -20.984 1 72 53 ALA B O 1
ATOM 2621 N N . ASP B 1 54 ? 14.617 -0.981 -20.766 1 65.88 54 ASP B N 1
ATOM 2622 C CA . ASP B 1 54 ? 14.594 -2.045 -19.766 1 65.88 54 ASP B CA 1
ATOM 2623 C C . ASP B 1 54 ? 14.227 -3.387 -20.391 1 65.88 54 ASP B C 1
ATOM 2625 O O . ASP B 1 54 ? 14.023 -4.375 -19.688 1 65.88 54 ASP B O 1
ATOM 2629 N N . GLY B 1 55 ? 14.062 -3.395 -21.719 1 75 55 GLY B N 1
ATOM 2630 C CA . GLY B 1 55 ? 13.703 -4.637 -22.375 1 75 55 GLY B CA 1
ATOM 2631 C C . GLY B 1 55 ? 12.445 -4.523 -23.219 1 75 55 GLY B C 1
ATOM 2632 O O . GLY B 1 55 ? 12.117 -3.449 -23.719 1 75 55 GLY B O 1
ATOM 2633 N N . LEU B 1 56 ? 11.852 -5.746 -23.406 1 81.56 56 LEU B N 1
ATOM 2634 C CA . LEU B 1 56 ? 10.625 -5.793 -24.203 1 81.56 56 LEU B CA 1
ATOM 2635 C C . LEU B 1 56 ? 9.398 -5.66 -23.312 1 81.56 56 LEU B C 1
ATOM 2637 O O . LEU B 1 56 ? 9.281 -6.348 -22.297 1 81.56 56 LEU B O 1
ATOM 2641 N N . VAL B 1 57 ? 8.578 -4.668 -23.656 1 82.38 57 VAL B N 1
ATOM 2642 C CA . VAL B 1 57 ? 7.309 -4.5 -22.953 1 82.38 57 VAL B CA 1
ATOM 2643 C C . VAL B 1 57 ? 6.145 -4.738 -23.906 1 82.38 57 VAL B C 1
ATOM 2645 O O . VAL B 1 57 ? 6.242 -4.426 -25.094 1 82.38 57 VAL B O 1
ATOM 2648 N N . LEU B 1 58 ? 5.082 -5.305 -23.375 1 83.75 58 LEU B N 1
ATOM 2649 C CA . LEU B 1 58 ? 3.918 -5.648 -24.188 1 83.75 58 LEU B CA 1
ATOM 2650 C C . LEU B 1 58 ? 3.223 -4.387 -24.688 1 83.75 58 LEU B C 1
ATOM 2652 O O . LEU B 1 58 ? 3.102 -3.402 -23.953 1 83.75 58 LEU B O 1
ATOM 2656 N N . THR B 1 59 ? 2.859 -4.43 -26.016 1 85.06 59 THR B N 1
ATOM 2657 C CA . THR B 1 59 ? 1.91 -3.457 -26.547 1 85.06 59 THR B CA 1
ATOM 2658 C C . THR B 1 59 ? 0.492 -3.775 -26.078 1 85.06 59 THR B C 1
ATOM 2660 O O . THR B 1 59 ? 0.268 -4.777 -25.406 1 85.06 59 THR B O 1
ATOM 2663 N N . ASP B 1 60 ? -0.464 -2.904 -26.453 1 79.12 60 ASP B N 1
ATOM 2664 C CA . ASP B 1 60 ? -1.864 -3.18 -26.141 1 79.12 60 ASP B CA 1
ATOM 2665 C C . ASP B 1 60 ? -2.322 -4.484 -26.797 1 79.12 60 ASP B C 1
ATOM 2667 O O . ASP B 1 60 ? -3.016 -5.285 -26.156 1 79.12 60 ASP B O 1
ATOM 2671 N N . GLU B 1 61 ? -1.926 -4.652 -28 1 79.56 61 GLU B N 1
ATOM 2672 C CA . GLU B 1 61 ? -2.242 -5.879 -28.719 1 79.56 61 GLU B CA 1
ATOM 2673 C C . GLU B 1 61 ? -1.542 -7.082 -28.094 1 79.56 61 GLU B C 1
ATOM 2675 O O . GLU B 1 61 ? -2.107 -8.18 -28.047 1 79.56 61 GLU B O 1
ATOM 2680 N N . GLY B 1 62 ? -0.347 -6.777 -27.641 1 84.81 62 GLY B N 1
ATOM 2681 C CA . GLY B 1 62 ? 0.383 -7.82 -26.938 1 84.81 62 GLY B CA 1
ATOM 2682 C C . GLY B 1 62 ? -0.302 -8.273 -25.656 1 84.81 62 GLY B C 1
ATOM 2683 O O . GLY B 1 62 ? -0.329 -9.461 -25.344 1 84.81 62 GLY B O 1
ATOM 2684 N N . GLN B 1 63 ? -0.893 -7.352 -25.062 1 79.31 63 GLN B N 1
ATOM 2685 C CA . GLN B 1 63 ? -1.606 -7.668 -23.828 1 79.31 63 GLN B CA 1
ATOM 2686 C C . GLN B 1 63 ? -2.832 -8.531 -24.109 1 79.31 63 GLN B C 1
ATOM 2688 O O . GLN B 1 63 ? -3.105 -9.484 -23.375 1 79.31 63 GLN B O 1
ATOM 2693 N N . VAL B 1 64 ? -3.494 -8.211 -25.172 1 72.38 64 VAL B N 1
ATOM 2694 C CA . VAL B 1 64 ? -4.66 -8.984 -25.578 1 72.38 64 VAL B CA 1
ATOM 2695 C C . VAL B 1 64 ? -4.238 -10.414 -25.922 1 72.38 64 VAL B C 1
ATOM 2697 O O . VAL B 1 64 ? -4.867 -11.375 -25.484 1 72.38 64 VAL B O 1
ATOM 2700 N N . LEU B 1 65 ? -3.164 -10.523 -26.641 1 79.25 65 LEU B N 1
ATOM 2701 C CA . LEU B 1 65 ? -2.699 -11.844 -27.031 1 79.25 65 LEU B CA 1
ATOM 2702 C C . LEU B 1 65 ? -2.248 -12.648 -25.828 1 79.25 65 LEU B C 1
ATOM 2704 O O . LEU B 1 65 ? -2.457 -13.867 -25.766 1 79.25 65 LEU B O 1
ATOM 2708 N N . ARG B 1 66 ? -1.598 -11.922 -24.938 1 80 66 ARG B N 1
ATOM 2709 C CA . ARG B 1 66 ? -1.107 -12.617 -23.75 1 80 66 ARG B CA 1
ATOM 2710 C C . ARG B 1 66 ? -2.242 -13.336 -23.031 1 80 66 ARG B C 1
ATOM 2712 O O . ARG B 1 66 ? -2.1 -14.5 -22.641 1 80 66 ARG B O 1
ATOM 2719 N N . GLU B 1 67 ? -3.297 -12.797 -23.047 1 70.06 67 GLU B N 1
ATOM 2720 C CA . GLU B 1 67 ? -4.453 -13.367 -22.359 1 70.06 67 GLU B CA 1
ATOM 2721 C C . GLU B 1 67 ? -4.922 -14.648 -23.031 1 70.06 67 GLU B C 1
ATOM 2723 O O . GLU B 1 67 ? -5.16 -15.656 -22.359 1 70.06 67 GLU B O 1
ATOM 2728 N N . HIS B 1 68 ? -5.02 -14.531 -24.234 1 69.44 68 HIS B N 1
ATOM 2729 C CA . HIS B 1 68 ? -5.48 -15.68 -25 1 69.44 68 HIS B CA 1
ATOM 2730 C C . HIS B 1 68 ? -4.43 -16.797 -25.016 1 69.44 68 HIS B C 1
ATOM 2732 O O . HIS B 1 68 ? -4.762 -17.969 -24.875 1 69.44 68 HIS B O 1
ATOM 2738 N N . ALA B 1 69 ? -3.229 -16.344 -25.156 1 77.56 69 ALA B N 1
ATOM 2739 C CA . ALA B 1 69 ? -2.139 -17.312 -25.219 1 77.56 69 ALA B CA 1
ATOM 2740 C C . ALA B 1 69 ? -2.014 -18.078 -23.891 1 77.56 69 ALA B C 1
ATOM 2742 O O . ALA B 1 69 ? -1.791 -19.297 -23.891 1 77.56 69 ALA B O 1
ATOM 2743 N N . GLU B 1 70 ? -2.203 -17.375 -22.844 1 73 70 GLU B N 1
ATOM 2744 C CA . GLU B 1 70 ? -2.127 -18.016 -21.531 1 73 70 GLU B CA 1
ATOM 2745 C C . GLU B 1 70 ? -3.26 -19.016 -21.344 1 73 70 GLU B C 1
ATOM 2747 O O . GLU B 1 70 ? -3.047 -20.109 -20.797 1 73 70 GLU B O 1
ATOM 2752 N N . ARG B 1 71 ? -4.367 -18.734 -21.828 1 65.88 71 ARG B N 1
ATOM 2753 C CA . ARG B 1 71 ? -5.496 -19.656 -21.766 1 65.88 71 ARG B CA 1
ATOM 2754 C C . ARG B 1 71 ? -5.223 -20.906 -22.594 1 65.88 71 ARG B C 1
ATOM 2756 O O . ARG B 1 71 ? -5.512 -22.016 -22.141 1 65.88 71 ARG B O 1
ATOM 2763 N N . MET B 1 72 ? -4.711 -20.672 -23.688 1 65 72 MET B N 1
ATOM 2764 C CA . MET B 1 72 ? -4.379 -21.781 -24.562 1 65 72 MET B CA 1
ATOM 2765 C C . MET B 1 72 ? -3.311 -22.672 -23.938 1 65 72 MET B C 1
ATOM 2767 O O . MET B 1 72 ? -3.396 -23.906 -24 1 65 72 MET B O 1
ATOM 2771 N N . GLU B 1 73 ? -2.402 -22.047 -23.375 1 67.56 73 GLU B N 1
ATOM 2772 C CA . GLU B 1 73 ? -1.348 -22.812 -22.719 1 67.56 73 GLU B CA 1
ATOM 2773 C C . GLU B 1 73 ? -1.907 -23.641 -21.562 1 67.56 73 GLU B C 1
ATOM 2775 O O . GLU B 1 73 ? -1.538 -24.812 -21.406 1 67.56 73 GLU B O 1
ATOM 2780 N N . GLU B 1 74 ? -2.74 -23.156 -20.938 1 65 74 GLU B N 1
ATOM 2781 C CA . GLU B 1 74 ? -3.377 -23.859 -19.828 1 65 74 GLU B CA 1
ATOM 2782 C C . GLU B 1 74 ? -4.141 -25.078 -20.328 1 65 74 GLU B C 1
ATOM 2784 O O . GLU B 1 74 ? -4.066 -26.156 -19.719 1 65 74 GLU B O 1
ATOM 2789 N N . GLU B 1 75 ? -4.793 -24.812 -21.344 1 60.59 75 GLU B N 1
ATOM 2790 C CA . GLU B 1 75 ? -5.551 -25.922 -21.906 1 60.59 75 GLU B CA 1
ATOM 2791 C C . GLU B 1 75 ? -4.621 -27.016 -22.438 1 60.59 75 GLU B C 1
ATOM 2793 O O . GLU B 1 75 ? -4.875 -28.203 -22.234 1 60.59 75 GLU B O 1
ATOM 2798 N N . ALA B 1 76 ? -3.607 -26.562 -23.094 1 59.91 76 ALA B N 1
ATOM 2799 C CA . ALA B 1 76 ? -2.637 -27.516 -23.625 1 59.91 76 ALA B CA 1
ATOM 2800 C C . ALA B 1 76 ? -1.987 -28.328 -22.516 1 59.91 76 ALA B C 1
ATOM 2802 O O . ALA B 1 76 ? -1.854 -29.547 -22.625 1 59.91 76 ALA B O 1
ATOM 2803 N N . LEU B 1 77 ? -1.68 -27.625 -21.5 1 60.16 77 LEU B N 1
ATOM 2804 C CA . LEU B 1 77 ? -1.044 -28.281 -20.359 1 60.16 77 LEU B CA 1
ATOM 2805 C C . LEU B 1 77 ? -2.023 -29.219 -19.656 1 60.16 77 LEU B C 1
ATOM 2807 O O . LEU B 1 77 ? -1.646 -30.312 -19.219 1 60.16 77 LEU B O 1
ATOM 2811 N N . ALA B 1 78 ? -3.191 -28.781 -19.609 1 58.56 78 ALA B N 1
ATOM 2812 C CA . ALA B 1 78 ? -4.234 -29.609 -19.016 1 58.56 78 ALA B CA 1
ATOM 2813 C C . ALA B 1 78 ? -4.418 -30.906 -19.797 1 58.56 78 ALA B C 1
ATOM 2815 O O . ALA B 1 78 ? -4.57 -31.969 -19.203 1 58.56 78 ALA B O 1
ATOM 2816 N N . ILE B 1 79 ? -4.375 -30.75 -21.062 1 53.03 79 ILE B N 1
ATOM 2817 C CA . ILE B 1 79 ? -4.504 -31.906 -21.938 1 53.03 79 ILE B CA 1
ATOM 2818 C C . ILE B 1 79 ? -3.336 -32.875 -21.703 1 53.03 79 ILE B C 1
ATOM 2820 O O . ILE B 1 79 ? -3.535 -34.062 -21.562 1 53.03 79 ILE B O 1
ATOM 2824 N N . GLU B 1 80 ? -2.219 -32.281 -21.719 1 54.09 80 GLU B N 1
ATOM 2825 C CA . GLU B 1 80 ? -1.025 -33.094 -21.531 1 54.09 80 GLU B CA 1
ATOM 2826 C C . GLU B 1 80 ? -1.071 -33.844 -20.203 1 54.09 80 GLU B C 1
ATOM 2828 O O . GLU B 1 80 ? -0.723 -35.031 -20.141 1 54.09 80 GLU B O 1
ATOM 2833 N N . ARG B 1 81 ? -1.416 -33.156 -19.266 1 55.75 81 ARG B N 1
ATOM 2834 C CA . ARG B 1 81 ? -1.508 -33.781 -17.953 1 55.75 81 ARG B CA 1
ATOM 2835 C C . ARG B 1 81 ? -2.564 -34.875 -17.922 1 55.75 81 ARG B C 1
ATOM 2837 O O . ARG B 1 81 ? -2.342 -35.938 -17.344 1 55.75 81 ARG B O 1
ATOM 2844 N N . ARG B 1 82 ? -3.723 -34.531 -18.391 1 51.44 82 ARG B N 1
ATOM 2845 C CA . ARG B 1 82 ? -4.781 -35.531 -18.453 1 51.44 82 ARG B CA 1
ATOM 2846 C C . ARG B 1 82 ? -4.312 -36.781 -19.203 1 51.44 82 ARG B C 1
ATOM 2848 O O . ARG B 1 82 ? -4.59 -37.906 -18.781 1 51.44 82 ARG B O 1
ATOM 2855 N N . LEU B 1 83 ? -3.787 -36.562 -20.266 1 50.5 83 LEU B N 1
ATOM 2856 C CA . LEU B 1 83 ? -3.338 -37.688 -21.078 1 50.5 83 LEU B CA 1
ATOM 2857 C C . LEU B 1 83 ? -2.227 -38.469 -20.391 1 50.5 83 LEU B C 1
ATOM 2859 O O . LEU B 1 83 ? -2.105 -39.688 -20.562 1 50.5 83 LEU B O 1
ATOM 2863 N N . ALA B 1 84 ? -1.44 -37.781 -19.75 1 50.94 84 ALA B N 1
ATOM 2864 C CA . ALA B 1 84 ? -0.359 -38.438 -19.031 1 50.94 84 ALA B CA 1
ATOM 2865 C C . ALA B 1 84 ? -0.891 -39.188 -17.812 1 50.94 84 ALA B C 1
ATOM 2867 O O . ALA B 1 84 ? -0.137 -39.875 -17.109 1 50.94 84 ALA B O 1
ATOM 2868 N N . GLY B 1 85 ? -2.252 -39.25 -17.625 1 50.41 85 GLY B N 1
ATOM 2869 C CA . GLY B 1 85 ? -2.844 -39.938 -16.484 1 50.41 85 GLY B CA 1
ATOM 2870 C C . GLY B 1 85 ? -2.594 -39.219 -15.172 1 50.41 85 GLY B C 1
ATOM 2871 O O . GLY B 1 85 ? -2.857 -39.781 -14.102 1 50.41 85 GLY B O 1
ATOM 2872 N N . ARG B 1 86 ? -1.727 -38.312 -15.078 1 48.94 86 ARG B N 1
ATOM 2873 C CA . ARG B 1 86 ? -1.334 -37.625 -13.859 1 48.94 86 ARG B CA 1
ATOM 2874 C C . ARG B 1 86 ? -2.412 -36.625 -13.422 1 48.94 86 ARG B C 1
ATOM 2876 O O . ARG B 1 86 ? -2.83 -35.781 -14.203 1 48.94 86 ARG B O 1
ATOM 2883 N N . SER B 1 87 ? -3.592 -37.031 -12.875 1 50.47 87 SER B N 1
ATOM 2884 C CA . SER B 1 87 ? -4.523 -36.125 -12.203 1 50.47 87 SER B CA 1
ATOM 2885 C C . SER B 1 87 ? -3.828 -34.844 -11.773 1 50.47 87 SER B C 1
ATOM 2887 O O . SER B 1 87 ? -3.279 -34.781 -10.672 1 50.47 87 SER B O 1
ATOM 2889 N N . GLY B 1 88 ? -3.035 -34.344 -12.578 1 57.22 88 GLY B N 1
ATOM 2890 C CA . GLY B 1 88 ? -2.012 -33.375 -12.266 1 57.22 88 GLY B CA 1
ATOM 2891 C C . GLY B 1 88 ? -2.568 -32.094 -11.641 1 57.22 88 GLY B C 1
ATOM 2892 O O . GLY B 1 88 ? -3.744 -31.781 -11.82 1 57.22 88 GLY B O 1
ATOM 2893 N N . GLY B 1 89 ? -2.162 -31.781 -10.492 1 76.38 89 GLY B N 1
ATOM 2894 C CA . GLY B 1 89 ? -2.484 -30.609 -9.695 1 76.38 89 GLY B CA 1
ATOM 2895 C C . GLY B 1 89 ? -2.592 -29.344 -10.523 1 76.38 89 GLY B C 1
ATOM 2896 O O . GLY B 1 89 ? -2.299 -29.344 -11.719 1 76.38 89 GLY B O 1
ATOM 2897 N N . LEU B 1 90 ? -3.439 -28.391 -10.258 1 85.94 90 LEU B N 1
ATOM 2898 C CA . LEU B 1 90 ? -3.574 -27.078 -10.875 1 85.94 90 LEU B CA 1
ATOM 2899 C C . LEU B 1 90 ? -2.207 -26.453 -11.125 1 85.94 90 LEU B C 1
ATOM 2901 O O . LEU B 1 90 ? -1.296 -26.594 -10.305 1 85.94 90 LEU B O 1
ATOM 2905 N N . THR B 1 91 ? -2.031 -25.969 -12.406 1 84.62 91 THR B N 1
ATOM 2906 C CA . THR B 1 91 ? -0.792 -25.266 -12.711 1 84.62 91 THR B CA 1
ATOM 2907 C C . THR B 1 91 ? -1.084 -23.906 -13.344 1 84.62 91 THR B C 1
ATOM 2909 O O . THR B 1 91 ? -2.213 -23.641 -13.766 1 84.62 91 THR B O 1
ATOM 2912 N N . GLY B 1 92 ? -0.016 -22.984 -13.344 1 88 92 GLY B N 1
ATOM 2913 C CA . GLY B 1 92 ? -0.131 -21.672 -13.969 1 88 92 GLY B CA 1
ATOM 2914 C C . GLY B 1 92 ? -0.046 -20.531 -12.977 1 88 92 GLY B C 1
ATOM 2915 O O . GLY B 1 92 ? 0.445 -20.703 -11.859 1 88 92 GLY B O 1
ATOM 2916 N N . SER B 1 93 ? -0.486 -19.375 -13.523 1 90.19 93 SER B N 1
ATOM 2917 C CA . SER B 1 93 ? -0.353 -18.188 -12.695 1 90.19 93 SER B CA 1
ATOM 2918 C C . SER B 1 93 ? -1.679 -17.438 -12.586 1 90.19 93 SER B C 1
ATOM 2920 O O . SER B 1 93 ? -2.518 -17.516 -13.484 1 90.19 93 SER B O 1
ATOM 2922 N N . LEU B 1 94 ? -1.883 -16.859 -11.438 1 94.12 94 LEU B N 1
ATOM 2923 C CA . LEU B 1 94 ? -3.01 -15.961 -11.195 1 94.12 94 LEU B CA 1
ATOM 2924 C C . LEU B 1 94 ? -2.533 -14.633 -10.617 1 94.12 94 LEU B C 1
ATOM 2926 O O . LEU B 1 94 ? -1.721 -14.602 -9.688 1 94.12 94 LEU B O 1
ATOM 2930 N N . ARG B 1 95 ? -2.996 -13.547 -11.25 1 94.81 95 ARG B N 1
ATOM 2931 C CA . ARG B 1 95 ? -2.693 -12.203 -10.781 1 94.81 95 ARG B CA 1
ATOM 2932 C C . ARG B 1 95 ? -3.891 -11.594 -10.055 1 94.81 95 ARG B C 1
ATOM 2934 O O . ARG B 1 95 ? -4.941 -11.367 -10.664 1 94.81 95 ARG B O 1
ATOM 2941 N N . LEU B 1 96 ? -3.684 -11.297 -8.742 1 97.5 96 LEU B N 1
ATOM 2942 C CA . LEU B 1 96 ? -4.723 -10.711 -7.898 1 97.5 96 LEU B CA 1
ATOM 2943 C C . LEU B 1 96 ? -4.367 -9.281 -7.512 1 97.5 96 LEU B C 1
ATOM 2945 O O . LEU B 1 96 ? -3.189 -8.93 -7.445 1 97.5 96 LEU B O 1
ATOM 2949 N N . THR B 1 97 ? -5.422 -8.469 -7.281 1 96.94 97 THR B N 1
ATOM 2950 C CA . THR B 1 97 ? -5.191 -7.125 -6.762 1 96.94 97 THR B CA 1
ATOM 2951 C C . THR B 1 97 ? -6.207 -6.781 -5.672 1 96.94 97 THR B C 1
ATOM 2953 O O . THR B 1 97 ? -7.352 -7.238 -5.723 1 96.94 97 THR B O 1
ATOM 2956 N N . SER B 1 98 ? -5.793 -6.031 -4.688 1 96.88 98 SER B N 1
ATOM 2957 C CA . SER B 1 98 ? -6.617 -5.57 -3.576 1 96.88 98 SER B CA 1
ATOM 2958 C C . SER B 1 98 ? -6.031 -4.32 -2.934 1 96.88 98 SER B C 1
ATOM 2960 O O . SER B 1 98 ? -5.008 -3.801 -3.391 1 96.88 98 SER B O 1
ATOM 2962 N N . SER B 1 99 ? -6.781 -3.768 -1.979 1 94.25 99 SER B N 1
ATOM 2963 C CA . SER B 1 99 ? -6.16 -2.77 -1.115 1 94.25 99 SER B CA 1
ATOM 2964 C C . SER B 1 99 ? -5.07 -3.391 -0.247 1 94.25 99 SER B C 1
ATOM 2966 O O . SER B 1 99 ? -4.984 -4.613 -0.133 1 94.25 99 SER B O 1
ATOM 2968 N N . ASP B 1 100 ? -4.305 -2.57 0.383 1 94.12 100 ASP B N 1
ATOM 2969 C CA . ASP B 1 100 ? -3.127 -3.02 1.118 1 94.12 100 ASP B CA 1
ATOM 2970 C C . ASP B 1 100 ? -3.521 -3.871 2.322 1 94.12 100 ASP B C 1
ATOM 2972 O O . ASP B 1 100 ? -3.072 -5.012 2.457 1 94.12 100 ASP B O 1
ATOM 2976 N N . TRP B 1 101 ? -4.367 -3.314 3.186 1 95.75 101 TRP B N 1
ATOM 2977 C CA . TRP B 1 101 ? -4.695 -4.008 4.426 1 95.75 101 TRP B CA 1
ATOM 2978 C C . TRP B 1 101 ? -5.422 -5.316 4.141 1 95.75 101 TRP B C 1
ATOM 2980 O O . TRP B 1 101 ? -5.184 -6.328 4.809 1 95.75 101 TRP B O 1
ATOM 2990 N N . PHE B 1 102 ? -6.352 -5.344 3.156 1 97.25 102 PHE B N 1
ATOM 2991 C CA . PHE B 1 102 ? -7.121 -6.535 2.816 1 97.25 102 PHE B CA 1
ATOM 2992 C C . PHE B 1 102 ? -6.215 -7.633 2.273 1 97.25 102 PHE B C 1
ATOM 2994 O O . PHE B 1 102 ? -6.359 -8.805 2.637 1 97.25 102 PHE B O 1
ATOM 3001 N N . GLY B 1 103 ? -5.324 -7.23 1.361 1 97.69 103 GLY B N 1
ATOM 3002 C CA . GLY B 1 103 ? -4.348 -8.172 0.843 1 97.69 103 GLY B CA 1
ATOM 3003 C C . GLY B 1 103 ? -3.51 -8.82 1.929 1 97.69 103 GLY B C 1
ATOM 3004 O O . GLY B 1 103 ? -3.318 -10.039 1.929 1 97.69 103 GLY B O 1
ATOM 3005 N N . ARG B 1 104 ? -3.0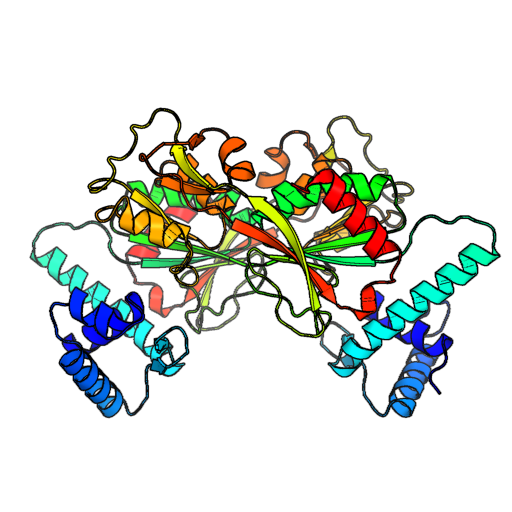39 -8.039 2.836 1 96.69 104 ARG B N 1
ATOM 3006 C CA . ARG B 1 104 ? -2.152 -8.531 3.883 1 96.69 104 ARG B CA 1
ATOM 3007 C C . ARG B 1 104 ? -2.928 -9.344 4.914 1 96.69 104 ARG B C 1
ATOM 3009 O O . ARG B 1 104 ? -2.58 -10.492 5.195 1 96.69 104 ARG B O 1
ATOM 3016 N N . ALA B 1 105 ? -4.016 -8.812 5.398 1 96.38 105 ALA B N 1
ATOM 3017 C CA . ALA B 1 105 ? -4.66 -9.367 6.586 1 96.38 105 ALA B CA 1
ATOM 3018 C C . ALA B 1 105 ? -5.66 -10.461 6.207 1 96.38 105 ALA B C 1
ATOM 3020 O O . ALA B 1 105 ? -5.867 -11.414 6.969 1 96.38 105 ALA B O 1
ATOM 3021 N N . MET B 1 106 ? -6.258 -10.281 5.031 1 96.75 106 MET B N 1
ATOM 3022 C CA . MET B 1 106 ? -7.352 -11.188 4.688 1 96.75 106 MET B CA 1
ATOM 3023 C C . MET B 1 106 ? -6.914 -12.195 3.635 1 96.75 106 MET B C 1
ATOM 3025 O O . MET B 1 106 ? -7.141 -13.398 3.789 1 96.75 106 MET B O 1
ATOM 3029 N N . LEU B 1 107 ? -6.223 -11.773 2.604 1 98.19 107 LEU B N 1
ATOM 3030 C CA . LEU B 1 107 ? -5.945 -12.641 1.467 1 98.19 107 LEU B CA 1
ATOM 3031 C C . LEU B 1 107 ? -4.691 -13.477 1.712 1 98.19 107 LEU B C 1
ATOM 3033 O O . LEU B 1 107 ? -4.676 -14.68 1.448 1 98.19 107 LEU B O 1
ATOM 3037 N N . ALA B 1 108 ? -3.641 -12.867 2.223 1 97.94 108 ALA B N 1
ATOM 3038 C CA . ALA B 1 108 ? -2.334 -13.516 2.305 1 97.94 108 ALA B CA 1
ATOM 3039 C C . ALA B 1 108 ? -2.418 -14.82 3.08 1 97.94 108 ALA B C 1
ATOM 3041 O O . ALA B 1 108 ? -1.961 -15.867 2.605 1 97.94 108 ALA B O 1
ATOM 3042 N N . PRO B 1 109 ? -3.082 -14.898 4.25 1 96.62 109 PRO B N 1
ATOM 3043 C CA . PRO B 1 109 ? -3.18 -16.172 4.965 1 96.62 109 PRO B CA 1
ATOM 3044 C C . PRO B 1 109 ? -3.955 -17.234 4.184 1 96.62 109 PRO B C 1
ATOM 3046 O O . PRO B 1 109 ? -3.539 -18.391 4.129 1 96.62 109 PRO B O 1
ATOM 3049 N N . ALA B 1 110 ? -5.023 -16.812 3.6 1 97.56 110 ALA B N 1
ATOM 3050 C CA . ALA B 1 110 ? -5.848 -17.75 2.834 1 97.56 110 ALA B CA 1
ATOM 3051 C C . ALA B 1 110 ? -5.105 -18.25 1.6 1 97.56 110 ALA B C 1
ATOM 3053 O O . ALA B 1 110 ? -5.215 -19.422 1.237 1 97.56 110 ALA B O 1
ATOM 3054 N N . LEU B 1 111 ? -4.359 -17.344 0.929 1 98.19 111 LEU B N 1
ATOM 3055 C CA . LEU B 1 111 ? -3.609 -17.719 -0.268 1 98.19 111 LEU B CA 1
ATOM 3056 C C . LEU B 1 111 ? -2.471 -18.672 0.076 1 98.19 111 LEU B C 1
ATOM 3058 O O . LEU B 1 111 ? -2.146 -19.562 -0.709 1 98.19 111 LEU B O 1
ATOM 3062 N N . ALA B 1 112 ? -1.845 -18.453 1.236 1 97 112 ALA B N 1
ATOM 3063 C CA . ALA B 1 112 ? -0.792 -19.359 1.679 1 97 112 ALA B CA 1
ATOM 3064 C C . ALA B 1 112 ? -1.322 -20.781 1.821 1 97 112 ALA B C 1
ATOM 3066 O O . ALA B 1 112 ? -0.681 -21.75 1.378 1 97 112 ALA B O 1
ATOM 3067 N N . ARG B 1 113 ? -2.494 -20.922 2.361 1 95.94 113 ARG B N 1
ATOM 3068 C CA . ARG B 1 113 ? -3.113 -22.234 2.527 1 95.94 113 ARG B CA 1
ATOM 3069 C C . ARG B 1 113 ? -3.471 -22.844 1.179 1 95.94 113 ARG B C 1
ATOM 3071 O O . ARG B 1 113 ? -3.285 -24.047 0.965 1 95.94 113 ARG B O 1
ATOM 3078 N N . PHE B 1 114 ? -3.98 -22.047 0.305 1 97 114 PHE B N 1
ATOM 3079 C CA . PHE B 1 114 ? -4.312 -22.516 -1.035 1 97 114 PHE B CA 1
ATOM 3080 C C . PHE B 1 114 ? -3.08 -23.078 -1.734 1 97 114 PHE B C 1
ATOM 3082 O O . PHE B 1 114 ? -3.15 -24.109 -2.395 1 97 114 PHE B O 1
ATOM 3089 N N . SER B 1 115 ? -1.972 -22.359 -1.577 1 94.5 115 SER B N 1
ATOM 3090 C CA . SER B 1 115 ? -0.744 -22.703 -2.287 1 94.5 115 SER B CA 1
ATOM 3091 C C . SER B 1 115 ? -0.179 -24.031 -1.8 1 94.5 115 SER B C 1
ATOM 3093 O O . SER B 1 115 ? 0.504 -24.734 -2.549 1 94.5 115 SER B O 1
ATOM 3095 N N . ARG B 1 116 ? -0.397 -24.406 -0.569 1 89.44 116 ARG B N 1
ATOM 3096 C CA . ARG B 1 116 ? 0.033 -25.688 -0.037 1 89.44 116 ARG B CA 1
ATOM 3097 C C . ARG B 1 116 ? -0.705 -26.828 -0.718 1 89.44 116 ARG B C 1
ATOM 3099 O O . ARG B 1 116 ? -0.125 -27.891 -0.96 1 89.44 116 ARG B O 1
ATOM 3106 N N . ARG B 1 117 ? -1.952 -26.609 -1.085 1 90.31 117 ARG B N 1
ATOM 3107 C CA . ARG B 1 117 ? -2.785 -27.625 -1.729 1 90.31 117 ARG B CA 1
ATOM 3108 C C . ARG B 1 117 ? -2.533 -27.656 -3.232 1 90.31 117 ARG B C 1
ATOM 3110 O O . ARG B 1 117 ? -2.691 -28.703 -3.865 1 90.31 117 ARG B O 1
ATOM 3117 N N . HIS B 1 118 ? -2.131 -26.531 -3.68 1 93.19 118 HIS B N 1
ATOM 3118 C CA . HIS B 1 118 ? -1.925 -26.422 -5.117 1 93.19 118 HIS B CA 1
ATOM 3119 C C . HIS B 1 118 ? -0.58 -25.766 -5.43 1 93.19 118 HIS B C 1
ATOM 3121 O O . HIS B 1 118 ? -0.528 -24.672 -5.988 1 93.19 118 HIS B O 1
ATOM 3127 N N . PRO B 1 119 ? 0.499 -26.453 -5.203 1 90.56 119 PRO B N 1
ATOM 3128 C CA . PRO B 1 119 ? 1.841 -25.891 -5.328 1 90.56 119 PRO B CA 1
ATOM 3129 C C . PRO B 1 119 ? 2.199 -25.531 -6.77 1 90.56 119 PRO B C 1
ATOM 3131 O O . PRO B 1 119 ? 3.176 -24.812 -7.008 1 90.56 119 PRO B O 1
ATOM 3134 N N . GLY B 1 120 ? 1.448 -25.984 -7.699 1 90.5 120 GLY B N 1
ATOM 3135 C CA . GLY B 1 120 ? 1.726 -25.703 -9.102 1 90.5 120 GLY B CA 1
ATOM 3136 C C . GLY B 1 120 ? 1.191 -24.359 -9.555 1 90.5 120 GLY B C 1
ATOM 3137 O O . GLY B 1 120 ? 1.501 -23.906 -10.656 1 90.5 120 GLY B O 1
ATOM 3138 N N . VAL B 1 121 ? 0.425 -23.703 -8.742 1 92.56 121 VAL B N 1
ATOM 3139 C CA . VAL B 1 121 ? -0.15 -22.406 -9.086 1 92.56 121 VAL B CA 1
ATOM 3140 C C . VAL B 1 121 ? 0.709 -21.281 -8.492 1 92.56 121 VAL B C 1
ATOM 3142 O O . VAL B 1 121 ? 0.906 -21.234 -7.273 1 92.56 121 VAL B O 1
ATOM 3145 N N . GLU B 1 122 ? 1.276 -20.453 -9.367 1 92.75 122 GLU B N 1
ATOM 3146 C CA . GLU B 1 122 ? 1.972 -19.25 -8.922 1 92.75 122 GLU B CA 1
ATOM 3147 C C . GLU B 1 122 ? 1.004 -18.078 -8.766 1 92.75 122 GLU B C 1
ATOM 3149 O O . GLU B 1 122 ? 0.207 -17.797 -9.664 1 92.75 122 GLU B O 1
ATOM 3154 N N . ILE B 1 123 ? 1.067 -17.406 -7.605 1 96.94 123 ILE B N 1
ATOM 3155 C CA . ILE B 1 123 ? 0.13 -16.328 -7.344 1 96.94 123 ILE B CA 1
ATOM 3156 C C . ILE B 1 123 ? 0.89 -15 -7.223 1 96.94 123 ILE B C 1
ATOM 3158 O O . ILE B 1 123 ? 1.911 -14.93 -6.535 1 96.94 123 ILE B O 1
ATOM 3162 N N . GLU B 1 124 ? 0.467 -14.039 -7.965 1 96 124 GLU B N 1
ATOM 3163 C CA . GLU B 1 124 ? 0.926 -12.664 -7.816 1 96 124 GLU B CA 1
ATOM 3164 C C . GLU B 1 124 ? -0.145 -11.789 -7.168 1 96 124 GLU B C 1
ATOM 3166 O O . GLU B 1 124 ? -1.233 -11.617 -7.723 1 96 124 GLU B O 1
ATOM 3171 N N . LEU B 1 125 ? 0.128 -11.305 -5.953 1 97.12 125 LEU B N 1
ATOM 3172 C CA . LEU B 1 125 ? -0.795 -10.422 -5.25 1 97.12 125 LEU B CA 1
ATOM 3173 C C . LEU B 1 125 ? -0.282 -8.984 -5.254 1 97.12 125 LEU B C 1
ATOM 3175 O O . LEU B 1 125 ? 0.684 -8.664 -4.555 1 97.12 125 LEU B O 1
ATOM 3179 N N . LEU B 1 126 ? -0.97 -8.141 -5.988 1 94.94 126 LEU B N 1
ATOM 3180 C CA . LEU B 1 126 ? -0.633 -6.723 -6.082 1 94.94 126 LEU B CA 1
ATOM 3181 C C . LEU B 1 126 ? -1.573 -5.883 -5.223 1 94.94 126 LEU B C 1
ATOM 3183 O O . LEU B 1 126 ? -2.795 -6.016 -5.324 1 94.94 126 LEU B O 1
ATOM 3187 N N . THR B 1 127 ? -0.99 -5.066 -4.391 1 94.38 127 THR B N 1
ATOM 3188 C CA . THR B 1 127 ? -1.806 -4.137 -3.615 1 94.38 127 THR B CA 1
ATOM 3189 C C . THR B 1 127 ? -1.645 -2.713 -4.137 1 94.38 127 THR B C 1
ATOM 3191 O O . THR B 1 127 ? -0.542 -2.301 -4.5 1 94.38 127 THR B O 1
ATOM 3194 N N . ASP B 1 128 ? -2.797 -2.088 -4.254 1 91.19 128 ASP B N 1
ATOM 3195 C CA . ASP B 1 128 ? -2.832 -0.731 -4.793 1 91.19 128 ASP B CA 1
ATOM 3196 C C . ASP B 1 128 ? -4.137 -0.027 -4.422 1 91.19 128 ASP B C 1
ATOM 3198 O O . ASP B 1 128 ? -5.188 -0.664 -4.324 1 91.19 128 ASP B O 1
ATOM 3202 N N . ALA B 1 129 ? -4.004 1.277 -4.125 1 84.62 129 ALA B N 1
ATOM 3203 C CA . ALA B 1 129 ? -5.223 2.051 -3.9 1 84.62 129 ALA B CA 1
ATOM 3204 C C . ALA B 1 129 ? -5.973 2.279 -5.207 1 84.62 129 ALA B C 1
ATOM 3206 O O . ALA B 1 129 ? -7.199 2.408 -5.211 1 84.62 129 ALA B O 1
ATOM 3207 N N . ARG B 1 130 ? -5.281 2.266 -6.254 1 80.81 130 ARG B N 1
ATOM 3208 C CA . ARG B 1 130 ? -5.879 2.459 -7.57 1 80.81 130 ARG B CA 1
ATOM 3209 C C . ARG B 1 130 ? -6.504 1.167 -8.086 1 80.81 130 ARG B C 1
ATOM 3211 O O . ARG B 1 130 ? -6.094 0.073 -7.691 1 80.81 130 ARG B O 1
ATOM 3218 N N . LEU B 1 131 ? -7.418 1.421 -9.016 1 82.56 131 LEU B N 1
ATOM 3219 C CA . LEU B 1 131 ? -8.117 0.279 -9.586 1 82.56 131 LEU B CA 1
ATOM 3220 C C . LEU B 1 131 ? -7.402 -0.233 -10.828 1 82.56 131 LEU B C 1
ATOM 3222 O O . LEU B 1 131 ? -7.062 0.548 -11.719 1 82.56 131 LEU B O 1
ATOM 3226 N N . TYR B 1 132 ? -7.152 -1.507 -10.789 1 86.25 132 TYR B N 1
ATOM 3227 C CA . TYR B 1 132 ? -6.68 -2.188 -11.984 1 86.25 132 TYR B CA 1
ATOM 3228 C C . TYR B 1 132 ? -7.84 -2.541 -12.906 1 86.25 132 TYR B C 1
ATOM 3230 O O . TYR B 1 132 ? -8.93 -2.881 -12.445 1 86.25 132 TYR B O 1
ATOM 3238 N N . SER B 1 133 ? -7.574 -2.48 -14.219 1 85.19 133 SER B N 1
ATOM 3239 C CA . SER B 1 133 ? -8.617 -2.785 -15.188 1 85.19 133 SER B CA 1
ATOM 3240 C C . SER B 1 133 ? -8.742 -4.289 -15.414 1 85.19 133 SER B C 1
ATOM 3242 O O . SER B 1 133 ? -7.832 -4.922 -15.953 1 85.19 133 SER B O 1
ATOM 3244 N N . LEU B 1 134 ? -9.852 -4.863 -15.133 1 88.81 134 LEU B N 1
ATOM 3245 C CA . LEU B 1 134 ? -10.117 -6.277 -15.367 1 88.81 134 LEU B CA 1
ATOM 3246 C C . LEU B 1 134 ? -10.438 -6.531 -16.844 1 88.81 134 LEU B C 1
ATOM 3248 O O . LEU B 1 134 ? -9.984 -7.527 -17.406 1 88.81 134 LEU B O 1
ATOM 3252 N N . PRO B 1 135 ? -11.133 -5.566 -17.438 1 82.56 135 PRO B N 1
ATOM 3253 C CA . PRO B 1 135 ? -11.367 -5.75 -18.875 1 82.56 135 PRO B CA 1
ATOM 3254 C C . PRO B 1 135 ? -10.07 -5.789 -19.688 1 82.56 135 PRO B C 1
ATOM 3256 O O . PRO B 1 135 ? -9.969 -6.543 -20.656 1 82.56 135 PRO B O 1
ATOM 3259 N N . ARG B 1 136 ? -9.133 -5.023 -19.141 1 78.69 136 ARG B N 1
ATOM 3260 C CA . ARG B 1 136 ? -7.855 -4.98 -19.859 1 78.69 136 ARG B CA 1
ATOM 3261 C C . ARG B 1 136 ? -6.891 -6.027 -19.312 1 78.69 136 ARG B C 1
ATOM 3263 O O . ARG B 1 136 ? -5.703 -6.02 -19.656 1 78.69 136 ARG B O 1
ATOM 3270 N N . ARG B 1 137 ? -7.359 -6.77 -18.422 1 80.56 137 ARG B N 1
ATOM 3271 C CA . ARG B 1 137 ? -6.645 -7.91 -17.859 1 80.56 137 ARG B CA 1
ATOM 3272 C C . ARG B 1 137 ? -5.371 -7.465 -17.156 1 80.56 137 ARG B C 1
ATOM 3274 O O . ARG B 1 137 ? -4.344 -8.141 -17.219 1 80.56 137 ARG B O 1
ATOM 3281 N N . GLU B 1 138 ? -5.457 -6.285 -16.562 1 85.19 138 GLU B N 1
ATOM 3282 C CA . GLU B 1 138 ? -4.355 -5.852 -15.703 1 85.19 138 GLU B CA 1
ATOM 3283 C C . GLU B 1 138 ? -4.23 -6.734 -14.469 1 85.19 138 GLU B C 1
ATOM 3285 O O . GLU B 1 138 ? -3.162 -6.809 -13.859 1 85.19 138 GLU B O 1
ATOM 3290 N N . ALA B 1 139 ? -5.312 -7.367 -14.117 1 93.12 139 ALA B N 1
ATOM 3291 C CA . ALA B 1 139 ? -5.406 -8.391 -13.078 1 93.12 139 ALA B CA 1
ATOM 3292 C C . ALA B 1 139 ? -6.457 -9.438 -13.438 1 93.12 139 ALA B C 1
ATOM 3294 O O . ALA B 1 139 ? -7.383 -9.164 -14.203 1 93.12 139 ALA B O 1
ATOM 3295 N N . ASP B 1 140 ? -6.262 -10.648 -12.953 1 93.06 140 ASP B N 1
ATOM 3296 C CA . ASP B 1 140 ? -7.238 -11.711 -13.172 1 93.06 140 ASP B CA 1
ATOM 3297 C C . ASP B 1 140 ? -8.406 -11.602 -12.188 1 93.06 140 ASP B C 1
ATOM 3299 O O . ASP B 1 140 ? -9.555 -11.852 -12.555 1 93.06 140 ASP B O 1
ATOM 3303 N N . ILE B 1 141 ? -8.102 -11.297 -10.961 1 96.75 141 ILE B N 1
ATOM 3304 C CA . ILE B 1 141 ? -9.086 -11.164 -9.898 1 96.75 141 ILE B CA 1
ATOM 3305 C C . ILE B 1 141 ? -8.828 -9.875 -9.109 1 96.75 141 ILE B C 1
ATOM 3307 O O . ILE B 1 141 ? -7.684 -9.555 -8.797 1 96.75 141 ILE B O 1
ATOM 3311 N N . ALA B 1 142 ? -9.906 -9.141 -8.836 1 97.88 142 ALA B N 1
ATOM 3312 C CA . ALA B 1 142 ? -9.789 -7.93 -8.023 1 97.88 142 ALA B CA 1
ATOM 3313 C C . ALA B 1 142 ? -10.742 -7.98 -6.828 1 97.88 142 ALA B C 1
ATOM 3315 O O . ALA B 1 142 ? -11.852 -8.508 -6.934 1 97.88 142 ALA B O 1
ATOM 3316 N N . PHE B 1 143 ? -10.32 -7.5 -5.68 1 97.5 143 PHE B N 1
ATOM 3317 C CA . PHE B 1 143 ? -11.109 -7.336 -4.465 1 97.5 143 PHE B CA 1
ATOM 3318 C C . PHE B 1 143 ? -11.227 -5.867 -4.09 1 97.5 143 PHE B C 1
ATOM 3320 O O . PHE B 1 143 ? -10.227 -5.207 -3.816 1 97.5 143 PHE B O 1
ATOM 3327 N N . ARG B 1 144 ? -12.484 -5.387 -4.086 1 96.31 144 ARG B N 1
ATOM 3328 C CA . ARG B 1 144 ? -12.711 -3.973 -3.803 1 96.31 144 ARG B CA 1
ATOM 3329 C C . ARG B 1 144 ? -14 -3.777 -3.01 1 96.31 144 ARG B C 1
ATOM 3331 O O . ARG B 1 144 ? -14.852 -4.668 -2.967 1 96.31 144 ARG B O 1
ATOM 3338 N N . ILE B 1 145 ? -14.102 -2.635 -2.357 1 93.88 145 ILE B N 1
ATOM 3339 C CA . ILE B 1 145 ? -15.281 -2.328 -1.548 1 93.88 145 ILE B CA 1
ATOM 3340 C C . ILE B 1 145 ? -16.344 -1.65 -2.412 1 93.88 145 ILE B C 1
ATOM 3342 O O . ILE B 1 145 ? -17.125 -0.843 -1.918 1 93.88 145 ILE B O 1
ATOM 3346 N N . LYS B 1 146 ? -16.297 -1.826 -3.635 1 91.81 146 LYS B N 1
ATOM 3347 C CA . LYS B 1 146 ? -17.281 -1.378 -4.605 1 91.81 146 LYS B CA 1
ATOM 3348 C C . LYS B 1 146 ? -17.578 -2.467 -5.633 1 91.81 146 LYS B C 1
ATOM 3350 O O . LYS B 1 146 ? -16.672 -3.188 -6.059 1 91.81 146 LYS B O 1
ATOM 3355 N N . ARG B 1 147 ? -18.766 -2.473 -6.094 1 93.75 147 ARG B N 1
ATOM 3356 C CA . ARG B 1 147 ? -19.172 -3.424 -7.121 1 93.75 147 ARG B CA 1
ATOM 3357 C C . ARG B 1 147 ? -18.516 -3.1 -8.461 1 93.75 147 ARG B C 1
ATOM 3359 O O . ARG B 1 147 ? -18.328 -1.93 -8.797 1 93.75 147 ARG B O 1
ATOM 3366 N N . PHE B 1 148 ? -18.188 -4.16 -9.195 1 94.56 148 PHE B N 1
ATOM 3367 C CA . PHE B 1 148 ? -17.672 -3.973 -10.547 1 94.56 148 PHE B CA 1
ATOM 3368 C C . PHE B 1 148 ? -18.812 -3.848 -11.547 1 94.56 148 PHE B C 1
ATOM 3370 O O . PHE B 1 148 ? -19.641 -4.762 -11.68 1 94.56 148 PHE B O 1
ATOM 3377 N N . ASP B 1 149 ? -18.781 -2.814 -12.352 1 93.19 149 ASP B N 1
ATOM 3378 C CA . ASP B 1 149 ? -19.953 -2.539 -13.172 1 93.19 149 ASP B CA 1
ATOM 3379 C C . ASP B 1 149 ? -19.656 -2.766 -14.648 1 93.19 149 ASP B C 1
ATOM 3381 O O . ASP B 1 149 ? -20.562 -2.709 -15.492 1 93.19 149 ASP B O 1
ATOM 3385 N N . GLU B 1 150 ? -18.453 -3.002 -14.914 1 92.81 150 GLU B N 1
ATOM 3386 C CA . GLU B 1 150 ? -18.125 -3.271 -16.312 1 92.81 150 GLU B CA 1
ATOM 3387 C C . GLU B 1 150 ? -18.812 -4.539 -16.812 1 92.81 150 GLU B C 1
ATOM 3389 O O . GLU B 1 150 ? -18.812 -5.562 -16.125 1 92.81 150 GLU B O 1
ATOM 3394 N N . PRO B 1 151 ? -19.375 -4.516 -18.016 1 90.81 151 PRO B N 1
ATOM 3395 C CA . PRO B 1 151 ? -20.125 -5.664 -18.531 1 90.81 151 PRO B CA 1
ATOM 3396 C C . PRO B 1 151 ? -19.266 -6.918 -18.672 1 90.81 151 PRO B C 1
ATOM 3398 O O . PRO B 1 151 ? -19.781 -8.039 -18.562 1 90.81 151 PRO B O 1
ATOM 3401 N N . GLU B 1 152 ? -18.031 -6.73 -18.859 1 91.31 152 GLU B N 1
ATOM 3402 C CA . GLU B 1 152 ? -17.141 -7.855 -19.078 1 91.31 152 GLU B CA 1
ATOM 3403 C C . GLU B 1 152 ? -16.703 -8.484 -17.75 1 91.31 152 GLU B C 1
ATOM 3405 O O . GLU B 1 152 ? -16.031 -9.516 -17.734 1 91.31 152 GLU B O 1
ATOM 3410 N N . VAL B 1 153 ? -17.156 -7.879 -16.703 1 95.06 153 VAL B N 1
ATOM 3411 C CA . VAL B 1 153 ? -16.656 -8.297 -15.391 1 95.06 153 VAL B CA 1
ATOM 3412 C C . VAL B 1 153 ? -17.781 -8.961 -14.602 1 95.06 153 VAL B C 1
ATOM 3414 O O . VAL B 1 153 ? -18.891 -8.414 -14.492 1 95.06 153 VAL B O 1
ATOM 3417 N N . ILE B 1 154 ? -17.531 -10.148 -14.148 1 94.06 154 ILE B N 1
ATOM 3418 C CA . ILE B 1 154 ? -18.391 -10.773 -13.164 1 94.06 154 ILE B CA 1
ATOM 3419 C C . ILE B 1 154 ? -18.078 -10.242 -11.773 1 94.06 154 ILE B C 1
ATOM 3421 O O . ILE B 1 154 ? -16.906 -10.25 -11.352 1 94.06 154 ILE B O 1
ATOM 3425 N N . SER B 1 155 ? -19.047 -9.75 -11.141 1 96.56 155 SER B N 1
ATOM 3426 C CA . SER B 1 155 ? -18.906 -9.172 -9.812 1 96.56 155 SER B CA 1
ATOM 3427 C C . SER B 1 155 ? -19.75 -9.922 -8.789 1 96.56 155 SER B C 1
ATOM 3429 O O . SER B 1 155 ? -20.953 -10.125 -8.992 1 96.56 155 SER B O 1
ATOM 3431 N N . ARG B 1 156 ? -19.125 -10.32 -7.633 1 94.62 156 ARG B N 1
ATOM 3432 C CA . ARG B 1 156 ? -19.828 -11.016 -6.559 1 94.62 156 ARG B CA 1
ATOM 3433 C C . ARG B 1 156 ? -19.453 -10.43 -5.199 1 94.62 156 ARG B C 1
ATOM 3435 O O . ARG B 1 156 ? -18.297 -10.109 -4.949 1 94.62 156 ARG B O 1
ATOM 3442 N N . ARG B 1 157 ? -20.484 -10.32 -4.406 1 95.38 157 ARG B N 1
ATOM 3443 C CA . ARG B 1 157 ? -20.188 -9.93 -3.031 1 95.38 157 ARG B CA 1
ATOM 3444 C C . ARG B 1 157 ? -19.516 -11.07 -2.27 1 95.38 157 ARG B C 1
ATOM 3446 O O . ARG B 1 157 ? -20.031 -12.188 -2.236 1 95.38 157 ARG B O 1
ATOM 3453 N N . LEU B 1 158 ? -18.391 -10.812 -1.687 1 96 158 LEU B N 1
ATOM 3454 C CA . LEU B 1 158 ? -17.641 -11.828 -0.97 1 96 158 LEU B CA 1
ATOM 3455 C C . LEU B 1 158 ? -17.984 -11.812 0.516 1 96 158 LEU B C 1
ATOM 3457 O O . LEU B 1 158 ? -18.297 -12.859 1.095 1 96 158 LEU B O 1
ATOM 3461 N N . LEU B 1 159 ? -17.906 -10.664 1.133 1 96.25 159 LEU B N 1
ATOM 3462 C CA . LEU B 1 159 ? -18.188 -10.539 2.561 1 96.25 159 LEU B CA 1
ATOM 3463 C C . LEU B 1 159 ? -18.438 -9.086 2.941 1 96.25 159 LEU B C 1
ATOM 3465 O O . LEU B 1 159 ? -18.219 -8.18 2.137 1 96.25 159 LEU B O 1
ATOM 3469 N N . THR B 1 160 ? -18.984 -8.891 4.148 1 96.31 160 THR B N 1
ATOM 3470 C CA . THR B 1 160 ? -19.156 -7.574 4.754 1 96.31 160 THR B CA 1
ATOM 3471 C C . THR B 1 160 ? -18.172 -7.383 5.91 1 96.31 160 THR B C 1
ATOM 3473 O O . THR B 1 160 ? -18.047 -8.25 6.77 1 96.31 160 THR B O 1
ATOM 3476 N N . ILE B 1 161 ? -17.484 -6.277 5.828 1 96.69 161 ILE B N 1
ATOM 3477 C CA . ILE B 1 161 ? -16.5 -5.961 6.863 1 96.69 161 ILE B CA 1
ATOM 3478 C C . ILE B 1 161 ? -17.031 -4.848 7.758 1 96.69 161 ILE B C 1
ATOM 3480 O O . ILE B 1 161 ? -17.422 -3.779 7.273 1 96.69 161 ILE B O 1
ATOM 3484 N N . ASP B 1 162 ? -17.047 -5.102 9.055 1 96.62 162 ASP B N 1
ATOM 3485 C CA . ASP B 1 162 ? -17.406 -4.07 10.023 1 96.62 162 ASP B CA 1
ATOM 3486 C C . ASP B 1 162 ? -16.219 -3.156 10.32 1 96.62 162 ASP B C 1
ATOM 3488 O O . ASP B 1 162 ? -15.062 -3.576 10.219 1 96.62 162 ASP B O 1
ATOM 3492 N N . TYR B 1 163 ? -16.547 -1.899 10.617 1 97.06 163 TYR B N 1
ATOM 3493 C CA . TYR B 1 163 ? -15.562 -0.894 11.008 1 97.06 163 TYR B CA 1
ATOM 3494 C C . TYR B 1 163 ? -15.859 -0.364 12.406 1 97.06 163 TYR B C 1
ATOM 3496 O O . TYR B 1 163 ? -16.984 -0.478 12.898 1 97.06 163 TYR B O 1
ATOM 3504 N N . ALA B 1 164 ? -14.867 0.206 13.031 1 97.62 164 ALA B N 1
ATOM 3505 C CA . ALA B 1 164 ? -15.016 0.829 14.344 1 97.62 164 ALA B CA 1
ATOM 3506 C C . ALA B 1 164 ? -14 1.946 14.539 1 97.62 164 ALA B C 1
ATOM 3508 O O . ALA B 1 164 ? -13.031 2.053 13.781 1 97.62 164 ALA B O 1
ATOM 3509 N N . LEU B 1 165 ? -14.289 2.812 15.461 1 97.88 165 LEU B N 1
ATOM 3510 C CA . LEU B 1 165 ? -13.336 3.832 15.891 1 97.88 165 LEU B CA 1
ATOM 3511 C C . LEU B 1 165 ? -12.312 3.248 16.859 1 97.88 165 LEU B C 1
ATOM 3513 O O . LEU B 1 165 ? -12.68 2.615 17.844 1 97.88 165 LEU B O 1
ATOM 3517 N N . TYR B 1 166 ? -11.055 3.469 16.578 1 98.25 166 TYR B N 1
ATOM 3518 C CA . TYR B 1 166 ? -9.992 2.938 17.422 1 98.25 166 TYR B CA 1
ATOM 3519 C C . TYR B 1 166 ? -9.125 4.059 17.969 1 98.25 166 TYR B C 1
ATOM 3521 O O . TYR B 1 166 ? -8.977 5.109 17.344 1 98.25 166 TYR B O 1
ATOM 3529 N N . GLY B 1 167 ? -8.602 3.861 19.109 1 97.5 167 GLY B N 1
ATOM 3530 C CA . GLY B 1 167 ? -7.574 4.645 19.781 1 97.5 167 GLY B CA 1
ATOM 3531 C C . GLY B 1 167 ? -6.68 3.812 20.672 1 97.5 167 GLY B C 1
ATOM 3532 O O . GLY B 1 167 ? -6.883 2.604 20.812 1 97.5 167 GLY B O 1
ATOM 3533 N N . PRO B 1 168 ? -5.594 4.484 21.172 1 95.69 168 PRO B N 1
ATOM 3534 C CA . PRO B 1 168 ? -4.754 3.738 22.109 1 95.69 168 PRO B CA 1
ATOM 3535 C C . PRO B 1 168 ? -5.539 3.207 23.312 1 95.69 168 PRO B C 1
ATOM 3537 O O . PRO B 1 168 ? -6.492 3.846 23.766 1 95.69 168 PRO B O 1
ATOM 3540 N N . VAL B 1 169 ? -5.141 2.037 23.781 1 94.81 169 VAL B N 1
ATOM 3541 C CA . VAL B 1 169 ? -5.762 1.439 24.969 1 94.81 169 VAL B CA 1
ATOM 3542 C C . VAL B 1 169 ? -5.652 2.398 26.156 1 94.81 169 VAL B C 1
ATOM 3544 O O . VAL B 1 169 ? -4.613 3.025 26.359 1 94.81 169 VAL B O 1
ATOM 3547 N N . GLY B 1 170 ? -6.738 2.57 26.859 1 91.38 170 GLY B N 1
ATOM 3548 C CA . GLY B 1 170 ? -6.715 3.328 28.094 1 91.38 170 GLY B CA 1
ATOM 3549 C C . GLY B 1 170 ? -7.102 4.785 27.906 1 91.38 170 GLY B C 1
ATOM 3550 O O . GLY B 1 170 ? -7.145 5.547 28.875 1 91.38 170 GLY B O 1
ATOM 3551 N N . GLN B 1 171 ? -7.348 5.203 26.766 1 90.38 171 GLN B N 1
ATOM 3552 C CA . GLN B 1 171 ? -7.777 6.578 26.531 1 90.38 171 GLN B CA 1
ATOM 3553 C C . GLN B 1 171 ? -9.273 6.734 26.781 1 90.38 171 GLN B C 1
ATOM 3555 O O . GLN B 1 171 ? -10.031 5.762 26.719 1 90.38 171 GLN B O 1
ATOM 3560 N N . ASP B 1 172 ? -9.617 7.934 27.062 1 89.56 172 ASP B N 1
ATOM 3561 C CA . ASP B 1 172 ? -11.039 8.242 27.156 1 89.56 172 ASP B CA 1
ATOM 3562 C C . ASP B 1 172 ? -11.688 8.297 25.781 1 89.56 172 ASP B C 1
ATOM 3564 O O . ASP B 1 172 ? -11.086 8.797 24.828 1 89.56 172 ASP B O 1
ATOM 3568 N N . ALA B 1 173 ? -12.875 7.82 25.766 1 90.12 173 ALA B N 1
ATOM 3569 C CA . ALA B 1 173 ? -13.617 7.914 24.516 1 90.12 173 ALA B CA 1
ATOM 3570 C C . ALA B 1 173 ? -13.984 9.359 24.203 1 90.12 173 ALA B C 1
ATOM 3572 O O . ALA B 1 173 ? -14.312 10.133 25.094 1 90.12 173 ALA B O 1
ATOM 3573 N N . PRO B 1 174 ? -13.898 9.664 22.922 1 93.62 174 PRO B N 1
ATOM 3574 C CA . PRO B 1 174 ? -14.406 10.992 22.562 1 93.62 174 PRO B CA 1
ATOM 3575 C C . PRO B 1 174 ? -15.898 11.148 22.844 1 93.62 174 PRO B C 1
ATOM 3577 O O . PRO B 1 174 ? -16.625 10.156 22.875 1 93.62 174 PRO B O 1
ATOM 3580 N N . ILE B 1 175 ? -16.25 12.344 23.016 1 91.06 175 ILE B N 1
ATOM 3581 C CA . ILE B 1 175 ? -17.656 12.648 23.234 1 91.06 175 ILE B CA 1
ATOM 3582 C C . ILE B 1 175 ? -18.344 12.875 21.875 1 91.06 175 ILE B C 1
ATOM 3584 O O . ILE B 1 175 ? -18 13.805 21.156 1 91.06 175 ILE B O 1
ATOM 3588 N N . SER B 1 176 ? -19.328 12.047 21.641 1 92.94 176 SER B N 1
ATOM 3589 C CA . SER B 1 176 ? -20.078 12.156 20.391 1 92.94 176 SER B CA 1
ATOM 3590 C C . SER B 1 176 ? -20.75 13.523 20.266 1 92.94 176 SER B C 1
ATOM 3592 O O . SER B 1 176 ? -21.25 14.07 21.25 1 92.94 176 SER B O 1
ATOM 3594 N N . GLY B 1 177 ? -20.797 14.039 19.078 1 91.69 177 GLY B N 1
ATOM 3595 C CA . GLY B 1 177 ? -21.484 15.289 18.797 1 91.69 177 GLY B CA 1
ATOM 3596 C C . GLY B 1 177 ? -20.609 16.516 19.031 1 91.69 177 GLY B C 1
ATOM 3597 O O . GLY B 1 177 ? -21.047 17.641 18.812 1 91.69 177 GLY B O 1
ATOM 3598 N N . ASP B 1 178 ? -19.516 16.516 19.453 1 92.06 178 ASP B N 1
ATOM 3599 C CA . ASP B 1 178 ? -18.625 17.656 19.688 1 92.06 178 ASP B CA 1
ATOM 3600 C C . ASP B 1 178 ? -17.25 17.406 19.062 1 92.06 178 ASP B C 1
ATOM 3602 O O . ASP B 1 178 ? -17.078 17.5 17.844 1 92.06 178 ASP B O 1
ATOM 3606 N N . GLY B 1 179 ? -16.359 16.594 19.844 1 92.75 179 GLY B N 1
ATOM 3607 C CA . GLY B 1 179 ? -15.039 16.219 19.344 1 92.75 179 GLY B CA 1
ATOM 3608 C C . GLY B 1 179 ? -13.969 17.25 19.625 1 92.75 179 GLY B C 1
ATOM 3609 O O . GLY B 1 179 ? -12.852 17.141 19.125 1 92.75 179 GLY B O 1
ATOM 3610 N N . THR B 1 180 ? -14.336 18.312 20.344 1 93.56 180 THR B N 1
ATOM 3611 C CA . THR B 1 180 ? -13.344 19.328 20.703 1 93.56 180 THR B CA 1
ATOM 3612 C C . THR B 1 180 ? -12.172 18.688 21.438 1 93.56 180 THR B C 1
ATOM 3614 O O . THR B 1 180 ? -12.375 17.906 22.375 1 93.56 180 THR B O 1
ATOM 3617 N N . GLY B 1 181 ? -11.023 18.984 20.969 1 91.81 181 GLY B N 1
ATOM 3618 C CA . GLY B 1 181 ? -9.836 18.453 21.609 1 91.81 181 GLY B CA 1
ATOM 3619 C C . GLY B 1 181 ? -9.445 17.078 21.109 1 91.81 181 GLY B C 1
ATOM 3620 O O . GLY B 1 181 ? -8.391 16.547 21.469 1 91.81 181 GLY B O 1
ATOM 3621 N N . VAL B 1 182 ? -10.258 16.5 20.266 1 94.75 182 VAL B N 1
ATOM 3622 C CA . VAL B 1 182 ? -10 15.18 19.703 1 94.75 182 VAL B CA 1
ATOM 3623 C C . VAL B 1 182 ? -9.211 15.305 18.406 1 94.75 182 VAL B C 1
ATOM 3625 O O . VAL B 1 182 ? -9.508 16.172 17.578 1 94.75 182 VAL B O 1
ATOM 3628 N N . ARG B 1 183 ? -8.195 14.461 18.297 1 95.69 183 ARG B N 1
ATOM 3629 C CA . ARG B 1 183 ? -7.414 14.383 17.062 1 95.69 183 ARG B CA 1
ATOM 3630 C C . ARG B 1 183 ? -7.77 13.133 16.266 1 95.69 183 ARG B C 1
ATOM 3632 O O . ARG B 1 183 ? -8.008 12.07 16.844 1 95.69 183 ARG B O 1
ATOM 3639 N N . LEU B 1 184 ? -7.75 13.359 14.891 1 95.94 184 LEU B N 1
ATOM 3640 C CA . LEU B 1 184 ? -8.195 12.266 14.031 1 95.94 184 LEU B CA 1
ATOM 3641 C C . LEU B 1 184 ? -7.117 11.906 13.016 1 95.94 184 LEU B C 1
ATOM 3643 O O . LEU B 1 184 ? -6.387 12.773 12.539 1 95.94 184 LEU B O 1
ATOM 3647 N N . VAL B 1 185 ? -7.004 10.625 12.805 1 96.56 185 VAL B N 1
ATOM 3648 C CA . VAL B 1 185 ? -6.344 10.047 11.633 1 96.56 185 VAL B CA 1
ATOM 3649 C C . VAL B 1 185 ? -7.391 9.523 10.656 1 96.56 185 VAL B C 1
ATOM 3651 O O . VAL B 1 185 ? -8.188 8.648 10.992 1 96.56 185 VAL B O 1
ATOM 3654 N N . THR B 1 186 ? -7.418 10.07 9.414 1 93.88 186 THR B N 1
ATOM 3655 C CA . THR B 1 186 ? -8.492 9.711 8.5 1 93.88 186 THR B CA 1
ATOM 3656 C C . THR B 1 186 ? -7.953 9.477 7.094 1 93.88 186 THR B C 1
ATOM 3658 O O . THR B 1 186 ? -6.738 9.461 6.883 1 93.88 186 THR B O 1
ATOM 3661 N N . MET B 1 187 ? -8.805 9.141 6.211 1 88.62 187 MET B N 1
ATOM 3662 C CA . MET B 1 187 ? -8.445 8.852 4.828 1 88.62 187 MET B CA 1
ATOM 3663 C C . MET B 1 187 ? -7.922 10.102 4.125 1 88.62 187 MET B C 1
ATOM 3665 O O . MET B 1 187 ? -8.273 11.219 4.5 1 88.62 187 MET B O 1
ATOM 3669 N N . ASP B 1 188 ? -7.094 9.812 3.17 1 81.44 188 ASP B N 1
ATOM 3670 C CA . ASP B 1 188 ? -6.543 10.938 2.414 1 81.44 188 ASP B CA 1
ATOM 3671 C C . ASP B 1 188 ? -7.645 11.703 1.694 1 81.44 188 ASP B C 1
ATOM 3673 O O . ASP B 1 188 ? -8.797 11.266 1.653 1 81.44 188 ASP B O 1
ATOM 3677 N N . ALA B 1 189 ? -7.27 12.781 1.071 1 70.69 189 ALA B N 1
ATOM 3678 C CA . ALA B 1 189 ? -8.242 13.711 0.506 1 70.69 189 ALA B CA 1
ATOM 3679 C C . ALA B 1 189 ? -9.031 13.055 -0.626 1 70.69 189 ALA B C 1
ATOM 3681 O O . ALA B 1 189 ? -10.227 13.312 -0.786 1 70.69 189 ALA B O 1
ATOM 3682 N N . ALA B 1 190 ? -8.383 12.188 -1.353 1 69.06 190 ALA B N 1
ATOM 3683 C CA . ALA B 1 190 ? -9.031 11.516 -2.473 1 69.06 190 ALA B CA 1
ATOM 3684 C C . ALA B 1 190 ? -10.148 10.594 -1.983 1 69.06 190 ALA B C 1
ATOM 3686 O O . ALA B 1 190 ? -11.078 10.281 -2.73 1 69.06 190 ALA B O 1
ATOM 3687 N N . PHE B 1 191 ? -10.109 10.32 -0.71 1 72.19 191 PHE B N 1
ATOM 3688 C CA . PHE B 1 191 ? -11.07 9.383 -0.141 1 72.19 191 PHE B CA 1
ATOM 3689 C C . PHE B 1 191 ? -11.93 10.062 0.922 1 72.19 191 PHE B C 1
ATOM 3691 O O . PHE B 1 191 ? -12.445 9.406 1.827 1 72.19 191 PHE B O 1
ATOM 3698 N N . SER B 1 192 ? -12.047 11.383 0.801 1 72.88 192 SER B N 1
ATOM 3699 C CA . SER B 1 192 ? -12.766 12.148 1.815 1 72.88 192 SER B CA 1
ATOM 3700 C C . SER B 1 192 ? -14.258 11.867 1.766 1 72.88 192 SER B C 1
ATOM 3702 O O . SER B 1 192 ? -14.984 12.148 2.725 1 72.88 192 SER B O 1
ATOM 3704 N N . ALA B 1 193 ? -14.688 11.242 0.711 1 73.5 193 ALA B N 1
ATOM 3705 C CA . ALA B 1 193 ? -16.109 10.953 0.564 1 73.5 193 ALA B CA 1
ATOM 3706 C C . ALA B 1 193 ? -16.438 9.539 1.023 1 73.5 193 ALA B C 1
ATOM 3708 O O . ALA B 1 193 ? -17.594 9.094 0.928 1 73.5 193 ALA B O 1
ATOM 3709 N N . MET B 1 194 ? -15.477 8.938 1.575 1 83.94 194 MET B N 1
ATOM 3710 C CA . MET B 1 194 ? -15.711 7.598 2.098 1 83.94 194 MET B CA 1
ATOM 3711 C C . MET B 1 194 ? -16.703 7.629 3.26 1 83.94 194 MET B C 1
ATOM 3713 O O . MET B 1 194 ? -16.688 8.57 4.059 1 83.94 194 MET B O 1
ATOM 3717 N N . PRO B 1 195 ? -17.531 6.602 3.439 1 86.19 195 PRO B N 1
ATOM 3718 C CA . PRO B 1 195 ? -18.562 6.566 4.473 1 86.19 195 PRO B CA 1
ATOM 3719 C C . PRO B 1 195 ? -18.016 6.812 5.875 1 86.19 195 PRO B C 1
ATOM 3721 O O . PRO B 1 195 ? -18.656 7.484 6.688 1 86.19 195 PRO B O 1
ATOM 3724 N N . ASP B 1 196 ? -16.828 6.336 6.133 1 90.19 196 ASP B N 1
ATOM 3725 C CA . ASP B 1 196 ? -16.281 6.496 7.473 1 90.19 196 ASP B CA 1
ATOM 3726 C C . ASP B 1 196 ? -15.828 7.938 7.715 1 90.19 196 ASP B C 1
ATOM 3728 O O . ASP B 1 196 ? -15.977 8.461 8.82 1 90.19 196 ASP B O 1
ATOM 3732 N N . ALA B 1 197 ? -15.32 8.531 6.695 1 86.94 197 ALA B N 1
ATOM 3733 C CA . ALA B 1 197 ? -14.914 9.93 6.824 1 86.94 197 ALA B CA 1
ATOM 3734 C C . ALA B 1 197 ? -16.125 10.828 7.078 1 86.94 197 ALA B C 1
ATOM 3736 O O . ALA B 1 197 ? -16.078 11.719 7.934 1 86.94 197 ALA B O 1
ATOM 3737 N N . ILE B 1 198 ? -17.219 10.57 6.387 1 87.81 198 ILE B N 1
ATOM 3738 C CA . ILE B 1 198 ? -18.469 11.305 6.566 1 87.81 198 ILE B CA 1
ATOM 3739 C C . ILE B 1 198 ? -19 11.055 7.973 1 87.81 198 ILE B C 1
ATOM 3741 O O . ILE B 1 198 ? -19.406 11.992 8.672 1 87.81 198 ILE B O 1
ATOM 3745 N N . TRP B 1 199 ? -19.031 9.82 8.336 1 93.69 199 TRP B N 1
ATOM 3746 C CA . TRP B 1 199 ? -19.484 9.422 9.664 1 93.69 199 TRP B CA 1
ATOM 3747 C C . TRP B 1 199 ? -18.688 10.125 10.758 1 93.69 199 TRP B C 1
ATOM 3749 O O . TRP B 1 199 ? -19.25 10.648 11.711 1 93.69 199 TRP B O 1
ATOM 3759 N N . LEU B 1 200 ? -17.375 10.258 10.594 1 92.5 200 LEU B N 1
ATOM 3760 C CA . LEU B 1 200 ? -16.5 10.883 11.578 1 92.5 200 LEU B CA 1
ATOM 3761 C C . LEU B 1 200 ? -16.828 12.367 11.727 1 92.5 200 LEU B C 1
ATOM 3763 O O . LEU B 1 200 ? -16.875 12.883 12.852 1 92.5 200 LEU B O 1
ATOM 3767 N N . ARG B 1 201 ? -17.031 12.977 10.617 1 89.12 201 ARG B N 1
ATOM 3768 C CA . ARG B 1 201 ? -17.328 14.398 10.648 1 89.12 201 ARG B CA 1
ATOM 3769 C C . ARG B 1 201 ? -18.672 14.664 11.344 1 89.12 201 ARG B C 1
ATOM 3771 O O . ARG B 1 201 ? -18.828 15.68 12.023 1 89.12 201 ARG B O 1
ATOM 3778 N N . ARG B 1 202 ? -19.562 13.75 11.102 1 92.75 202 ARG B N 1
ATOM 3779 C CA . ARG B 1 202 ? -20.875 13.883 11.742 1 92.75 202 ARG B CA 1
ATOM 3780 C C . ARG B 1 202 ? -20.766 13.625 13.242 1 92.75 202 ARG B C 1
ATOM 3782 O O . ARG B 1 202 ? -21.328 14.375 14.047 1 92.75 202 ARG B O 1
ATOM 3789 N N . MET B 1 203 ? -20.016 12.617 13.664 1 95.12 203 MET B N 1
ATOM 3790 C CA . MET B 1 203 ? -19.938 12.188 15.055 1 95.12 203 MET B CA 1
ATOM 3791 C C . MET B 1 203 ? -19.047 13.117 15.867 1 95.12 203 MET B C 1
ATOM 3793 O O . MET B 1 203 ? -19.266 13.312 17.062 1 95.12 203 MET B O 1
ATOM 3797 N N . LEU B 1 204 ? -18.016 13.641 15.203 1 95.94 204 LEU B N 1
ATOM 3798 C CA . LEU B 1 204 ? -17.031 14.484 15.867 1 95.94 204 LEU B CA 1
ATOM 3799 C C . LEU B 1 204 ? -16.75 15.734 15.047 1 95.94 204 LEU B C 1
ATOM 3801 O O . LEU B 1 204 ? -15.617 15.945 14.586 1 95.94 204 LEU B O 1
ATOM 3805 N N . PRO B 1 205 ? -17.719 16.625 14.93 1 93.44 205 PRO B N 1
ATOM 3806 C CA . PRO B 1 205 ? -17.656 17.75 14 1 93.44 205 PRO B CA 1
ATOM 3807 C C . PRO B 1 205 ? -16.547 18.734 14.344 1 93.44 205 PRO B C 1
ATOM 3809 O O . PRO B 1 205 ? -16.047 19.438 13.469 1 93.44 205 PRO B O 1
ATOM 3812 N N . ASN B 1 206 ? -16.094 18.781 15.633 1 93.94 206 ASN B N 1
ATOM 3813 C CA . ASN B 1 206 ? -15.102 19.766 16.031 1 93.94 206 ASN B CA 1
ATOM 3814 C C . ASN B 1 206 ? -13.727 19.125 16.234 1 93.94 206 ASN B C 1
ATOM 3816 O O . ASN B 1 206 ? -12.812 19.766 16.766 1 93.94 206 ASN B O 1
ATOM 3820 N N . ALA B 1 207 ? -13.617 17.906 15.82 1 94.25 207 ALA B N 1
ATOM 3821 C CA . ALA B 1 207 ? -12.328 17.219 15.922 1 94.25 207 ALA B CA 1
ATOM 3822 C C . ALA B 1 207 ? -11.328 17.797 14.914 1 94.25 207 ALA B C 1
ATOM 3824 O O . ALA B 1 207 ? -11.727 18.328 13.875 1 94.25 207 ALA B O 1
ATOM 3825 N N . GLN B 1 208 ? -10.125 17.672 15.281 1 92.44 208 GLN B N 1
ATOM 3826 C CA . GLN B 1 208 ? -9.047 18.125 14.406 1 92.44 208 GLN B CA 1
ATOM 3827 C C . GLN B 1 208 ? -8.445 16.953 13.625 1 92.44 208 GLN B C 1
ATOM 3829 O O . GLN B 1 208 ? -8.047 15.953 14.219 1 92.44 208 GLN B O 1
ATOM 3834 N N . VAL B 1 209 ? -8.344 17.141 12.32 1 91.69 209 VAL B N 1
ATOM 3835 C CA . VAL B 1 209 ? -7.641 16.141 11.523 1 91.69 209 VAL B CA 1
ATOM 3836 C C . VAL B 1 209 ? -6.133 16.375 11.609 1 91.69 209 VAL B C 1
ATOM 3838 O O . VAL B 1 209 ? -5.625 17.375 11.109 1 91.69 209 VAL B O 1
ATOM 3841 N N . ALA B 1 210 ? -5.449 15.43 12.188 1 94.44 210 ALA B N 1
ATOM 3842 C CA . ALA B 1 210 ? -3.998 15.531 12.344 1 94.44 210 ALA B CA 1
ATOM 3843 C C . ALA B 1 210 ? -3.273 14.844 11.188 1 94.44 210 ALA B C 1
ATOM 3845 O O . ALA B 1 210 ? -2.211 15.297 10.758 1 94.44 210 ALA B O 1
ATOM 3846 N N . PHE B 1 211 ? -3.885 13.711 10.742 1 96.19 211 PHE B N 1
ATOM 3847 C CA . PHE B 1 211 ? -3.248 12.914 9.695 1 96.19 211 PHE B CA 1
ATOM 3848 C C . PHE B 1 211 ? -4.273 12.43 8.68 1 96.19 211 PHE B C 1
ATOM 3850 O O . PHE B 1 211 ? -5.418 12.141 9.031 1 96.19 211 PHE B O 1
ATOM 3857 N N . ARG B 1 212 ? -3.744 12.344 7.457 1 94.62 212 ARG B N 1
ATOM 3858 C CA . ARG B 1 212 ? -4.453 11.641 6.391 1 94.62 212 ARG B CA 1
ATOM 3859 C C . ARG B 1 212 ? -3.564 10.594 5.742 1 94.62 212 ARG B C 1
ATOM 3861 O O . ARG B 1 212 ? -2.352 10.781 5.629 1 94.62 212 ARG B O 1
ATOM 3868 N N . SER B 1 213 ? -4.195 9.469 5.383 1 95.88 213 SER B N 1
ATOM 3869 C CA . SER B 1 213 ? -3.451 8.445 4.66 1 95.88 213 SER B CA 1
ATOM 3870 C C . SER B 1 213 ? -4.387 7.57 3.826 1 95.88 213 SER B C 1
ATOM 3872 O O . SER B 1 213 ? -5.535 7.34 4.207 1 95.88 213 SER B O 1
ATOM 3874 N N . ASN B 1 214 ? -3.855 7.082 2.727 1 92.81 214 ASN B N 1
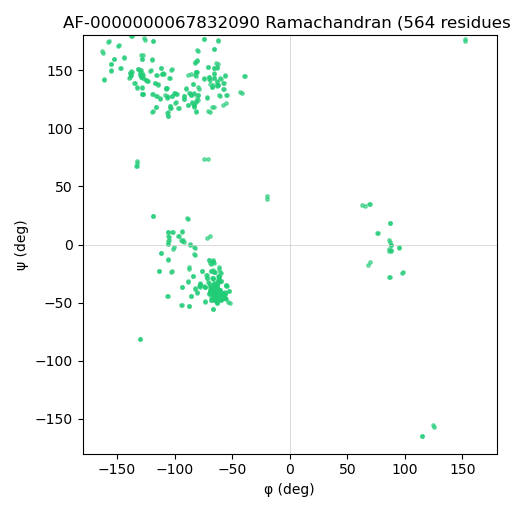ATOM 3875 C CA . ASN B 1 214 ? -4.59 6.129 1.896 1 92.81 214 ASN B CA 1
ATOM 3876 C C . ASN B 1 214 ? -4.387 4.695 2.375 1 92.81 214 ASN B C 1
ATOM 3878 O O . ASN B 1 214 ? -4.906 3.756 1.77 1 92.81 214 ASN B O 1
ATOM 3882 N N . ASN B 1 215 ? -3.648 4.5 3.377 1 95.19 215 ASN B N 1
ATOM 3883 C CA . ASN B 1 215 ? -3.229 3.195 3.879 1 95.19 215 ASN B CA 1
ATOM 3884 C C . ASN B 1 215 ? -3.715 2.959 5.305 1 95.19 215 ASN B C 1
ATOM 3886 O O . ASN B 1 215 ? -3.23 3.598 6.242 1 95.19 215 ASN B O 1
ATOM 3890 N N . ARG B 1 216 ? -4.594 1.971 5.465 1 95.94 216 ARG B N 1
ATOM 3891 C CA . ARG B 1 216 ? -5.215 1.713 6.762 1 95.94 216 ARG B CA 1
ATOM 3892 C C . ARG B 1 216 ? -4.188 1.209 7.77 1 95.94 216 ARG B C 1
ATOM 3894 O O . ARG B 1 216 ? -4.324 1.442 8.969 1 95.94 216 ARG B O 1
ATOM 3901 N N . GLU B 1 217 ? -3.176 0.562 7.32 1 96.44 217 GLU B N 1
ATOM 3902 C CA . GLU B 1 217 ? -2.131 0.106 8.234 1 96.44 217 GLU B CA 1
ATOM 3903 C C . GLU B 1 217 ? -1.332 1.28 8.789 1 96.44 217 GLU B C 1
ATOM 3905 O O . GLU B 1 217 ? -0.938 1.273 9.953 1 96.44 217 GLU B O 1
ATOM 3910 N N . VAL B 1 218 ? -1.06 2.207 7.949 1 96.94 218 VAL B N 1
ATOM 3911 C CA . VAL B 1 218 ? -0.406 3.432 8.398 1 96.94 218 VAL B CA 1
ATOM 3912 C C . VAL B 1 218 ? -1.285 4.141 9.422 1 96.94 218 VAL B C 1
ATOM 3914 O O . VAL B 1 218 ? -0.794 4.602 10.461 1 96.94 218 VAL B O 1
ATOM 3917 N N . GLN B 1 219 ? -2.557 4.191 9.133 1 97.31 219 GLN B N 1
ATOM 3918 C CA . GLN B 1 219 ? -3.488 4.824 10.062 1 97.31 219 GLN B CA 1
ATOM 3919 C C . GLN B 1 219 ? -3.469 4.125 11.422 1 97.31 219 GLN B C 1
ATOM 3921 O O . GLN B 1 219 ? -3.453 4.785 12.461 1 97.31 219 GLN B O 1
ATOM 3926 N N . ALA B 1 220 ? -3.441 2.824 11.398 1 97.88 220 ALA B N 1
ATOM 3927 C CA . ALA B 1 220 ? -3.387 2.059 12.641 1 97.88 220 ALA B CA 1
ATOM 3928 C C . ALA B 1 220 ? -2.113 2.367 13.422 1 97.88 220 ALA B C 1
ATOM 3930 O O . ALA B 1 220 ? -2.15 2.531 14.641 1 97.88 220 ALA B O 1
ATOM 3931 N N . GLU B 1 221 ? -1.014 2.438 12.703 1 97.06 221 GLU B N 1
ATOM 3932 C CA . GLU B 1 221 ? 0.268 2.705 13.352 1 97.06 221 GLU B CA 1
ATOM 3933 C C . GLU B 1 221 ? 0.3 4.105 13.953 1 97.06 221 GLU B C 1
ATOM 3935 O O . GLU B 1 221 ? 0.792 4.297 15.07 1 97.06 221 GLU B O 1
ATOM 3940 N N . LEU B 1 222 ? -0.214 5.051 13.211 1 97.56 222 LEU B N 1
ATOM 3941 C CA . LEU B 1 222 ? -0.312 6.41 13.727 1 97.56 222 LEU B CA 1
ATOM 3942 C C . LEU B 1 222 ? -1.184 6.457 14.977 1 97.56 222 LEU B C 1
ATOM 3944 O O . LEU B 1 222 ? -0.815 7.086 15.977 1 97.56 222 LEU B O 1
ATOM 3948 N N . CYS B 1 223 ? -2.289 5.77 14.906 1 97 223 CYS B N 1
ATOM 3949 C CA . CYS B 1 223 ? -3.207 5.684 16.031 1 97 223 CYS B CA 1
ATOM 3950 C C . CYS B 1 223 ? -2.516 5.082 17.25 1 97 223 CYS B C 1
ATOM 3952 O O . CYS B 1 223 ? -2.588 5.637 18.344 1 97 223 CYS B O 1
ATOM 3954 N N . ARG B 1 224 ? -1.821 4.023 17.047 1 96.06 224 ARG B N 1
ATOM 3955 C CA . ARG B 1 224 ? -1.115 3.316 18.109 1 96.06 224 ARG B CA 1
ATOM 3956 C C . ARG B 1 224 ? -0.092 4.223 18.781 1 96.06 224 ARG B C 1
ATOM 3958 O O . ARG B 1 224 ? 0.15 4.105 19.984 1 96.06 224 ARG B O 1
ATOM 3965 N N . ASN B 1 225 ? 0.438 5.109 18.016 1 95.38 225 ASN B N 1
ATOM 3966 C CA . ASN B 1 225 ? 1.485 5.992 18.531 1 95.38 225 ASN B CA 1
ATOM 3967 C C . ASN B 1 225 ? 0.91 7.305 19.047 1 95.38 225 ASN B C 1
ATOM 3969 O O . ASN B 1 225 ? 1.634 8.289 19.203 1 95.38 225 ASN B O 1
ATOM 3973 N N . GLY B 1 226 ? -0.374 7.348 19.172 1 93.94 226 GLY B N 1
ATOM 3974 C CA . GLY B 1 226 ? -1.016 8.445 19.875 1 93.94 226 GLY B CA 1
ATOM 3975 C C . GLY B 1 226 ? -1.306 9.641 18.984 1 93.94 226 GLY B C 1
ATOM 3976 O O . GLY B 1 226 ? -1.531 10.742 19.484 1 93.94 226 GLY B O 1
ATOM 3977 N N . ALA B 1 227 ? -1.317 9.453 17.719 1 96.25 227 ALA B N 1
ATOM 3978 C CA . ALA B 1 227 ? -1.516 10.562 16.781 1 96.25 227 ALA B CA 1
ATOM 3979 C C . ALA B 1 227 ? -2.982 10.977 16.734 1 96.25 227 ALA B C 1
ATOM 3981 O O . ALA B 1 227 ? -3.305 12.086 16.312 1 96.25 227 ALA B O 1
ATOM 3982 N N . GLY B 1 228 ? -3.875 10.125 17.094 1 96.06 228 GLY B N 1
ATOM 3983 C CA . GLY B 1 228 ? -5.305 10.375 17.047 1 96.06 228 GLY B CA 1
ATOM 3984 C C . GLY B 1 228 ? -6.129 9.117 16.859 1 96.06 228 GLY B C 1
ATOM 3985 O O . GLY B 1 228 ? -5.578 8.023 16.688 1 96.06 228 GLY B O 1
ATOM 3986 N N . PHE B 1 229 ? -7.453 9.297 16.906 1 97.12 229 PHE B N 1
ATOM 3987 C CA . PHE B 1 229 ? -8.383 8.195 16.672 1 97.12 229 PHE B CA 1
ATOM 3988 C C . PHE B 1 229 ? -8.555 7.938 15.188 1 97.12 229 PHE B C 1
ATOM 3990 O O . PHE B 1 229 ? -8.484 8.867 14.375 1 97.12 229 PHE B O 1
ATOM 3997 N N . ALA B 1 230 ? -8.781 6.715 14.828 1 97.19 230 ALA B N 1
ATOM 3998 C CA . ALA B 1 230 ? -8.977 6.332 13.43 1 97.19 230 ALA B CA 1
ATOM 3999 C C . ALA B 1 230 ? -10.102 5.309 13.297 1 97.19 230 ALA B C 1
ATOM 4001 O O . ALA B 1 230 ? -10.289 4.461 14.172 1 97.19 230 ALA B O 1
ATOM 4002 N N . VAL B 1 231 ? -10.875 5.406 12.219 1 97.31 231 VAL B N 1
ATOM 4003 C CA . VAL B 1 231 ? -11.805 4.34 11.859 1 97.31 231 VAL B CA 1
ATOM 4004 C C . VAL B 1 231 ? -11.078 3.277 11.039 1 97.31 231 VAL B C 1
ATOM 4006 O O . VAL B 1 231 ? -10.5 3.582 9.992 1 97.31 231 VAL B O 1
ATOM 4009 N N . LEU B 1 232 ? -11.117 2.053 11.531 1 97.75 232 LEU B N 1
ATOM 4010 C CA . LEU B 1 232 ? -10.406 0.948 10.891 1 97.75 232 LEU B CA 1
ATOM 4011 C C . LEU B 1 232 ? -11.336 -0.246 10.688 1 97.75 232 LEU B C 1
ATOM 4013 O O . LEU B 1 232 ? -12.289 -0.431 11.453 1 97.75 232 LEU B O 1
ATOM 4017 N N . PRO B 1 233 ? -11.055 -1.048 9.594 1 97.25 233 PRO B N 1
ATOM 4018 C CA . PRO B 1 233 ? -11.734 -2.344 9.562 1 97.25 233 PRO B CA 1
ATOM 4019 C C . PRO B 1 233 ? -11.445 -3.193 10.797 1 97.25 233 PRO B C 1
ATOM 4021 O O . PRO B 1 233 ? -10.297 -3.268 11.242 1 97.25 233 PRO B O 1
ATOM 4024 N N . ARG B 1 234 ? -12.438 -3.848 11.297 1 97.38 234 ARG B N 1
ATOM 4025 C CA . ARG B 1 234 ? -12.312 -4.559 12.57 1 97.38 234 ARG B CA 1
ATOM 4026 C C . ARG B 1 234 ? -11.25 -5.648 12.477 1 97.38 234 ARG B C 1
ATOM 4028 O O . ARG B 1 234 ? -10.445 -5.824 13.398 1 97.38 234 ARG B O 1
ATOM 4035 N N . PRO B 1 235 ? -11.133 -6.41 11.344 1 96.69 235 PRO B N 1
ATOM 4036 C CA . PRO B 1 235 ? -10.086 -7.434 11.289 1 96.69 235 PRO B CA 1
ATOM 4037 C C . PRO B 1 235 ? -8.68 -6.852 11.422 1 96.69 235 PRO B C 1
ATOM 4039 O O . PRO B 1 235 ? -7.758 -7.555 11.836 1 96.69 235 PRO B O 1
ATOM 4042 N N . LEU B 1 236 ? -8.508 -5.613 11.094 1 97.06 236 LEU B N 1
ATOM 4043 C CA . LEU B 1 236 ? -7.219 -4.941 11.258 1 97.06 236 LEU B CA 1
ATOM 4044 C C . LEU B 1 236 ? -7.09 -4.344 12.656 1 97.06 236 LEU B C 1
ATOM 4046 O O . LEU B 1 236 ? -6.117 -4.613 13.359 1 97.06 236 LEU B O 1
ATOM 4050 N N . GLY B 1 237 ? -8.062 -3.543 13.07 1 97.81 237 GLY B N 1
ATOM 4051 C CA . GLY B 1 237 ? -8.016 -2.859 14.352 1 97.81 237 GLY B CA 1
ATOM 4052 C C . GLY B 1 237 ? -8.008 -3.809 15.531 1 97.81 237 GLY B C 1
ATOM 4053 O O . GLY B 1 237 ? -7.266 -3.602 16.5 1 97.81 237 GLY B O 1
ATOM 4054 N N . ASP B 1 238 ? -8.781 -4.898 15.484 1 96.75 238 ASP B N 1
ATOM 4055 C CA . ASP B 1 238 ? -8.922 -5.844 16.594 1 96.75 238 ASP B CA 1
ATOM 4056 C C . ASP B 1 238 ? -7.621 -6.605 16.828 1 96.75 238 ASP B C 1
ATOM 4058 O O . ASP B 1 238 ? -7.371 -7.086 17.938 1 96.75 238 ASP B O 1
ATOM 4062 N N . THR B 1 239 ? -6.805 -6.664 15.797 1 92.56 239 THR B N 1
ATOM 4063 C CA . THR B 1 239 ? -5.586 -7.453 15.922 1 92.56 239 THR B CA 1
ATOM 4064 C C . THR B 1 239 ? -4.367 -6.547 16.062 1 92.56 239 THR B C 1
ATOM 4066 O O . THR B 1 239 ? -3.23 -7.023 16.078 1 92.56 239 THR B O 1
ATOM 4069 N N . SER B 1 240 ? -4.566 -5.285 16.062 1 94.19 240 SER B N 1
ATOM 4070 C CA . SER B 1 240 ? -3.461 -4.348 16.219 1 94.19 240 SER B CA 1
ATOM 4071 C C . SER B 1 240 ? -3.119 -4.148 17.688 1 94.19 240 SER B C 1
ATOM 4073 O O . SER B 1 240 ? -3.945 -3.656 18.469 1 94.19 240 SER B O 1
ATOM 4075 N N . PRO B 1 241 ? -1.887 -4.484 18.031 1 91.75 241 PRO B N 1
ATOM 4076 C CA . PRO B 1 241 ? -1.518 -4.316 19.438 1 91.75 241 PRO B CA 1
ATOM 4077 C C . PRO B 1 241 ? -1.59 -2.859 19.891 1 91.75 241 PRO B C 1
ATOM 4079 O O . PRO B 1 241 ? -1.231 -1.953 19.141 1 91.75 241 PRO B O 1
ATOM 4082 N N . GLY B 1 242 ? -2.127 -2.691 21.078 1 94.56 242 GLY B N 1
ATOM 4083 C CA . GLY B 1 242 ? -2.129 -1.37 21.688 1 94.56 242 GLY B CA 1
ATOM 4084 C C . GLY B 1 242 ? -3.336 -0.537 21.312 1 94.56 242 GLY B C 1
ATOM 4085 O O . GLY B 1 242 ? -3.463 0.615 21.734 1 94.56 242 GLY B O 1
ATOM 4086 N N . LEU B 1 243 ? -4.223 -1.101 20.484 1 97.38 243 LEU B N 1
ATOM 4087 C CA . LEU B 1 243 ? -5.418 -0.377 20.078 1 97.38 243 LEU B CA 1
ATOM 4088 C C . LEU B 1 243 ? -6.668 -0.975 20.703 1 97.38 243 LEU B C 1
ATOM 4090 O O . LEU B 1 243 ? -6.723 -2.18 20.969 1 97.38 243 LEU B O 1
ATOM 4094 N N . ALA B 1 244 ? -7.621 -0.147 20.969 1 97.38 244 ALA B N 1
ATOM 4095 C CA . ALA B 1 244 ? -8.945 -0.555 21.438 1 97.38 244 ALA B CA 1
ATOM 4096 C C . ALA B 1 244 ? -10.047 0.148 20.641 1 97.38 244 ALA B C 1
ATOM 4098 O O . ALA B 1 244 ? -9.859 1.277 20.188 1 97.38 244 ALA B O 1
ATOM 4099 N N . ALA B 1 245 ? -11.172 -0.532 20.547 1 97.62 245 ALA B N 1
ATOM 4100 C CA . ALA B 1 245 ? -12.336 0.067 19.906 1 97.62 245 ALA B CA 1
ATOM 4101 C C . ALA B 1 245 ? -13.117 0.944 20.875 1 97.62 245 ALA B C 1
ATOM 4103 O O . ALA B 1 245 ? -13.281 0.587 22.047 1 97.62 245 ALA B O 1
ATOM 4104 N N . TYR B 1 246 ? -13.547 2.061 20.422 1 96.69 246 TYR B N 1
ATOM 4105 C CA . TYR B 1 246 ? -14.328 2.992 21.219 1 96.69 246 TYR B CA 1
ATOM 4106 C C . TYR B 1 246 ? -15.719 3.186 20.641 1 96.69 246 TYR B C 1
ATOM 4108 O O . TYR B 1 246 ? -15.875 3.268 19.406 1 96.69 246 TYR B O 1
ATOM 4116 N N . ASP B 1 247 ? -16.703 3.236 21.469 1 94.31 247 ASP B N 1
ATOM 4117 C CA . ASP B 1 247 ? -18.109 3.354 21.078 1 94.31 247 ASP B CA 1
ATOM 4118 C C . ASP B 1 247 ? -18.594 4.797 21.203 1 94.31 247 ASP B C 1
ATOM 4120 O O . ASP B 1 247 ? -18.562 5.375 22.281 1 94.31 247 ASP B O 1
ATOM 4124 N N . LEU B 1 248 ? -19.062 5.332 20.062 1 94.94 248 LEU B N 1
ATOM 4125 C CA . LEU B 1 248 ? -19.594 6.691 20.078 1 94.94 248 LEU B CA 1
ATOM 4126 C C . LEU B 1 248 ? -21.125 6.688 20.094 1 94.94 248 LEU B C 1
ATOM 4128 O O . LEU B 1 248 ? -21.75 7.723 19.875 1 94.94 248 LEU B O 1
ATOM 4132 N N . GLY B 1 249 ? -21.688 5.496 20.312 1 93.31 249 GLY B N 1
ATOM 4133 C CA . GLY B 1 249 ? -23.125 5.371 20.391 1 93.31 249 GLY B CA 1
ATOM 4134 C C . GLY B 1 249 ? -23.75 4.898 19.094 1 93.31 249 GLY B C 1
ATOM 4135 O O . GLY B 1 249 ? -24.891 4.43 19.078 1 93.31 249 GLY B O 1
ATOM 4136 N N . GLU B 1 250 ? -23.125 5.082 17.953 1 93.38 250 GLU B N 1
ATOM 4137 C CA . GLU B 1 250 ? -23.516 4.633 16.625 1 93.38 250 GLU B CA 1
ATOM 4138 C C . GLU B 1 250 ? -22.375 3.883 15.938 1 93.38 250 GLU B C 1
ATOM 4140 O O . GLU B 1 250 ? -21.234 4.352 15.93 1 93.38 250 GLU B O 1
ATOM 4145 N N . PRO B 1 251 ? -22.719 2.748 15.453 1 93.81 251 PRO B N 1
ATOM 4146 C CA . PRO B 1 251 ? -21.641 2.021 14.781 1 93.81 251 PRO B CA 1
ATOM 4147 C C . PRO B 1 251 ? -21.141 2.729 13.523 1 93.81 251 PRO B C 1
ATOM 4149 O O . PRO B 1 251 ? -21.938 3.344 12.805 1 93.81 251 PRO B O 1
ATOM 4152 N N . ALA B 1 252 ? -19.812 2.639 13.312 1 95.62 252 ALA B N 1
ATOM 4153 C CA . ALA B 1 252 ? -19.281 3.1 12.031 1 95.62 252 ALA B CA 1
ATOM 4154 C C . ALA B 1 252 ? -19.828 2.266 10.875 1 95.62 252 ALA B C 1
ATOM 4156 O O . ALA B 1 252 ? -20.141 1.083 11.047 1 95.62 252 ALA B O 1
ATOM 4157 N N . PRO B 1 253 ? -19.938 2.816 9.695 1 95.19 253 PRO B N 1
ATOM 4158 C CA . PRO B 1 253 ? -20.516 2.086 8.57 1 95.19 253 PRO B CA 1
ATOM 4159 C C . PRO B 1 253 ? -19.656 0.909 8.117 1 95.19 253 PRO B C 1
ATOM 4161 O O . PRO B 1 253 ? -18.438 1.041 7.996 1 95.19 253 PRO B O 1
ATOM 4164 N N . SER B 1 254 ? -20.344 -0.205 7.836 1 95.88 254 SER B N 1
ATOM 4165 C CA . SER B 1 254 ? -19.672 -1.37 7.27 1 95.88 254 SER B CA 1
ATOM 4166 C C . SER B 1 254 ? -19.469 -1.209 5.77 1 95.88 254 SER B C 1
ATOM 4168 O O . SER B 1 254 ? -19.953 -0.25 5.168 1 95.88 254 SER B O 1
ATOM 4170 N N . ARG B 1 255 ? -18.609 -2.123 5.238 1 95.31 255 ARG B N 1
ATOM 4171 C CA . ARG B 1 255 ? -18.359 -2.152 3.799 1 95.31 255 ARG B CA 1
ATOM 4172 C C . ARG B 1 255 ? -18.547 -3.561 3.242 1 95.31 255 ARG B C 1
ATOM 4174 O O . ARG B 1 255 ? -18.109 -4.539 3.859 1 95.31 255 ARG B O 1
ATOM 4181 N N . ASP B 1 256 ? -19.25 -3.568 2.115 1 95.19 256 ASP B N 1
ATOM 4182 C CA . ASP B 1 256 ? -19.234 -4.812 1.349 1 95.19 256 ASP B CA 1
ATOM 4183 C C . ASP B 1 256 ? -18 -4.914 0.475 1 95.19 256 ASP B C 1
ATOM 4185 O O . ASP B 1 256 ? -17.609 -3.951 -0.194 1 95.19 256 ASP B O 1
ATOM 4189 N N . THR B 1 257 ? -17.359 -6.047 0.583 1 96.81 257 THR B N 1
ATOM 4190 C CA . THR B 1 257 ? -16.25 -6.332 -0.303 1 96.81 257 THR B CA 1
ATOM 4191 C C . THR B 1 257 ? -16.672 -7.25 -1.444 1 96.81 257 THR B C 1
ATOM 4193 O O . THR B 1 257 ? -17.312 -8.273 -1.215 1 96.81 257 THR B O 1
ATOM 4196 N N . PHE B 1 258 ? -16.312 -6.828 -2.623 1 96.88 258 PHE B N 1
ATOM 4197 C CA . PHE B 1 258 ? -16.688 -7.578 -3.818 1 96.88 258 PHE B CA 1
ATOM 4198 C C . PHE B 1 258 ? -15.445 -8.211 -4.453 1 96.88 258 PHE B C 1
ATOM 4200 O O . PHE B 1 258 ? -14.344 -7.68 -4.336 1 96.88 258 PHE B O 1
ATOM 4207 N N . VAL B 1 259 ? -15.641 -9.352 -5.035 1 97.44 259 VAL B N 1
ATOM 4208 C CA . VAL B 1 259 ? -14.641 -9.984 -5.898 1 97.44 259 VAL B CA 1
ATOM 4209 C C . VAL B 1 259 ? -15.094 -9.891 -7.355 1 97.44 259 VAL B C 1
ATOM 4211 O O . VAL B 1 259 ? -16.281 -10.062 -7.656 1 97.44 259 VAL B O 1
ATOM 4214 N N . GLY B 1 260 ? -14.156 -9.508 -8.211 1 97.44 260 GLY B N 1
ATOM 4215 C CA . GLY B 1 260 ? -14.43 -9.398 -9.633 1 97.44 260 GLY B CA 1
ATOM 4216 C C . GLY B 1 260 ? -13.406 -10.117 -10.492 1 97.44 260 GLY B C 1
ATOM 4217 O O . GLY B 1 260 ? -12.234 -10.18 -10.141 1 97.44 260 GLY B O 1
ATOM 4218 N N . TYR B 1 261 ? -13.797 -10.633 -11.609 1 95.69 261 TYR B N 1
ATOM 4219 C CA . TYR B 1 261 ? -12.914 -11.227 -12.609 1 95.69 261 TYR B CA 1
ATOM 4220 C C . TYR B 1 261 ? -13.555 -11.172 -13.992 1 95.69 261 TYR B C 1
ATOM 4222 O O . TYR B 1 261 ? -14.773 -11.016 -14.117 1 95.69 261 TYR B O 1
ATOM 4230 N N . HIS B 1 262 ? -12.727 -11.188 -15 1 90.56 262 HIS B N 1
ATOM 4231 C CA . HIS B 1 262 ? -13.227 -11.156 -16.375 1 90.56 262 HIS B CA 1
ATOM 4232 C C . HIS B 1 262 ? -14.062 -12.391 -16.672 1 90.56 262 HIS B C 1
ATOM 4234 O O . HIS B 1 262 ? -13.68 -13.508 -16.328 1 90.56 262 HIS B O 1
ATOM 4240 N N . ARG B 1 263 ? -15.133 -12.266 -17.375 1 88.38 263 ARG B N 1
ATOM 4241 C CA . ARG B 1 263 ? -16.094 -13.336 -17.656 1 88.38 263 ARG B CA 1
ATOM 4242 C C . ARG B 1 263 ? -15.43 -14.469 -18.438 1 88.38 263 ARG B C 1
ATOM 4244 O O . ARG B 1 263 ? -15.789 -15.633 -18.266 1 88.38 263 ARG B O 1
ATOM 4251 N N . ASP B 1 264 ? -14.453 -14.125 -19.234 1 80.56 264 ASP B N 1
ATOM 4252 C CA . ASP B 1 264 ? -13.781 -15.117 -20.062 1 80.56 264 ASP B CA 1
ATOM 4253 C C . ASP B 1 264 ? -12.961 -16.078 -19.219 1 80.56 264 ASP B C 1
ATOM 4255 O O . ASP B 1 264 ? -12.578 -17.156 -19.672 1 80.56 264 ASP B O 1
ATOM 4259 N N . LEU B 1 265 ? -12.711 -15.688 -17.969 1 85.62 265 LEU B N 1
ATOM 4260 C CA . LEU B 1 265 ? -11.891 -16.516 -17.094 1 85.62 265 LEU B CA 1
ATOM 4261 C C . LEU B 1 265 ? -12.758 -17.438 -16.234 1 85.62 265 LEU B C 1
ATOM 4263 O O . LEU B 1 265 ? -12.234 -18.25 -15.477 1 85.62 265 LEU B O 1
ATOM 4267 N N . ARG B 1 266 ? -14 -17.438 -16.422 1 82.31 266 ARG B N 1
ATOM 4268 C CA . ARG B 1 266 ? -14.953 -18.141 -15.562 1 82.31 266 ARG B CA 1
ATOM 4269 C C . ARG B 1 266 ? -14.703 -19.656 -15.578 1 82.31 266 ARG B C 1
ATOM 4271 O O . ARG B 1 266 ? -14.922 -20.328 -14.578 1 82.31 266 ARG B O 1
ATOM 4278 N N . ARG B 1 267 ? -14.141 -20.156 -16.656 1 79.12 267 ARG B N 1
ATOM 4279 C CA . ARG B 1 267 ? -13.992 -21.594 -16.781 1 79.12 267 ARG B CA 1
ATOM 4280 C C . ARG B 1 267 ? -12.562 -22.031 -16.453 1 79.12 267 ARG B C 1
ATOM 4282 O O . ARG B 1 267 ? -12.25 -23.219 -16.469 1 79.12 267 ARG B O 1
ATOM 4289 N N . LEU B 1 268 ? -11.758 -21.062 -16.203 1 83.25 268 LEU B N 1
ATOM 4290 C CA . LEU B 1 268 ? -10.367 -21.375 -15.852 1 83.25 268 LEU B CA 1
ATOM 4291 C C . LEU B 1 268 ? -10.297 -22.109 -14.516 1 83.25 268 LEU B C 1
ATOM 4293 O O . LEU B 1 268 ? -10.664 -21.562 -13.477 1 83.25 268 LEU B O 1
ATOM 4297 N N . ALA B 1 269 ? -9.82 -23.281 -14.484 1 85 269 ALA B N 1
ATOM 4298 C CA . ALA B 1 269 ? -9.875 -24.203 -13.344 1 85 269 ALA B CA 1
ATOM 4299 C C . ALA B 1 269 ? -9.18 -23.609 -12.125 1 85 269 ALA B C 1
ATOM 4301 O O . ALA B 1 269 ? -9.688 -23.688 -11.008 1 85 269 ALA B O 1
ATOM 4302 N N . ARG B 1 270 ? -7.969 -23.078 -12.336 1 91.94 270 ARG B N 1
ATOM 4303 C CA . ARG B 1 270 ? -7.219 -22.547 -11.203 1 91.94 270 ARG B CA 1
ATOM 4304 C C . ARG B 1 270 ? -7.945 -21.344 -10.586 1 91.94 270 ARG B C 1
ATOM 4306 O O . ARG B 1 270 ? -7.898 -21.141 -9.375 1 91.94 270 ARG B O 1
ATOM 4313 N N . LEU B 1 271 ? -8.633 -20.562 -11.422 1 93.81 271 LEU B N 1
ATOM 4314 C CA . LEU B 1 271 ? -9.406 -19.438 -10.922 1 93.81 271 LEU B CA 1
ATOM 4315 C C . LEU B 1 271 ? -10.594 -19.906 -10.102 1 93.81 271 LEU B C 1
ATOM 4317 O O . LEU B 1 271 ? -10.836 -19.406 -9 1 93.81 271 LEU B O 1
ATOM 4321 N N . ARG B 1 272 ? -11.297 -20.859 -10.594 1 90.75 272 ARG B N 1
ATOM 4322 C CA . ARG B 1 272 ? -12.453 -21.406 -9.891 1 90.75 272 ARG B CA 1
ATOM 4323 C C . ARG B 1 272 ? -12.039 -22.031 -8.555 1 90.75 272 ARG B C 1
ATOM 4325 O O . ARG B 1 272 ? -12.703 -21.812 -7.539 1 90.75 272 ARG B O 1
ATOM 4332 N N . ALA B 1 273 ? -10.992 -22.781 -8.625 1 93.75 273 ALA B N 1
ATOM 4333 C CA . ALA B 1 273 ? -10.5 -23.406 -7.402 1 93.75 273 ALA B CA 1
ATOM 4334 C C . ALA B 1 273 ? -10.141 -22.359 -6.352 1 93.75 273 ALA B C 1
ATOM 4336 O O . ALA B 1 273 ? -10.461 -22.516 -5.172 1 93.75 273 ALA B O 1
ATOM 4337 N N . LEU B 1 274 ? -9.477 -21.312 -6.809 1 96.81 274 LEU B N 1
ATOM 4338 C CA . LEU B 1 274 ? -9.086 -20.25 -5.883 1 96.81 274 LEU B CA 1
ATOM 4339 C C . LEU B 1 274 ? -10.312 -19.531 -5.32 1 96.81 274 LEU B C 1
ATOM 4341 O O . LEU B 1 274 ? -10.398 -19.281 -4.117 1 96.81 274 LEU B O 1
ATOM 4345 N N . LEU B 1 275 ? -11.266 -19.219 -6.152 1 95.94 275 LEU B N 1
ATOM 4346 C CA . LEU B 1 275 ? -12.477 -18.531 -5.707 1 95.94 275 LEU B CA 1
ATOM 4347 C C . LEU B 1 275 ? -13.234 -19.391 -4.695 1 95.94 275 LEU B C 1
ATOM 4349 O O . LEU B 1 275 ? -13.688 -18.875 -3.67 1 95.94 275 LEU B O 1
ATOM 4353 N N . ASN B 1 276 ? -13.375 -20.641 -4.996 1 93.12 276 ASN B N 1
ATOM 4354 C CA . ASN B 1 276 ? -14.031 -21.531 -4.051 1 93.12 276 ASN B CA 1
ATOM 4355 C C . ASN B 1 276 ? -13.312 -21.547 -2.703 1 93.12 276 ASN B C 1
ATOM 4357 O O . ASN B 1 276 ? -13.953 -21.484 -1.653 1 93.12 276 ASN B O 1
ATOM 4361 N N . HIS B 1 277 ? -12.055 -21.625 -2.738 1 96.06 277 HIS B N 1
ATOM 4362 C CA . HIS B 1 277 ? -11.242 -21.625 -1.525 1 96.06 277 HIS B CA 1
ATOM 4363 C C . HIS B 1 277 ? -11.445 -20.344 -0.728 1 96.06 277 HIS B C 1
ATOM 4365 O O . HIS B 1 277 ? -11.656 -20.391 0.487 1 96.06 277 HIS B O 1
ATOM 4371 N N . LEU B 1 278 ? -11.414 -19.172 -1.396 1 97 278 LEU B N 1
ATOM 4372 C CA . LEU B 1 278 ? -11.523 -17.875 -0.724 1 97 278 LEU B CA 1
ATOM 4373 C C . LEU B 1 278 ? -12.93 -17.672 -0.168 1 97 278 LEU B C 1
ATOM 4375 O O . LEU B 1 278 ? -13.102 -17.094 0.907 1 97 278 LEU B O 1
ATOM 4379 N N . ILE B 1 279 ? -13.891 -18.156 -0.868 1 92.62 279 ILE B N 1
ATOM 4380 C CA . ILE B 1 279 ? -15.266 -18.062 -0.393 1 92.62 279 ILE B CA 1
ATOM 4381 C C . ILE B 1 279 ? -15.438 -18.906 0.866 1 92.62 279 ILE B C 1
ATOM 4383 O O . ILE B 1 279 ? -16.078 -18.484 1.827 1 92.62 279 ILE B O 1
ATOM 4387 N N . GLU B 1 280 ? -14.859 -20.047 0.891 1 91.75 280 GLU B N 1
ATOM 4388 C CA . GLU B 1 280 ? -14.922 -20.938 2.047 1 91.75 280 GLU B CA 1
ATOM 4389 C C . GLU B 1 280 ? -14.195 -20.344 3.248 1 91.75 280 GLU B C 1
ATOM 4391 O O . GLU B 1 280 ? -14.688 -20.422 4.379 1 91.75 280 GLU B O 1
ATOM 4396 N N . GLU B 1 281 ? -13.078 -19.734 3.012 1 94.12 281 GLU B N 1
ATOM 4397 C CA . GLU B 1 281 ? -12.219 -19.25 4.09 1 94.12 281 GLU B CA 1
ATOM 4398 C C . GLU B 1 281 ? -12.688 -17.906 4.617 1 94.12 281 GLU B C 1
ATOM 4400 O O . GLU B 1 281 ? -12.555 -17.609 5.809 1 94.12 281 GLU B O 1
ATOM 4405 N N . LEU B 1 282 ? -13.164 -17.047 3.693 1 92.75 282 LEU B N 1
ATOM 4406 C CA . LEU B 1 282 ? -13.398 -15.648 4.055 1 92.75 282 LEU B CA 1
ATOM 4407 C C . LEU B 1 282 ? -14.891 -15.32 4.012 1 92.75 282 LEU B C 1
ATOM 4409 O O . LEU B 1 282 ? -15.328 -14.336 4.609 1 92.75 282 LEU B O 1
ATOM 4413 N N . GLY B 1 283 ? -15.633 -16.062 3.281 1 85.12 283 GLY B N 1
ATOM 4414 C CA . GLY B 1 283 ? -17.016 -15.734 2.979 1 85.12 283 GLY B CA 1
ATOM 4415 C C . GLY B 1 283 ? -17.891 -15.648 4.215 1 85.12 283 GLY B C 1
ATOM 4416 O O . GLY B 1 283 ? -17.688 -16.391 5.176 1 85.12 283 GLY B O 1
ATOM 4417 N N . SER B 1 284 ? -18.578 -14.484 4.258 1 72.19 284 SER B N 1
ATOM 4418 C CA . SER B 1 284 ? -19.625 -14.367 5.273 1 72.19 284 SER B CA 1
ATOM 4419 C C . SER B 1 284 ? -20.984 -14.812 4.734 1 72.19 284 SER B C 1
ATOM 4421 O O . SER B 1 284 ? -21.219 -14.781 3.523 1 72.19 284 SER B O 1
#

pLDDT: mean 87.54, std 11.24, range [48.41, 98.25]

Organism: Methylorubrum extorquens (strain ATCC 14718 / DSM 1338 / JCM 2805 / NCIMB 9133 / AM1) (NCBI:txid272630)

Secondary structure (DSSP, 8-state):
---HHHHHHHHHHHHHSSHHHHHHHHT--HHHHHHHHHHHHHHHTS--EEEETTEEEE-HHHHHHHHHHHHHHHHHHHHHHHHTT------EEEEEEE-HHHIIIIIHHHHHHHHHH-TTEEEEEEE-SSPPPTTTTS-SEEEESS----TTEEEEEEEEE-EEEEEETTPPPPPTT--TT-EEEEE-GGGTTSHHHHHHHHH-TT-EEEEEES-HHHHHHHHHTTS-EEEEEHHHHTTSTTEEEE--SSPPPPEEEEEEEEGGGTT-HHHHHHHHHHHHHH--/---HHHHHHHHHHHHHSSHHHHHHHTT--HHHHHHHHHHHHHHHTS--EEEETTEEEE-HHHHHHHHHHHHHHHHHHHHHHHHTT------EEEEEEE-HHHIIIIIHHHHHHHHHH-TTEEEEEEE-SSPPPTTTTS-SEEEESS----TTEEEEEEEEE-EEEEEETTPPPPPTT--TT-EEEEE-GGGTTSHHHHHHHHH-TT-EEEEEES-HHHHHHHHHTTS-EEEEEHHHHTTSTTEEEE--SSPPPPEEEEEEEEGGGTT-HHHHHHHHHHHHHH--

Foldseek 3Di:
DDDLVLLLLLLLCVVQQALCNSQVVVVHHSVVSVVSQVVNCVVVVHRQWDQDPRGTDGDLVVLVSNVVSQVVVQVVVVVVCVVVVPPDADAEEFEEEEADCCCVLQVVVLVVVVCVRGVRYHYHYYHDLDDDDQVSPSGFKYKDLDFDDDPQKDKDFQAKWFKFKKAFPPDDADAFPAQVVFEEEEADPVCCVPQQNVVCCNGHVNHHYQYHYNHQLVRLVCRQVPRGMYMHTCSRQVPRPRMDGDDNPDTRDMTTMMMMGGPVCVPPPVVVSSVVSSSVRPGD/DDDLVLLLLLLLCVVQQALCNSQVVVVHHSVVSVVSQVVNCVVVVHRQWDQDPRGTDGDLVVLVSNVVSQVVVQVVVVVVCVVVVNPDADAEEFEEEEADCCCVLQVVVLVVVVCVRGVRYHYHYYHDLDDDDQVSPSGFKYKDLDFDDDPQKDKDFQAKWFKFKKAFPPDDADAFPAQVVFEEEEADPVCCVPQQNVVCCNGHVNHHYQYHYNHQVVRLVCRQVPRGMYMHTCSRQVPRPRMDGDDNPDTRDMTTMMMMGGPVCVPPPVVVSSVVSSSVRPGD

Sequence (568 aa):
MIEWSDLRIFLGITRYGTLGAAARALGSTQPTMGRRLRTLEGALGHTLFQRTADGLVLTDEGQVLREHAERMEEEALAIERRLAGRSGGLTGSLRLTSSDWFGRAMLAPALARFSRRHPGVEIELLTDARLYSLPRREADIAFRIKRFDEPEVISRRLLTIDYALYGPVGQDAPISGDGTGVRLVTMDAAFSAMPDAIWLRRMLPNAQVAFRSNNREVQAELCRNGAGFAVLPRPLGDTSPGLAAYDLGEPAPSRDTFVGYHRDLRRLARLRALLNHLIEELGSMIEWSDLRIFLGITRYGTLGAAARALGSTQPTMGRRLRTLEGALGHTLFQRTADGLVLTDEGQVLREHAERMEEEALAIERRLAGRSGGLTGSLRLTSSDWFGRAMLAPALARFSRRHPGVEIELLTDARLYSLPRREADIAFRIKRFDEPEVISRRLLTIDYALYGPVGQDAPISGDGTGVRLVTMDAAFSAMPDAIWLRRMLPNAQVAFRSNNREVQAELCRNGAGFAVLPRPLGDTSPGLAAYDLGEPAPSRDTFVGYHRDLRRLARLRALLNHLIEELGS